Protein AF-A0A917XGF5-F1 (afdb_monomer_lite)

Radius of gyration: 36.64 Å; chains: 1; bounding box: 114×81×102 Å

Foldseek 3Di:
DDDPPDFPLVVVLQVLFCACVVHLQDQQFLLVLLDPVQLVVQVVQFDPQDKDWFWDDQDQLFLDDPPDPWHGKHKAKPDDQVNQVPDVVGDGDTDIDIDGDQLRTWWKFWQLRDADPQATANRHGVVCDDPPCFNNGSWCLVVQQSPWGKEFEQELCVLVVHLAADFLAACAPVSVVSSCVVLVHDQAGNYEYEYERNLLVCVVVPNSCSLPDQGHYAYAPNCSVVCSVRSHSEYEYQGSLHHGGPHPRPPDDSSVCHSQSGRNVYMYIYNTHCPVVVVVCVVQSWRMFTKDWGFDSPPSHSIHHTGIMTRGHGDDDPPPDDDDDDDDDDDDDDDDDDDDDDDDDDDDDDDDDDDDDDDDDDDDDDDDDDDDDDDDDDDDDDDDDDDDDDDDDDDDDDDDDDDPDDDDPVVPVVVVVVVVVVVVVVLVVVVVCLVVQCVVVVHDSVLSVVVNVVVVVCCVVVVVVLVVVCVVVPVVVSVCCVVDPVPPPPDDPDPDDVVCSVVVRVVVVPDDDDDDDDDDDDDDDDDD

Organism: NCBI:txid1324013

Structure (mmCIF, N/CA/C/O backbone):
data_AF-A0A917XGF5-F1
#
_entry.id   AF-A0A917XGF5-F1
#
loop_
_atom_site.group_PDB
_atom_site.id
_atom_site.type_symbol
_atom_site.label_atom_id
_atom_site.label_alt_id
_atom_site.label_comp_id
_atom_site.label_asym_id
_atom_site.label_entity_id
_atom_site.label_seq_id
_atom_site.pdbx_PDB_ins_code
_atom_site.Cartn_x
_atom_site.Cartn_y
_atom_site.Cartn_z
_atom_site.occupancy
_atom_site.B_iso_or_equiv
_atom_site.auth_seq_id
_atom_site.auth_comp_id
_atom_site.auth_asym_id
_atom_site.auth_atom_id
_atom_site.pdbx_PDB_model_num
ATOM 1 N N . MET A 1 1 ? 38.664 -9.459 11.042 1.00 40.78 1 MET A N 1
ATOM 2 C CA . MET A 1 1 ? 37.230 -9.350 10.706 1.00 40.78 1 MET A CA 1
ATOM 3 C C . MET A 1 1 ? 36.447 -9.882 11.899 1.00 40.78 1 MET A C 1
ATOM 5 O O . MET A 1 1 ? 36.119 -11.055 11.941 1.00 40.78 1 MET A O 1
ATOM 9 N N . SER A 1 2 ? 36.278 -9.037 12.908 1.00 38.47 2 SER A N 1
ATOM 10 C CA . SER A 1 2 ? 35.466 -9.214 14.123 1.00 38.47 2 SER A CA 1
ATOM 11 C C . SER A 1 2 ? 34.796 -7.848 14.308 1.00 38.47 2 SER A C 1
ATOM 13 O O . SER A 1 2 ? 35.506 -6.854 14.181 1.00 38.47 2 SER A O 1
ATOM 15 N N . ASP A 1 3 ? 33.501 -7.639 14.486 1.00 42.81 3 ASP A N 1
ATOM 16 C CA . ASP A 1 3 ? 32.330 -8.464 14.771 1.00 42.81 3 ASP A CA 1
ATOM 17 C C . ASP A 1 3 ? 31.288 -8.234 13.664 1.00 42.81 3 ASP A C 1
ATOM 19 O O . ASP A 1 3 ? 31.179 -7.119 13.154 1.00 42.81 3 ASP A O 1
ATOM 23 N N . SER A 1 4 ? 30.491 -9.240 13.287 1.00 51.41 4 SER A N 1
ATOM 24 C CA . SER A 1 4 ? 29.280 -8.970 12.502 1.00 51.41 4 SER A CA 1
ATOM 25 C C . SER A 1 4 ? 28.245 -8.344 13.436 1.00 51.41 4 SER A C 1
ATOM 27 O O . SER A 1 4 ? 27.496 -9.058 14.109 1.00 51.41 4 SER A O 1
ATOM 29 N N . THR A 1 5 ? 28.231 -7.018 13.532 1.00 66.00 5 THR A N 1
ATOM 30 C CA . THR A 1 5 ? 27.214 -6.300 14.297 1.00 66.00 5 THR A CA 1
ATOM 31 C C . THR A 1 5 ? 25.867 -6.559 13.631 1.00 66.00 5 THR A C 1
ATOM 33 O O . THR A 1 5 ? 25.545 -6.003 12.585 1.00 66.00 5 THR A O 1
ATOM 36 N N . THR A 1 6 ? 25.108 -7.494 14.195 1.00 81.12 6 THR A N 1
ATOM 37 C CA . THR A 1 6 ? 23.713 -7.718 13.819 1.00 81.12 6 THR A CA 1
ATOM 38 C C . THR A 1 6 ? 22.956 -6.434 14.147 1.00 81.12 6 THR A C 1
ATOM 40 O O . THR A 1 6 ? 23.102 -5.931 15.261 1.00 81.12 6 THR A O 1
ATOM 43 N N . LEU A 1 7 ? 22.199 -5.884 13.191 1.00 89.62 7 LEU A N 1
ATOM 44 C CA . LEU A 1 7 ? 21.431 -4.664 13.443 1.00 89.62 7 LEU A CA 1
ATOM 45 C C . LEU A 1 7 ? 20.391 -4.909 14.555 1.00 89.62 7 LEU A C 1
ATOM 47 O O . LEU A 1 7 ? 19.898 -6.039 14.679 1.00 89.62 7 LEU A O 1
ATOM 51 N N . PRO A 1 8 ? 20.052 -3.885 15.363 1.00 91.44 8 PRO A N 1
ATOM 52 C CA . PRO A 1 8 ? 19.293 -4.069 16.603 1.00 91.44 8 PRO A CA 1
ATOM 53 C C . PRO A 1 8 ? 17.918 -4.724 16.427 1.00 91.44 8 PRO A C 1
ATOM 55 O O . PRO A 1 8 ? 17.437 -5.390 17.339 1.00 91.44 8 PRO A O 1
ATOM 58 N N . HIS A 1 9 ? 17.293 -4.569 15.258 1.00 93.81 9 HIS A N 1
ATOM 59 C CA . HIS A 1 9 ? 15.951 -5.073 14.965 1.00 93.81 9 HIS A CA 1
ATOM 60 C C . HIS A 1 9 ? 15.920 -6.524 14.457 1.00 93.81 9 HIS A C 1
ATOM 62 O O . HIS A 1 9 ? 14.883 -7.176 14.542 1.00 93.81 9 HIS A O 1
ATOM 68 N N . HIS A 1 10 ? 17.036 -7.093 13.984 1.00 94.56 10 HIS A N 1
ATOM 69 C CA . HIS A 1 10 ? 17.040 -8.459 13.430 1.00 94.56 10 HIS A CA 1
ATOM 70 C C . HIS A 1 10 ? 16.561 -9.558 14.409 1.00 94.56 10 HIS A C 1
ATOM 72 O O . HIS A 1 10 ? 15.954 -10.523 13.938 1.00 94.56 10 HIS A O 1
ATOM 78 N N . PRO A 1 11 ? 16.821 -9.501 15.737 1.00 96.06 11 PRO A N 1
ATOM 79 C CA . PRO A 1 11 ? 16.257 -10.469 16.681 1.00 96.06 11 PRO A CA 1
ATOM 80 C C . PRO A 1 11 ? 14.725 -10.461 16.707 1.00 96.06 11 PRO A C 1
ATOM 82 O O . PRO A 1 11 ? 14.129 -11.535 16.691 1.00 96.06 11 PRO A O 1
ATOM 85 N N . LEU A 1 12 ? 14.106 -9.275 16.664 1.00 96.94 12 LEU A N 1
ATOM 86 C CA . LEU A 1 12 ? 12.651 -9.130 16.571 1.00 96.94 12 LEU A CA 1
ATOM 87 C C . LEU A 1 12 ? 12.130 -9.733 15.260 1.00 96.94 12 LEU A C 1
ATOM 89 O O . LEU A 1 12 ? 11.150 -10.469 15.263 1.00 96.94 12 LEU A O 1
ATOM 93 N N . GLY A 1 13 ? 12.837 -9.503 14.149 1.00 97.25 13 GLY A N 1
ATOM 94 C CA . GLY A 1 13 ? 12.495 -10.099 12.855 1.00 97.25 13 GLY A CA 1
ATOM 95 C C . GLY A 1 13 ? 12.451 -11.628 12.894 1.00 97.25 13 GLY A C 1
ATOM 96 O O . GLY A 1 13 ? 11.510 -12.252 12.410 1.00 97.25 13 GLY A O 1
ATOM 97 N N . LYS A 1 14 ? 13.423 -12.257 13.568 1.00 96.75 14 LYS A N 1
ATOM 98 C CA . LYS A 1 14 ? 13.438 -13.717 13.763 1.00 96.75 14 LYS A CA 1
ATOM 99 C C . LYS A 1 14 ? 12.262 -14.219 14.604 1.00 96.75 14 LYS A C 1
ATOM 101 O O . LYS A 1 14 ? 11.753 -15.296 14.314 1.00 96.75 14 LYS A O 1
ATOM 106 N N . GLU A 1 15 ? 11.854 -13.473 15.628 1.00 98.06 15 GLU A N 1
ATOM 107 C CA . GLU A 1 15 ? 10.707 -13.816 16.479 1.00 98.06 15 GLU A CA 1
ATOM 108 C C . GLU A 1 15 ? 9.381 -13.743 15.710 1.00 98.06 15 GLU A C 1
ATOM 110 O O . GLU A 1 15 ? 8.542 -14.632 15.838 1.00 98.06 15 GLU A O 1
ATOM 115 N N . LEU A 1 16 ? 9.220 -12.722 14.867 1.00 98.50 16 LEU A N 1
ATOM 116 C CA . LEU A 1 16 ? 7.993 -12.463 14.107 1.00 98.50 16 LEU A CA 1
ATOM 117 C C . LEU A 1 16 ? 7.946 -13.176 12.744 1.00 98.50 16 LEU A C 1
ATOM 119 O O . LEU A 1 16 ? 7.028 -12.954 11.949 1.00 98.50 16 LEU A O 1
ATOM 123 N N . SER A 1 17 ? 8.925 -14.031 12.444 1.00 98.50 17 SER A N 1
ATOM 124 C CA . SER A 1 17 ? 9.037 -14.670 11.135 1.00 98.50 17 SER A CA 1
ATOM 125 C C . SER A 1 17 ? 7.884 -15.642 10.857 1.00 98.50 17 SER A C 1
ATOM 127 O O . SER A 1 17 ? 7.596 -16.544 11.642 1.00 98.50 17 SER A O 1
ATOM 129 N N . ASN A 1 18 ? 7.254 -15.499 9.689 1.00 98.75 18 ASN A N 1
ATOM 130 C CA . ASN A 1 18 ? 6.265 -16.439 9.149 1.00 98.75 18 ASN A CA 1
ATOM 131 C C . ASN A 1 18 ? 6.871 -17.386 8.095 1.00 98.75 18 ASN A C 1
ATOM 133 O O . ASN A 1 18 ? 6.142 -17.961 7.281 1.00 98.75 18 ASN A O 1
ATOM 137 N N . TRP A 1 19 ? 8.196 -17.537 8.050 1.00 98.44 19 TRP A N 1
ATOM 138 C CA . TRP A 1 19 ? 8.839 -18.448 7.100 1.00 98.44 19 TRP A CA 1
ATOM 139 C C . TRP A 1 19 ? 8.403 -19.892 7.362 1.00 98.44 19 TRP A C 1
ATOM 141 O O . TRP A 1 19 ? 8.292 -20.326 8.507 1.00 98.44 19 TRP A O 1
ATOM 151 N N . GLY A 1 20 ? 8.089 -20.626 6.294 1.00 98.31 20 GLY A N 1
ATOM 152 C CA . GLY A 1 20 ? 7.562 -21.990 6.367 1.00 98.31 20 GLY A CA 1
ATOM 153 C C . GLY A 1 20 ? 6.127 -22.117 6.901 1.00 98.31 20 GLY A C 1
ATOM 154 O O . GLY A 1 20 ? 5.546 -23.197 6.801 1.00 98.31 20 GLY A O 1
ATOM 155 N N . ARG A 1 21 ? 5.495 -21.042 7.406 1.00 98.38 21 ARG A N 1
ATOM 156 C CA . ARG A 1 21 ? 4.137 -21.089 7.989 1.00 98.38 21 ARG A CA 1
ATOM 157 C C . ARG A 1 21 ? 3.084 -21.628 7.016 1.00 98.38 21 ARG A C 1
ATOM 159 O O . ARG A 1 21 ? 2.181 -22.352 7.433 1.00 98.38 21 ARG A O 1
ATOM 166 N N . TRP A 1 22 ? 3.214 -21.291 5.734 1.00 98.56 22 TRP A N 1
ATOM 167 C CA . TRP A 1 22 ? 2.342 -21.762 4.649 1.00 98.56 22 TRP A CA 1
ATOM 168 C C . TRP A 1 22 ? 3.069 -22.686 3.657 1.00 98.56 22 TRP A C 1
ATOM 170 O O . TRP A 1 22 ? 2.567 -22.941 2.564 1.00 98.56 22 TRP A O 1
ATOM 180 N N . GLY A 1 23 ? 4.225 -23.225 4.059 1.00 98.38 23 GLY A N 1
ATOM 181 C CA . GLY A 1 23 ? 5.102 -24.061 3.239 1.00 98.38 23 GLY A CA 1
ATOM 182 C C . GLY A 1 23 ? 6.290 -23.304 2.635 1.00 98.38 23 GLY A C 1
ATOM 183 O O . GLY A 1 23 ? 6.260 -22.088 2.456 1.00 98.38 23 GLY A O 1
ATOM 184 N N . ASP A 1 24 ? 7.346 -24.045 2.299 1.00 97.44 24 ASP A N 1
ATOM 185 C CA . ASP A 1 24 ? 8.628 -23.496 1.811 1.00 97.44 24 ASP A CA 1
ATOM 186 C C . ASP A 1 24 ? 8.531 -22.871 0.401 1.00 97.44 24 ASP A C 1
ATOM 188 O O . ASP A 1 24 ? 9.360 -22.051 -0.010 1.00 97.44 24 ASP A O 1
ATOM 192 N N . ASP A 1 25 ? 7.476 -23.230 -0.332 1.00 97.50 25 ASP A N 1
ATOM 193 C CA . ASP A 1 25 ? 7.156 -22.702 -1.658 1.00 97.50 25 ASP A CA 1
ATOM 194 C C . ASP A 1 25 ? 6.182 -21.511 -1.611 1.00 97.50 25 ASP A C 1
ATOM 196 O O . ASP A 1 25 ? 5.814 -20.994 -2.665 1.00 97.50 25 ASP A O 1
ATOM 200 N N . ASP A 1 26 ? 5.753 -21.059 -0.425 1.00 98.62 26 ASP A N 1
ATOM 201 C CA . ASP A 1 26 ? 4.887 -19.882 -0.309 1.00 98.62 26 ASP A CA 1
ATOM 202 C C . ASP A 1 26 ? 5.604 -18.602 -0.767 1.00 98.62 26 ASP A C 1
ATOM 204 O O . ASP A 1 26 ? 6.794 -18.405 -0.505 1.00 98.62 26 ASP A O 1
ATOM 208 N N . GLU A 1 27 ? 4.857 -17.738 -1.457 1.00 98.25 27 GLU A N 1
ATOM 209 C CA . GLU A 1 27 ? 5.348 -16.489 -2.059 1.00 98.25 27 GLU A CA 1
ATOM 210 C C . GLU A 1 27 ? 4.352 -15.328 -1.898 1.00 98.25 27 GLU A C 1
ATOM 212 O O . GLU A 1 27 ? 4.439 -14.325 -2.610 1.00 98.25 27 GLU A O 1
ATOM 217 N N . ILE A 1 28 ? 3.354 -15.479 -1.020 1.00 98.31 28 ILE A N 1
ATOM 218 C CA . ILE A 1 28 ? 2.299 -14.475 -0.806 1.00 98.31 28 ILE A CA 1
ATOM 219 C C . ILE A 1 28 ? 2.103 -14.109 0.669 1.00 98.31 28 ILE A C 1
ATOM 221 O O . ILE A 1 28 ? 1.349 -13.179 0.953 1.00 98.31 28 ILE A O 1
ATOM 225 N N . GLY A 1 29 ? 2.776 -14.800 1.592 1.00 98.69 29 GLY A N 1
ATOM 226 C CA . GLY A 1 29 ? 2.890 -14.418 2.991 1.00 98.69 29 GLY A CA 1
ATOM 227 C C . GLY A 1 29 ? 1.540 -14.234 3.673 1.00 98.69 29 GLY A C 1
ATOM 228 O O . GLY A 1 29 ? 0.634 -15.066 3.553 1.00 98.69 29 GLY A O 1
ATOM 229 N N . THR A 1 30 ? 1.380 -13.117 4.376 1.00 98.88 30 THR A N 1
ATOM 230 C CA . THR A 1 30 ? 0.180 -12.793 5.163 1.00 98.88 30 THR A CA 1
ATOM 231 C C . THR A 1 30 ? -1.099 -12.710 4.328 1.00 98.88 30 THR A C 1
ATOM 233 O O . THR A 1 30 ? -2.197 -12.837 4.869 1.00 98.88 30 THR A O 1
ATOM 236 N N . LEU A 1 31 ? -1.017 -12.590 2.998 1.00 98.69 31 LEU A N 1
ATOM 237 C CA . LEU A 1 31 ? -2.202 -12.640 2.133 1.00 98.69 31 LEU A CA 1
ATOM 238 C C . LEU A 1 31 ? -2.919 -13.999 2.185 1.00 98.69 31 LEU A C 1
ATOM 240 O O . LEU A 1 31 ? -4.093 -14.082 1.812 1.00 98.69 31 LEU A O 1
ATOM 244 N N . ASN A 1 32 ? -2.263 -15.047 2.695 1.00 98.75 32 ASN A N 1
ATOM 245 C CA . ASN A 1 32 ? -2.894 -16.327 3.017 1.00 98.75 32 ASN A CA 1
ATOM 246 C C . ASN A 1 32 ? -4.006 -16.211 4.079 1.00 98.75 32 ASN A C 1
ATOM 248 O O . ASN A 1 32 ? -4.921 -17.037 4.088 1.00 98.75 32 ASN A O 1
ATOM 252 N N . PHE A 1 33 ? -4.001 -15.171 4.923 1.00 98.81 33 PHE A N 1
ATOM 253 C CA . PHE A 1 33 ? -5.099 -14.898 5.858 1.00 98.81 33 PHE A CA 1
ATOM 254 C C . PHE A 1 33 ? -6.386 -14.435 5.157 1.00 98.81 33 PHE A C 1
ATOM 256 O O . PHE A 1 33 ? -7.485 -14.558 5.707 1.00 98.81 33 PHE A O 1
ATOM 263 N N . ILE A 1 34 ? -6.300 -13.964 3.906 1.00 98.62 34 ILE A N 1
ATOM 264 C CA . ILE A 1 34 ? -7.470 -13.587 3.103 1.00 98.62 34 ILE A CA 1
ATOM 265 C C . ILE A 1 34 ? -8.122 -14.846 2.514 1.00 98.62 34 ILE A C 1
ATOM 267 O O . ILE A 1 34 ? -7.997 -15.190 1.329 1.00 98.62 34 ILE A O 1
ATOM 271 N N . THR A 1 35 ? -8.872 -15.541 3.365 1.00 98.38 35 THR A N 1
ATOM 272 C CA . THR A 1 35 ? -9.613 -16.749 2.990 1.00 98.38 35 THR A CA 1
ATOM 273 C C . THR A 1 35 ? -10.839 -16.428 2.119 1.00 98.38 35 THR A C 1
ATOM 275 O O . THR A 1 35 ? -11.374 -15.314 2.156 1.00 98.38 35 THR A O 1
ATOM 278 N N . PRO A 1 36 ? -11.375 -17.402 1.355 1.00 98.25 36 PRO A N 1
ATOM 279 C CA . PRO A 1 36 ? -12.653 -17.232 0.660 1.00 98.25 36 PRO A CA 1
ATOM 280 C C . PRO A 1 36 ? -13.803 -16.828 1.597 1.00 98.25 36 PRO A C 1
ATOM 282 O O . PRO A 1 36 ? -14.633 -15.998 1.231 1.00 98.25 36 PRO A O 1
ATOM 285 N N . ALA A 1 37 ? -13.831 -17.369 2.820 1.00 98.31 37 ALA A N 1
ATOM 286 C CA . ALA A 1 37 ? -14.832 -17.020 3.824 1.00 98.31 37 ALA A CA 1
ATOM 287 C C . ALA A 1 37 ? -14.708 -15.556 4.269 1.00 98.31 37 ALA A C 1
ATOM 289 O O . ALA A 1 37 ? -15.726 -14.864 4.343 1.00 98.31 37 ALA A O 1
ATOM 290 N N . LYS A 1 38 ? -13.476 -15.063 4.481 1.00 98.25 38 LYS A N 1
ATOM 291 C CA . LYS A 1 38 ? -13.219 -13.649 4.784 1.00 98.25 38 LYS A CA 1
ATOM 292 C C . LYS A 1 38 ? -13.751 -12.756 3.665 1.00 98.25 38 LYS A C 1
ATOM 294 O O . LYS A 1 38 ? -14.547 -11.874 3.950 1.00 98.25 38 LYS A O 1
ATOM 299 N N . ARG A 1 39 ? -13.452 -13.058 2.393 1.00 97.62 39 ARG A N 1
ATOM 300 C CA . ARG A 1 39 ? -13.969 -12.284 1.241 1.00 97.62 39 ARG A CA 1
ATOM 301 C C . ARG A 1 39 ? -15.494 -12.212 1.203 1.00 97.62 39 ARG A C 1
ATOM 303 O O . ARG A 1 39 ? -16.054 -11.150 0.944 1.00 97.62 39 ARG A O 1
ATOM 310 N N . VAL A 1 40 ? -16.178 -13.325 1.477 1.00 97.69 40 VAL A N 1
ATOM 311 C CA . VAL A 1 40 ? -17.649 -13.351 1.551 1.00 97.69 40 VAL A CA 1
ATOM 312 C C . VAL A 1 40 ? -18.159 -12.490 2.708 1.00 97.69 40 VAL A C 1
ATOM 314 O O . VAL A 1 40 ? -19.153 -11.785 2.538 1.00 97.69 40 VAL A O 1
ATOM 317 N N . ALA A 1 41 ? -17.502 -12.525 3.870 1.00 96.62 41 ALA A N 1
ATOM 318 C CA . ALA A 1 41 ? -17.844 -11.660 4.996 1.00 96.62 41 ALA A CA 1
ATOM 319 C C . ALA A 1 41 ? -17.643 -10.177 4.643 1.00 96.62 41 ALA A C 1
ATOM 321 O O . ALA A 1 41 ? -18.566 -9.388 4.827 1.00 96.62 41 ALA A O 1
ATOM 322 N N . SER A 1 42 ? -16.513 -9.820 4.030 1.00 96.94 42 SER A N 1
ATOM 323 C CA . SER A 1 42 ? -16.212 -8.459 3.571 1.00 96.94 42 SER A CA 1
ATOM 324 C C . SER A 1 42 ? -17.224 -7.954 2.546 1.00 96.94 42 SER A C 1
ATOM 326 O O . SER A 1 42 ? -17.712 -6.835 2.653 1.00 96.94 42 SER A O 1
ATOM 328 N N . ALA A 1 43 ? -17.625 -8.790 1.582 1.00 96.25 43 ALA A N 1
ATOM 329 C CA . ALA A 1 43 ? -18.624 -8.418 0.581 1.00 96.25 43 ALA A CA 1
ATOM 330 C C . ALA A 1 43 ? -19.987 -8.057 1.201 1.00 96.25 43 ALA A C 1
ATOM 332 O O . ALA A 1 43 ? -20.730 -7.252 0.643 1.00 96.25 43 ALA A O 1
ATOM 333 N N . ARG A 1 44 ? -20.316 -8.607 2.379 1.00 95.00 44 ARG A N 1
ATOM 334 C CA . ARG A 1 44 ? -21.547 -8.277 3.119 1.00 95.00 44 ARG A CA 1
ATOM 335 C C . ARG A 1 44 ? -21.502 -6.904 3.795 1.00 95.00 44 ARG A C 1
ATOM 337 O O . ARG A 1 44 ? -22.544 -6.481 4.296 1.00 95.00 44 A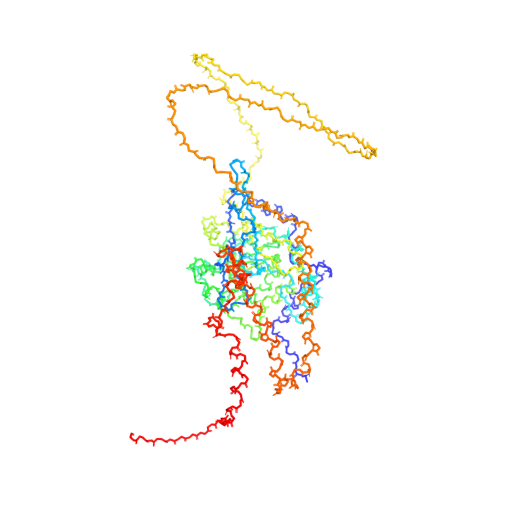RG A O 1
ATOM 344 N N . LEU A 1 45 ? -20.361 -6.218 3.809 1.00 94.12 45 LEU A N 1
ATOM 345 C CA . LEU A 1 45 ? -20.257 -4.831 4.270 1.00 94.12 45 LEU A CA 1
ATOM 346 C C . LEU A 1 45 ? -20.811 -3.854 3.223 1.00 94.12 45 LEU A C 1
ATOM 348 O O . LEU A 1 45 ? -21.293 -2.781 3.565 1.00 94.12 45 LEU A O 1
ATOM 352 N N . VAL A 1 46 ? -20.847 -4.226 1.941 1.00 94.62 46 VAL A N 1
ATOM 353 C CA . VAL A 1 46 ? -21.388 -3.344 0.900 1.00 94.62 46 VAL A CA 1
ATOM 354 C C . VAL A 1 46 ? -22.908 -3.263 1.026 1.00 94.62 46 VAL A C 1
ATOM 356 O O . VAL A 1 46 ? -23.627 -4.215 0.715 1.00 94.62 46 VAL A O 1
ATOM 359 N N . ARG A 1 47 ? -23.412 -2.115 1.493 1.00 88.50 47 ARG A N 1
ATOM 360 C CA . ARG A 1 47 ? -24.861 -1.866 1.655 1.00 88.50 47 ARG A CA 1
ATOM 361 C C . ARG A 1 47 ? -25.349 -0.622 0.939 1.00 88.50 47 ARG A C 1
ATOM 363 O O . ARG A 1 47 ? -26.508 -0.575 0.545 1.00 88.50 47 ARG A O 1
ATOM 370 N N . THR A 1 48 ? -24.485 0.376 0.797 1.00 84.81 48 THR A N 1
ATOM 371 C CA . THR A 1 48 ? -24.869 1.709 0.308 1.00 84.81 48 THR A CA 1
ATOM 372 C C . THR A 1 48 ? -24.506 1.905 -1.150 1.00 84.81 48 THR A C 1
ATOM 374 O O . THR A 1 48 ? -25.154 2.680 -1.843 1.00 84.81 48 THR A O 1
ATOM 377 N N . GLY A 1 49 ? -23.453 1.216 -1.597 1.00 87.19 49 GLY A N 1
ATOM 378 C CA . GLY A 1 49 ? -22.823 1.471 -2.883 1.00 87.19 49 GLY A CA 1
ATOM 379 C C . GLY A 1 49 ? -21.979 2.748 -2.917 1.00 87.19 49 GLY A C 1
ATOM 380 O O . GLY A 1 49 ? -21.499 3.085 -3.991 1.00 87.19 49 GLY A O 1
ATOM 381 N N . LYS A 1 50 ? -21.772 3.451 -1.787 1.00 94.19 50 LYS A N 1
ATOM 382 C CA . LYS A 1 50 ? -20.774 4.526 -1.703 1.00 94.19 50 LYS A CA 1
ATOM 383 C C . LYS A 1 50 ? -19.397 3.937 -1.996 1.00 94.19 50 LYS A C 1
ATOM 385 O O . LYS A 1 50 ? -19.013 2.943 -1.372 1.00 94.19 50 LYS A O 1
ATOM 390 N N . THR A 1 51 ? -18.694 4.569 -2.923 1.00 96.62 51 THR A N 1
ATOM 391 C CA . THR A 1 51 ? -17.347 4.206 -3.355 1.00 96.62 51 THR A CA 1
ATOM 392 C C . THR A 1 51 ? -16.395 5.354 -3.073 1.00 96.62 51 THR A C 1
ATOM 394 O O . THR A 1 51 ? -16.735 6.501 -3.364 1.00 96.62 51 THR A O 1
ATOM 397 N N . PHE A 1 52 ? -15.207 5.033 -2.577 1.00 98.06 52 PHE A N 1
ATOM 398 C CA . PHE A 1 52 ? -14.127 5.989 -2.357 1.00 98.06 52 PHE A CA 1
ATOM 399 C C . PHE A 1 52 ? -12.914 5.523 -3.150 1.00 98.06 52 PHE A C 1
ATOM 401 O O . PHE A 1 52 ? -12.508 4.367 -3.009 1.00 98.06 52 PHE A O 1
ATOM 408 N N . ASP A 1 53 ? -12.404 6.404 -4.006 1.00 97.38 53 ASP A N 1
ATOM 409 C CA . ASP A 1 53 ? -11.093 6.246 -4.626 1.00 97.38 53 ASP A CA 1
ATOM 410 C C . ASP A 1 53 ? -10.042 6.630 -3.589 1.00 97.38 53 ASP A C 1
ATOM 412 O O . ASP A 1 53 ? -10.145 7.698 -2.989 1.00 97.38 53 ASP A O 1
ATOM 416 N N . LEU A 1 54 ? -9.110 5.718 -3.332 1.00 98.50 54 LEU A N 1
ATOM 417 C CA . LEU A 1 54 ? -8.048 5.879 -2.343 1.00 98.50 54 LEU A CA 1
ATOM 418 C C . LEU A 1 54 ? -6.674 6.041 -3.008 1.00 98.50 54 LEU A C 1
ATOM 420 O O . LEU A 1 54 ? -5.645 5.854 -2.358 1.00 98.50 54 LEU A O 1
ATOM 424 N N . GLY A 1 55 ? -6.646 6.282 -4.322 1.00 96.00 55 GLY A N 1
ATOM 425 C CA . GLY A 1 55 ? -5.429 6.427 -5.106 1.00 96.00 55 GLY A CA 1
ATOM 426 C C . GLY A 1 55 ? -5.133 7.875 -5.472 1.00 96.00 55 GLY A C 1
ATOM 427 O O . GLY A 1 55 ? -6.011 8.621 -5.897 1.00 96.00 55 GLY A O 1
ATOM 428 N N . MET A 1 56 ? -3.859 8.251 -5.401 1.00 93.94 56 MET A N 1
ATOM 429 C CA . MET A 1 56 ? -3.364 9.466 -6.030 1.00 93.94 56 MET A CA 1
ATOM 430 C C . MET A 1 56 ? -3.262 9.289 -7.548 1.00 93.94 56 MET A C 1
ATOM 432 O O . MET A 1 56 ? -3.065 8.190 -8.075 1.00 93.94 56 MET A O 1
ATOM 436 N N . ALA A 1 57 ? -3.359 10.399 -8.274 1.00 92.06 57 ALA A N 1
ATOM 437 C CA . ALA A 1 57 ? -3.275 10.385 -9.726 1.00 92.06 57 ALA A CA 1
ATOM 438 C C . ALA A 1 57 ? -1.858 10.033 -10.222 1.00 92.06 57 ALA A C 1
ATOM 440 O O . ALA A 1 57 ? -0.870 10.665 -9.846 1.00 92.06 57 ALA A O 1
ATOM 441 N N . PHE A 1 58 ? -1.766 9.087 -11.159 1.00 93.50 58 PHE A N 1
ATOM 442 C CA . PHE A 1 58 ? -0.520 8.768 -11.856 1.00 93.50 58 PHE A CA 1
ATOM 443 C C . PHE A 1 58 ? -0.278 9.764 -12.990 1.00 93.50 58 PHE A C 1
ATOM 445 O O . PHE A 1 58 ? -0.884 9.672 -14.059 1.00 93.50 58 PHE A O 1
ATOM 452 N N . GLY A 1 59 ? 0.632 10.711 -12.784 1.00 92.38 59 GLY A N 1
ATOM 453 C CA . GLY A 1 59 ? 1.000 11.667 -13.822 1.00 92.38 59 GLY A CA 1
ATOM 454 C C . GLY A 1 59 ? 2.308 12.390 -13.542 1.00 92.38 59 GLY A C 1
ATOM 455 O O . GLY A 1 59 ? 2.929 12.213 -12.500 1.00 92.38 59 GLY A O 1
ATOM 456 N N . LYS A 1 60 ? 2.707 13.258 -14.474 1.00 91.62 60 LYS A N 1
ATOM 457 C CA . LYS A 1 60 ? 3.956 14.038 -14.392 1.00 91.62 60 LYS A CA 1
ATOM 458 C C . LYS A 1 60 ? 4.064 14.923 -13.139 1.00 91.62 60 LYS A C 1
ATOM 460 O O . LYS A 1 60 ? 5.171 15.247 -12.721 1.00 91.62 60 LYS A O 1
ATOM 465 N N . GLU A 1 61 ? 2.924 15.281 -12.548 1.00 91.06 61 GLU A N 1
ATOM 466 C CA . GLU A 1 61 ? 2.821 16.047 -11.299 1.00 91.06 61 GLU A CA 1
ATOM 467 C C . GLU A 1 61 ? 2.693 15.143 -10.061 1.00 91.06 61 GLU A C 1
ATOM 469 O O . GLU A 1 61 ? 2.228 15.589 -9.019 1.00 91.06 61 GLU A O 1
ATOM 474 N N . GLY A 1 62 ? 3.074 13.867 -10.185 1.00 92.88 62 GLY A N 1
ATOM 475 C CA . GLY A 1 62 ? 3.148 12.918 -9.080 1.00 92.88 62 GLY A CA 1
ATOM 476 C C . GLY A 1 62 ? 4.151 13.330 -7.994 1.00 92.88 62 GLY A C 1
ATOM 477 O O . GLY A 1 62 ? 4.805 14.374 -8.094 1.00 92.88 62 GLY A O 1
ATOM 478 N N . PRO A 1 63 ? 4.293 12.516 -6.945 1.00 93.38 63 PRO A N 1
ATOM 479 C CA . PRO A 1 63 ? 4.954 12.933 -5.717 1.00 93.38 63 PRO A CA 1
ATOM 480 C C . PRO A 1 63 ? 6.463 13.156 -5.880 1.00 93.38 63 PRO A C 1
ATOM 482 O O . PRO A 1 63 ? 7.000 14.054 -5.240 1.00 93.38 63 PRO A O 1
ATOM 485 N N . ALA A 1 64 ? 7.147 12.439 -6.778 1.00 91.44 64 ALA A N 1
ATOM 486 C CA . ALA A 1 64 ? 8.602 12.518 -6.907 1.00 91.44 64 ALA A CA 1
ATOM 487 C C . ALA A 1 64 ? 9.087 13.934 -7.264 1.00 91.44 64 ALA A C 1
ATOM 489 O O . ALA A 1 64 ? 8.594 14.552 -8.210 1.00 91.44 64 ALA A O 1
ATOM 490 N N . THR A 1 65 ? 10.064 14.453 -6.522 1.00 88.56 65 THR A N 1
ATOM 491 C CA . THR A 1 65 ? 10.641 15.798 -6.692 1.00 88.56 65 THR A CA 1
ATOM 492 C C . THR A 1 65 ? 12.011 15.747 -7.377 1.00 88.56 65 THR A C 1
ATOM 494 O O . THR A 1 65 ? 12.537 14.676 -7.694 1.00 88.56 65 THR A O 1
ATOM 497 N N . ALA A 1 66 ? 12.591 16.912 -7.682 1.00 78.88 66 ALA A N 1
ATOM 498 C CA . ALA A 1 66 ? 13.871 16.988 -8.383 1.00 78.88 66 ALA A CA 1
ATOM 499 C C . ALA A 1 66 ? 14.992 16.316 -7.569 1.00 78.88 66 ALA A C 1
ATOM 501 O O . ALA A 1 66 ? 15.252 16.690 -6.431 1.00 78.88 66 ALA A O 1
ATOM 502 N N . GLY A 1 67 ? 15.685 15.351 -8.178 1.00 74.88 67 GLY A N 1
ATOM 503 C CA . GLY A 1 67 ? 16.731 14.576 -7.503 1.00 74.88 67 GLY A CA 1
ATOM 504 C C . GLY A 1 67 ? 16.227 13.325 -6.780 1.00 74.88 67 GLY A C 1
ATOM 505 O O . GLY A 1 67 ? 17.051 12.595 -6.230 1.00 74.88 67 GLY A O 1
ATOM 506 N N . SER A 1 68 ? 14.919 13.037 -6.819 1.00 81.31 68 SER A N 1
ATOM 507 C CA . SER A 1 68 ? 14.393 11.742 -6.387 1.00 81.31 68 SER A CA 1
ATOM 508 C C . SER A 1 68 ? 14.999 10.603 -7.212 1.00 81.31 68 SER A C 1
ATOM 510 O O . SER A 1 68 ? 15.281 10.745 -8.401 1.00 81.31 68 SER A O 1
ATOM 512 N N . PHE A 1 69 ? 15.186 9.444 -6.579 1.00 82.12 69 PHE A N 1
ATOM 513 C CA . PHE A 1 69 ? 15.599 8.221 -7.273 1.00 82.12 69 PHE A CA 1
ATOM 514 C C . PHE A 1 69 ? 14.494 7.691 -8.206 1.00 82.12 69 PHE A C 1
ATOM 516 O O . PHE A 1 69 ? 14.790 7.005 -9.187 1.00 82.12 69 PHE A O 1
ATOM 523 N N . ARG A 1 70 ? 13.223 7.980 -7.895 1.00 88.00 70 ARG A N 1
ATOM 524 C CA . ARG A 1 70 ? 12.063 7.550 -8.684 1.00 88.00 70 ARG A CA 1
ATOM 525 C C . ARG A 1 70 ? 11.597 8.699 -9.571 1.00 88.00 70 ARG A C 1
ATOM 527 O O . ARG A 1 70 ? 11.647 9.857 -9.177 1.00 88.00 70 ARG A O 1
ATOM 534 N N . GLU A 1 71 ? 11.096 8.358 -10.750 1.00 89.69 71 GLU A N 1
ATOM 535 C CA . GLU A 1 71 ? 10.542 9.328 -11.692 1.00 89.69 71 GLU A CA 1
ATOM 536 C C . GLU A 1 71 ? 9.015 9.286 -11.664 1.00 89.69 71 GLU A C 1
ATOM 538 O O . GLU A 1 71 ? 8.409 8.210 -11.584 1.00 89.69 71 GLU A O 1
ATOM 543 N N . ASN A 1 72 ? 8.394 10.457 -11.791 1.00 94.62 72 ASN A N 1
ATOM 544 C CA . ASN A 1 72 ? 6.948 10.555 -11.940 1.00 94.62 72 ASN A CA 1
ATOM 545 C C . ASN A 1 72 ? 6.465 9.869 -13.228 1.00 94.62 72 ASN A C 1
ATOM 547 O O . ASN A 1 72 ? 7.175 9.894 -14.240 1.00 94.62 72 ASN A O 1
ATOM 551 N N . PRO A 1 73 ? 5.234 9.322 -13.244 1.00 95.25 73 PRO A N 1
ATOM 552 C CA . PRO A 1 73 ? 4.681 8.695 -14.435 1.00 95.25 73 PRO A CA 1
ATOM 553 C C . PRO A 1 73 ? 4.668 9.624 -15.655 1.00 95.25 73 PRO A C 1
ATOM 555 O O . PRO A 1 73 ? 4.101 10.719 -15.635 1.00 95.25 73 PRO A O 1
ATOM 558 N N . GLN A 1 74 ? 5.261 9.154 -16.750 1.00 94.50 74 GLN A N 1
ATOM 559 C CA . GLN A 1 74 ? 5.303 9.851 -18.031 1.00 94.50 74 GLN A CA 1
ATOM 560 C C . GLN A 1 74 ? 4.279 9.240 -18.984 1.00 94.50 74 GLN A C 1
ATOM 562 O O . GLN A 1 74 ? 4.474 8.144 -19.507 1.00 94.50 74 GLN A O 1
ATOM 567 N N . HIS A 1 75 ? 3.182 9.960 -19.212 1.00 95.50 75 HIS A N 1
ATOM 568 C CA . HIS A 1 75 ? 2.143 9.591 -20.172 1.00 95.50 75 HIS A CA 1
ATOM 569 C C . HIS A 1 75 ? 2.454 10.156 -21.560 1.00 95.50 75 HIS A C 1
ATOM 571 O O . HIS A 1 75 ? 2.796 11.333 -21.700 1.00 95.50 75 HIS A O 1
ATOM 577 N N . VAL A 1 76 ? 2.342 9.316 -22.588 1.00 94.88 76 VAL A N 1
ATOM 578 C CA . VAL A 1 76 ? 2.609 9.686 -23.981 1.00 94.88 76 VAL A CA 1
ATOM 579 C C . VAL A 1 76 ? 1.549 9.078 -24.890 1.00 94.88 76 VAL A C 1
ATOM 581 O O . VAL A 1 76 ? 1.316 7.873 -24.863 1.00 94.88 76 VAL A O 1
ATOM 584 N N . MET A 1 77 ? 0.963 9.896 -25.766 1.00 95.50 77 MET A N 1
ATOM 585 C CA . MET A 1 77 ? 0.079 9.411 -26.830 1.00 95.50 77 MET A CA 1
ATOM 586 C C . MET A 1 77 ? 0.899 8.657 -27.886 1.00 95.50 77 MET A C 1
ATOM 588 O O . MET A 1 77 ? 1.806 9.228 -28.492 1.00 95.50 77 MET A O 1
ATOM 592 N N . THR A 1 78 ? 0.572 7.389 -28.134 1.00 94.88 78 THR A N 1
ATOM 593 C CA . THR A 1 78 ? 1.200 6.568 -29.185 1.00 94.88 78 THR A CA 1
ATOM 594 C C . THR A 1 78 ? 0.465 6.705 -30.518 1.00 94.88 78 THR A C 1
ATOM 596 O O . THR A 1 78 ? 1.093 6.618 -31.574 1.00 94.88 78 THR A O 1
ATOM 599 N N . LEU A 1 79 ? -0.840 6.996 -30.474 1.00 93.75 79 LEU A N 1
ATOM 600 C CA . LEU A 1 79 ? -1.668 7.332 -31.627 1.00 93.75 79 LEU A CA 1
ATOM 601 C C . LEU A 1 79 ? -2.569 8.531 -31.289 1.00 93.75 79 LEU A C 1
ATOM 603 O O . LEU A 1 79 ? -3.609 8.356 -30.657 1.00 93.75 79 LEU A O 1
ATOM 607 N N . PRO A 1 80 ? -2.206 9.759 -31.690 1.00 91.12 80 PRO A N 1
ATOM 608 C CA . PRO A 1 80 ? -3.060 10.926 -31.505 1.00 91.12 80 PRO A CA 1
ATOM 609 C C . PRO A 1 80 ? -4.307 10.867 -32.407 1.00 91.12 80 PRO A C 1
ATOM 611 O O . PRO A 1 80 ? -4.199 10.490 -33.578 1.00 91.12 80 PRO A O 1
ATOM 614 N N . PRO A 1 81 ? -5.483 11.334 -31.949 1.00 88.50 81 PRO A N 1
ATOM 615 C CA . PRO A 1 81 ? -6.681 11.363 -32.791 1.00 88.50 81 PRO A CA 1
ATOM 616 C C . PRO A 1 81 ? -6.539 12.272 -34.025 1.00 88.50 81 PRO A C 1
ATOM 618 O O . PRO A 1 81 ? -7.183 12.028 -35.044 1.00 88.50 81 PRO A O 1
ATOM 621 N N . SER A 1 82 ? -5.644 13.271 -33.996 1.00 89.25 82 SER A N 1
ATOM 622 C CA . SER A 1 82 ? -5.303 14.093 -35.171 1.00 89.25 82 SER A CA 1
ATOM 623 C C . SER A 1 82 ? -4.745 13.284 -36.341 1.00 89.25 82 SER A C 1
ATOM 625 O O . SER A 1 82 ? -4.892 13.692 -37.492 1.00 89.25 82 SER A O 1
ATOM 627 N N . ASP A 1 83 ? -4.124 12.141 -36.053 1.00 86.19 83 ASP A N 1
ATOM 628 C CA . ASP A 1 83 ? -3.484 11.294 -37.056 1.00 86.19 83 ASP A CA 1
ATOM 629 C C . ASP A 1 83 ? -4.495 10.341 -37.713 1.00 86.19 83 ASP A C 1
ATOM 631 O O . ASP A 1 83 ? -4.245 9.828 -38.805 1.00 86.19 83 ASP A O 1
ATOM 635 N N . THR A 1 84 ? -5.659 10.135 -37.080 1.00 85.25 84 THR A N 1
ATOM 636 C CA . THR A 1 84 ? -6.742 9.268 -37.573 1.00 85.25 84 THR A CA 1
ATOM 637 C C . THR A 1 84 ? -7.938 10.043 -38.135 1.00 85.25 84 THR A C 1
ATOM 639 O O . THR A 1 84 ? -8.671 9.510 -38.967 1.00 85.25 84 THR A O 1
ATOM 642 N N . ALA A 1 85 ? -8.085 11.332 -37.805 1.00 85.81 85 ALA A N 1
ATOM 643 C CA . ALA A 1 85 ? -9.179 12.212 -38.240 1.00 85.81 85 ALA A CA 1
ATOM 644 C C . ALA A 1 85 ? -9.105 12.683 -39.719 1.00 85.81 85 ALA A C 1
ATOM 646 O O . ALA A 1 85 ? -9.426 13.826 -40.043 1.00 85.81 85 ALA A O 1
ATOM 647 N N . GLY A 1 86 ? -8.662 11.821 -40.639 1.00 81.44 86 GLY A N 1
ATOM 648 C CA . GLY A 1 86 ? -8.348 12.187 -42.026 1.00 81.44 86 GLY A CA 1
ATOM 649 C C . GLY A 1 86 ? -9.521 12.224 -43.016 1.00 81.44 86 GLY A C 1
ATOM 650 O O . GLY A 1 86 ? -9.346 12.746 -44.119 1.00 81.44 86 GLY A O 1
ATOM 651 N N . PHE A 1 87 ? -10.697 11.677 -42.676 1.00 79.19 87 PHE A N 1
ATOM 652 C CA . PHE A 1 87 ? -11.823 11.537 -43.614 1.00 79.19 87 PHE A CA 1
ATOM 653 C C . PHE A 1 87 ? -13.184 11.838 -42.956 1.00 79.19 87 PHE A C 1
ATOM 655 O O . PHE A 1 87 ? -13.407 11.393 -41.829 1.00 79.19 87 PHE A O 1
ATOM 662 N N . PRO A 1 88 ? -14.116 12.534 -43.649 1.00 82.75 88 PRO A N 1
ATOM 663 C CA . PRO A 1 88 ? -15.512 12.649 -43.215 1.00 82.75 88 PRO A CA 1
ATOM 664 C C . PRO A 1 88 ? -16.134 11.262 -42.998 1.00 82.75 88 PRO A C 1
ATOM 666 O O . PRO A 1 88 ? -15.916 10.368 -43.813 1.00 82.75 88 PRO A O 1
ATOM 669 N N . ASP A 1 89 ? -16.872 11.089 -41.899 1.00 84.56 89 ASP A N 1
ATOM 670 C CA . ASP A 1 89 ? -17.462 9.817 -41.439 1.00 84.56 89 ASP A CA 1
ATOM 671 C C . ASP A 1 89 ? -16.453 8.681 -41.137 1.00 84.56 89 ASP A C 1
ATOM 673 O O . ASP A 1 89 ? -16.845 7.528 -40.947 1.00 84.56 89 ASP A O 1
ATOM 677 N N . GLY A 1 90 ? -15.150 8.983 -41.073 1.00 84.88 90 GLY A N 1
ATOM 678 C CA . GLY A 1 90 ? -14.108 8.026 -40.695 1.00 84.88 90 GLY A CA 1
ATOM 679 C C . GLY A 1 90 ? -14.022 7.790 -39.177 1.00 84.88 90 GLY A C 1
ATOM 680 O O . GLY A 1 90 ? -14.350 8.688 -38.398 1.00 84.88 90 GLY A O 1
ATOM 681 N N . PRO A 1 91 ? -13.565 6.603 -38.727 1.00 88.44 91 PRO A N 1
ATOM 682 C CA . PRO A 1 91 ? -13.334 6.351 -37.309 1.00 88.44 91 PRO A CA 1
ATOM 683 C C . PRO A 1 91 ? -12.172 7.206 -36.792 1.00 88.44 91 PRO A C 1
ATOM 685 O O . PRO A 1 91 ? -11.166 7.382 -37.479 1.00 88.44 91 PRO A O 1
ATOM 688 N N . ILE A 1 92 ? -12.300 7.685 -35.557 1.00 92.75 92 ILE A N 1
ATOM 689 C CA . ILE A 1 92 ? -11.228 8.355 -34.818 1.00 92.75 92 ILE A CA 1
ATOM 690 C C . ILE A 1 92 ? -10.841 7.437 -33.662 1.00 92.75 92 ILE A C 1
ATOM 692 O O . ILE A 1 92 ? -11.715 6.921 -32.963 1.00 92.75 92 ILE A O 1
ATOM 696 N N . SER A 1 93 ? -9.543 7.223 -33.474 1.00 92.25 93 SER A N 1
ATOM 697 C CA . SER A 1 93 ? -9.005 6.411 -32.382 1.00 92.25 93 SER A CA 1
ATOM 698 C C . SER A 1 93 ? -7.861 7.124 -31.678 1.00 92.25 93 SER A C 1
ATOM 700 O O . SER A 1 93 ? -7.273 8.074 -32.206 1.00 92.25 93 SER A O 1
ATOM 702 N N . SER A 1 94 ? -7.566 6.687 -30.457 1.00 94.50 94 SER A N 1
ATOM 703 C CA . SER A 1 94 ? -6.464 7.205 -29.657 1.00 94.50 94 SER A CA 1
ATOM 704 C C . SER A 1 94 ? -5.889 6.097 -28.797 1.00 94.50 94 SER A C 1
ATOM 706 O O . SER A 1 94 ? -6.655 5.441 -28.100 1.00 94.50 94 SER A O 1
ATOM 708 N N . ASP A 1 95 ? -4.569 5.946 -28.842 1.00 96.38 95 ASP A N 1
ATOM 709 C CA . ASP A 1 95 ? -3.817 5.007 -28.009 1.00 96.38 95 ASP A CA 1
ATOM 710 C C . ASP A 1 95 ? -2.679 5.762 -27.315 1.00 96.38 95 ASP A C 1
ATOM 712 O O . ASP A 1 95 ? -2.172 6.775 -27.818 1.00 96.38 95 ASP A O 1
ATOM 716 N N . ASP A 1 96 ? -2.253 5.256 -26.166 1.00 96.62 96 ASP A N 1
ATOM 717 C CA . ASP A 1 96 ? -1.233 5.853 -25.320 1.00 96.62 96 ASP A CA 1
ATOM 718 C C . ASP A 1 96 ? -0.353 4.800 -24.631 1.00 96.62 96 ASP A C 1
ATOM 720 O O . ASP A 1 96 ? -0.510 3.591 -24.803 1.00 96.62 96 ASP A O 1
ATOM 724 N N . MET A 1 97 ? 0.672 5.278 -23.933 1.00 96.62 97 MET A N 1
ATOM 725 C CA . MET A 1 97 ? 1.552 4.486 -23.086 1.00 96.62 97 MET A CA 1
ATOM 726 C C . MET A 1 97 ? 1.963 5.298 -21.860 1.00 96.62 97 MET A C 1
ATOM 728 O O . MET A 1 97 ? 1.977 6.532 -21.889 1.00 96.62 97 MET A O 1
ATOM 732 N N . VAL A 1 98 ? 2.354 4.594 -20.800 1.00 96.12 98 VAL A N 1
ATOM 733 C CA . VAL A 1 98 ? 2.952 5.185 -19.603 1.00 96.12 98 VAL A CA 1
ATOM 734 C C . VAL A 1 98 ? 4.316 4.557 -19.336 1.00 96.12 98 VAL A C 1
ATOM 736 O O . VAL A 1 98 ? 4.475 3.339 -19.422 1.00 96.12 98 VAL A O 1
ATOM 739 N N . VAL A 1 99 ? 5.302 5.392 -19.012 1.00 94.81 99 VAL A N 1
ATOM 740 C CA . VAL A 1 99 ? 6.608 4.977 -18.486 1.00 94.81 99 VAL A CA 1
ATOM 741 C C . VAL A 1 99 ? 6.684 5.439 -17.037 1.00 94.81 99 VAL A C 1
ATOM 743 O O . VAL A 1 99 ? 6.567 6.631 -16.769 1.00 94.81 99 VAL A O 1
ATOM 746 N N . MET A 1 100 ? 6.835 4.507 -16.098 1.00 94.62 100 MET A N 1
ATOM 747 C CA . MET A 1 100 ? 6.853 4.813 -14.666 1.00 94.62 100 MET A CA 1
ATOM 748 C C . MET A 1 100 ? 7.597 3.744 -13.869 1.00 94.62 100 MET A C 1
ATOM 750 O O . MET A 1 100 ? 7.629 2.577 -14.268 1.00 94.62 100 MET A O 1
ATOM 754 N N . SER A 1 101 ? 8.129 4.134 -12.711 1.00 94.81 101 SER A N 1
ATOM 755 C CA . SER A 1 101 ? 8.450 3.178 -11.650 1.00 94.81 101 SER A CA 1
ATOM 756 C C . SER A 1 101 ? 7.158 2.536 -11.140 1.00 94.81 101 SER A C 1
ATOM 758 O O . SER A 1 101 ? 6.125 3.196 -11.055 1.00 94.81 101 SER A O 1
ATOM 760 N N . LEU A 1 102 ? 7.202 1.259 -10.752 1.00 96.25 102 LEU A N 1
ATOM 761 C CA . LEU A 1 102 ? 6.035 0.626 -10.117 1.00 96.25 102 LEU A CA 1
ATOM 762 C C . LEU A 1 102 ? 5.748 1.215 -8.728 1.00 96.25 102 LEU A C 1
ATOM 764 O O . LEU A 1 102 ? 4.624 1.106 -8.256 1.00 96.25 102 LEU A O 1
ATOM 768 N N . GLN A 1 103 ? 6.750 1.895 -8.163 1.00 96.25 103 GLN A N 1
ATOM 769 C CA . GLN A 1 103 ? 6.714 2.632 -6.908 1.00 96.25 103 GLN A CA 1
ATOM 770 C C . GLN A 1 103 ? 6.577 4.158 -7.069 1.00 96.25 103 GLN A C 1
ATOM 772 O O . GLN A 1 103 ? 7.124 4.928 -6.281 1.00 96.25 103 GLN A O 1
ATOM 777 N N . ALA A 1 104 ? 5.945 4.625 -8.148 1.00 94.50 104 ALA A N 1
ATOM 778 C CA . ALA A 1 104 ? 5.921 6.054 -8.483 1.00 94.50 104 ALA A CA 1
ATOM 779 C C . ALA A 1 104 ? 4.826 6.880 -7.774 1.00 94.50 104 ALA A C 1
ATOM 781 O O . ALA A 1 104 ? 4.895 8.104 -7.792 1.00 94.50 104 ALA A O 1
ATOM 782 N N . ALA A 1 105 ? 3.795 6.226 -7.243 1.00 95.44 105 ALA A N 1
ATOM 783 C CA . ALA A 1 105 ? 2.596 6.810 -6.627 1.00 95.44 105 ALA A CA 1
ATOM 784 C C . ALA A 1 105 ? 1.859 5.683 -5.865 1.00 95.44 105 ALA A C 1
ATOM 786 O O . ALA A 1 105 ? 2.480 4.644 -5.646 1.00 95.44 105 ALA A O 1
ATOM 787 N N . THR A 1 106 ? 0.578 5.843 -5.486 1.00 98.25 106 THR A N 1
ATOM 788 C CA . THR A 1 106 ? -0.184 4.847 -4.697 1.00 98.25 106 THR A CA 1
ATOM 789 C C . THR A 1 106 ? 0.081 3.414 -5.136 1.00 98.25 106 THR A C 1
ATOM 791 O O . THR A 1 106 ? -0.146 3.041 -6.292 1.00 98.25 106 THR A O 1
ATOM 794 N N . GLN A 1 107 ? 0.545 2.587 -4.208 1.00 98.19 107 GLN A N 1
ATOM 795 C CA . GLN A 1 107 ? 1.096 1.289 -4.573 1.00 98.19 107 GLN A CA 1
ATOM 796 C C . GLN A 1 107 ? 0.925 0.211 -3.510 1.00 98.19 107 GLN A C 1
ATOM 798 O O . GLN A 1 107 ? 0.507 0.470 -2.381 1.00 98.19 107 GLN A O 1
ATOM 803 N N . TRP A 1 108 ? 1.301 -1.001 -3.917 1.00 98.75 108 TRP A N 1
ATOM 804 C CA . TRP A 1 108 ? 1.713 -2.090 -3.045 1.00 98.75 108 TRP A CA 1
ATOM 805 C C . TRP A 1 108 ? 3.174 -2.466 -3.293 1.00 98.75 108 TRP A C 1
ATOM 807 O O . TRP A 1 108 ? 3.558 -2.750 -4.434 1.00 98.75 108 TRP A O 1
ATOM 817 N N . ASP A 1 109 ? 3.922 -2.624 -2.212 1.00 98.69 109 ASP A N 1
ATOM 818 C CA . ASP A 1 109 ? 5.216 -3.282 -2.161 1.00 98.69 109 ASP A CA 1
ATOM 819 C C . ASP A 1 109 ? 5.048 -4.768 -1.858 1.00 98.69 109 ASP A C 1
ATOM 821 O O . ASP A 1 109 ? 4.452 -5.187 -0.862 1.00 98.69 109 ASP A O 1
ATOM 825 N N . GLY A 1 110 ? 5.560 -5.589 -2.771 1.00 97.75 110 GLY A N 1
ATOM 826 C CA . GLY A 1 110 ? 5.536 -7.039 -2.677 1.00 97.75 110 GLY A CA 1
ATOM 827 C C . GLY A 1 110 ? 6.708 -7.608 -1.884 1.00 97.75 110 GLY A C 1
ATOM 828 O O . GLY A 1 110 ? 7.648 -6.923 -1.488 1.00 97.75 110 GLY A O 1
ATOM 829 N N . LEU A 1 111 ? 6.699 -8.930 -1.722 1.00 98.56 111 LEU A N 1
ATOM 830 C CA . LEU A 1 111 ? 7.660 -9.649 -0.874 1.00 98.56 111 LEU A CA 1
ATOM 831 C C . LEU A 1 111 ? 9.086 -9.742 -1.455 1.00 98.56 111 LEU A C 1
ATOM 833 O O . LEU A 1 111 ? 9.987 -10.289 -0.818 1.00 98.56 111 LEU A O 1
ATOM 837 N N . GLY A 1 112 ? 9.286 -9.228 -2.671 1.00 97.56 112 GLY A N 1
ATOM 838 C CA . GLY A 1 112 ? 10.592 -9.020 -3.300 1.00 97.56 112 GLY A CA 1
ATOM 839 C C . GLY A 1 112 ? 11.081 -7.567 -3.259 1.00 97.56 112 GLY A C 1
ATOM 840 O O . GLY A 1 112 ? 12.081 -7.264 -3.903 1.00 97.56 112 GLY A O 1
ATOM 841 N N . HIS A 1 113 ? 10.377 -6.661 -2.569 1.00 97.75 113 HIS A N 1
ATOM 842 C CA . HIS A 1 113 ? 10.733 -5.241 -2.505 1.00 97.75 113 HIS A CA 1
ATOM 843 C C . HIS A 1 113 ? 11.887 -4.964 -1.535 1.00 97.75 113 HIS A C 1
ATOM 845 O O . HIS A 1 113 ? 12.864 -4.321 -1.909 1.00 97.75 113 HIS A O 1
ATOM 851 N N . MET A 1 114 ? 11.801 -5.501 -0.314 1.00 96.94 114 MET A N 1
ATOM 852 C CA . MET A 1 114 ? 12.773 -5.273 0.756 1.00 96.94 114 MET A CA 1
ATOM 853 C C . MET A 1 114 ? 13.195 -6.582 1.420 1.00 96.94 114 MET A C 1
ATOM 855 O O . MET A 1 114 ? 12.397 -7.495 1.625 1.00 96.94 114 MET A O 1
ATOM 859 N N . GLY A 1 115 ? 14.482 -6.666 1.744 1.00 96.06 115 GLY A N 1
ATOM 860 C CA . GLY A 1 115 ? 15.112 -7.822 2.367 1.00 96.06 115 GLY A CA 1
ATOM 861 C C . GLY A 1 115 ? 16.391 -7.419 3.091 1.00 96.06 115 GLY A C 1
ATOM 862 O O . GLY A 1 115 ? 16.895 -6.310 2.924 1.00 96.06 115 GLY A O 1
ATOM 863 N N . TYR A 1 116 ? 16.930 -8.330 3.893 1.00 96.19 116 TYR A N 1
ATOM 864 C CA . TYR A 1 116 ? 18.188 -8.136 4.609 1.00 96.19 116 TYR A CA 1
ATOM 865 C C . TYR A 1 116 ? 18.895 -9.477 4.814 1.00 96.19 116 TYR A C 1
ATOM 867 O O . TYR A 1 116 ? 18.312 -10.549 4.610 1.00 96.19 116 TYR A O 1
ATOM 875 N N . ASP A 1 117 ? 20.177 -9.420 5.186 1.00 94.31 117 ASP A N 1
ATOM 876 C CA . ASP A 1 117 ? 21.009 -10.614 5.397 1.00 94.31 117 ASP A CA 1
ATOM 877 C C . ASP A 1 117 ? 21.024 -11.538 4.161 1.00 94.31 117 ASP A C 1
ATOM 879 O O . ASP A 1 117 ? 20.962 -12.758 4.257 1.00 94.31 117 ASP A O 1
ATOM 883 N N . GLY A 1 118 ? 21.022 -10.939 2.961 1.00 95.50 118 GLY A N 1
ATOM 884 C CA . GLY A 1 118 ? 21.067 -11.654 1.681 1.00 95.50 118 GLY A CA 1
ATOM 885 C C . GLY A 1 118 ? 19.797 -12.423 1.302 1.00 95.50 118 GLY A C 1
ATOM 886 O O . GLY A 1 118 ? 19.840 -13.176 0.327 1.00 95.50 118 GLY A O 1
ATOM 887 N N . HIS A 1 119 ? 18.689 -12.244 2.028 1.00 97.50 119 HIS A N 1
ATOM 888 C CA . HIS A 1 119 ? 17.444 -12.978 1.800 1.00 97.50 119 HIS A CA 1
ATOM 889 C C . HIS A 1 119 ? 16.208 -12.065 1.811 1.00 97.50 119 HIS A C 1
ATOM 891 O O . HIS A 1 119 ? 16.140 -11.077 2.544 1.00 97.50 119 HIS A O 1
ATOM 897 N N . PHE A 1 120 ? 15.219 -12.459 1.016 1.00 98.44 120 PHE A N 1
ATOM 898 C CA . PHE A 1 120 ? 13.836 -11.988 1.017 1.00 98.44 120 PHE A CA 1
ATOM 899 C C . PHE A 1 120 ? 12.939 -12.996 1.753 1.00 98.44 120 PHE A C 1
ATOM 901 O O . PHE A 1 120 ? 13.425 -14.006 2.270 1.00 98.44 120 PHE A O 1
ATOM 908 N N . TYR A 1 121 ? 11.630 -12.732 1.789 1.00 98.69 121 TYR A N 1
ATOM 909 C CA . TYR A 1 121 ? 10.648 -13.599 2.442 1.00 98.69 121 TYR A CA 1
ATOM 910 C C . TYR A 1 121 ? 10.785 -15.077 2.058 1.00 98.69 121 TYR A C 1
ATOM 912 O O . TYR A 1 121 ? 11.026 -15.409 0.896 1.00 98.69 121 TYR A O 1
ATOM 920 N N . ASN A 1 122 ? 10.609 -15.949 3.055 1.00 98.38 122 ASN A N 1
ATOM 921 C CA . ASN A 1 122 ? 10.637 -17.406 2.940 1.00 98.38 122 ASN A CA 1
ATOM 922 C C . ASN A 1 122 ? 11.962 -17.961 2.387 1.00 98.38 122 ASN A C 1
ATOM 924 O O . ASN A 1 122 ? 11.986 -18.834 1.517 1.00 98.38 122 ASN A O 1
ATOM 928 N N . ASN A 1 123 ? 13.082 -17.426 2.889 1.00 97.44 123 ASN A N 1
ATOM 929 C CA . ASN A 1 123 ? 14.441 -17.844 2.539 1.00 97.44 123 ASN A CA 1
ATOM 930 C C . ASN A 1 123 ? 14.780 -17.708 1.041 1.00 97.44 123 ASN A C 1
ATOM 932 O O . ASN A 1 123 ? 15.609 -18.445 0.501 1.00 97.44 123 ASN A O 1
ATOM 936 N N . VAL A 1 124 ? 14.143 -16.767 0.341 1.00 98.25 124 VAL A N 1
ATOM 937 C CA . VAL A 1 124 ? 14.453 -16.488 -1.064 1.00 98.25 124 VAL A CA 1
ATOM 938 C C . VAL A 1 124 ? 15.787 -15.733 -1.139 1.00 98.25 124 VAL A C 1
ATOM 940 O O . VAL A 1 124 ? 15.891 -14.642 -0.583 1.00 98.25 124 VAL A O 1
ATOM 943 N N . PRO A 1 125 ? 16.825 -16.262 -1.812 1.00 97.69 125 PRO A N 1
ATOM 944 C CA . PRO A 1 125 ? 18.132 -15.611 -1.856 1.00 97.69 125 PRO A CA 1
ATOM 945 C C . PRO A 1 125 ? 18.088 -14.333 -2.697 1.00 97.69 125 PRO A C 1
ATOM 947 O O . PRO A 1 125 ? 17.405 -14.283 -3.719 1.00 97.69 125 PRO A O 1
ATOM 950 N N . ALA A 1 126 ? 18.898 -13.333 -2.343 1.00 96.62 126 ALA A N 1
ATOM 951 C CA . ALA A 1 126 ? 18.945 -12.054 -3.054 1.00 96.62 126 ALA A CA 1
ATOM 952 C C . ALA A 1 126 ? 19.232 -12.195 -4.562 1.00 96.62 126 ALA A C 1
ATOM 954 O O . ALA A 1 126 ? 18.711 -11.436 -5.372 1.00 96.62 126 ALA A O 1
ATOM 955 N N . ALA A 1 127 ? 19.994 -13.222 -4.959 1.00 94.94 127 ALA A N 1
ATOM 956 C CA . ALA A 1 127 ? 20.287 -13.528 -6.361 1.00 94.94 127 ALA A CA 1
ATOM 957 C C . ALA A 1 127 ? 19.045 -13.892 -7.205 1.00 94.94 127 ALA A C 1
ATOM 959 O O . ALA A 1 127 ? 19.104 -13.835 -8.437 1.00 94.94 127 ALA A O 1
ATOM 960 N N . ALA A 1 128 ? 17.921 -14.246 -6.566 1.00 94.81 128 ALA A N 1
ATOM 961 C CA . ALA A 1 128 ? 16.644 -14.484 -7.236 1.00 94.81 128 ALA A CA 1
ATOM 962 C C . ALA A 1 128 ? 16.036 -13.205 -7.840 1.00 94.81 128 ALA A C 1
ATOM 964 O O . ALA A 1 128 ? 15.099 -13.303 -8.636 1.00 94.81 128 ALA A O 1
ATOM 965 N N . ILE A 1 129 ? 16.565 -12.028 -7.490 1.00 96.00 129 ILE A N 1
ATOM 966 C CA . ILE A 1 129 ? 16.145 -10.736 -8.026 1.00 96.00 129 ILE A CA 1
ATOM 967 C C . ILE A 1 129 ? 17.307 -10.109 -8.794 1.00 96.00 129 ILE A C 1
ATOM 969 O O . ILE A 1 129 ? 18.356 -9.811 -8.228 1.00 96.00 129 ILE A O 1
ATOM 973 N N . ASN A 1 130 ? 17.150 -9.947 -10.108 1.00 92.56 130 ASN A N 1
ATOM 974 C CA . ASN A 1 130 ? 18.197 -9.391 -10.966 1.00 92.56 130 ASN A CA 1
ATOM 975 C C . ASN A 1 130 ? 17.632 -8.829 -12.280 1.00 92.56 130 ASN A C 1
ATOM 977 O O . ASN A 1 130 ? 16.486 -9.074 -12.643 1.00 92.56 130 ASN A O 1
ATOM 981 N N . ASN A 1 131 ? 18.473 -8.125 -13.039 1.00 90.81 131 ASN A N 1
ATOM 982 C CA . ASN A 1 131 ? 18.068 -7.460 -14.283 1.00 90.81 131 ASN A CA 1
ATOM 983 C C . ASN A 1 131 ? 17.657 -8.414 -15.419 1.00 90.81 131 ASN A C 1
ATOM 985 O O . ASN A 1 131 ? 17.067 -7.961 -16.395 1.00 90.81 131 ASN A O 1
ATOM 989 N N . PHE A 1 132 ? 17.984 -9.708 -15.336 1.00 89.94 132 PHE A N 1
ATOM 990 C CA . PHE A 1 132 ? 17.652 -10.679 -16.382 1.00 89.94 132 PHE A CA 1
ATOM 991 C C . PHE A 1 132 ? 16.305 -11.357 -16.136 1.00 89.94 132 PHE A C 1
ATOM 993 O O . PHE A 1 132 ? 15.549 -11.570 -17.079 1.00 89.94 132 PHE A O 1
ATOM 1000 N N . ALA A 1 133 ? 16.024 -11.716 -14.883 1.00 92.00 133 ALA A N 1
ATOM 1001 C CA . ALA A 1 133 ? 14.836 -12.475 -14.501 1.00 92.00 133 ALA A CA 1
ATOM 1002 C C . ALA A 1 133 ? 13.773 -11.634 -13.777 1.00 92.00 133 ALA A C 1
ATOM 1004 O O . ALA A 1 133 ? 12.689 -12.148 -13.515 1.00 92.00 133 ALA A O 1
ATOM 1005 N N . GLY A 1 134 ? 14.078 -10.378 -13.436 1.00 96.94 134 GLY A N 1
ATOM 1006 C CA . GLY A 1 134 ? 13.278 -9.592 -12.502 1.00 96.94 134 GLY A CA 1
ATOM 1007 C C . GLY A 1 134 ? 13.222 -10.269 -11.132 1.00 96.94 134 GLY A C 1
ATOM 1008 O O . GLY A 1 134 ? 14.173 -10.935 -10.720 1.00 96.94 134 GLY A O 1
ATOM 1009 N N . VAL A 1 135 ? 12.095 -10.119 -10.443 1.00 97.69 135 VAL A N 1
ATOM 1010 C CA . VAL A 1 135 ? 11.774 -10.812 -9.190 1.00 97.69 135 VAL A CA 1
ATOM 1011 C C . VAL A 1 135 ? 11.296 -12.234 -9.504 1.00 97.69 135 VAL A C 1
ATOM 1013 O O . VAL A 1 135 ? 10.112 -12.470 -9.712 1.00 97.69 135 VAL A O 1
ATOM 1016 N N . SER A 1 136 ? 12.207 -13.206 -9.601 1.00 96.75 136 SER A N 1
ATOM 1017 C CA . SER A 1 136 ? 11.843 -14.566 -10.054 1.00 96.75 136 SER A CA 1
ATOM 1018 C C . SER A 1 136 ? 11.074 -15.399 -9.012 1.00 96.75 136 SER A C 1
ATOM 1020 O O . SER A 1 136 ? 10.257 -16.251 -9.376 1.00 96.75 136 SER A O 1
ATOM 1022 N N . ARG A 1 137 ? 11.293 -15.123 -7.721 1.00 97.19 137 ARG A N 1
ATOM 1023 C CA . ARG A 1 137 ? 10.471 -15.578 -6.588 1.00 97.19 137 ARG A CA 1
ATOM 1024 C C . ARG A 1 137 ? 10.016 -14.374 -5.774 1.00 97.19 137 ARG A C 1
ATOM 1026 O O . ARG A 1 137 ? 10.743 -13.390 -5.724 1.00 97.19 137 ARG A O 1
ATOM 1033 N N . ASN A 1 138 ? 8.849 -14.475 -5.139 1.00 98.00 138 ASN A N 1
ATOM 1034 C CA . ASN A 1 138 ? 8.149 -13.390 -4.439 1.00 98.00 138 ASN A CA 1
ATOM 1035 C C . ASN A 1 138 ? 7.665 -12.257 -5.361 1.00 98.00 138 ASN A C 1
ATOM 1037 O O . ASN A 1 138 ? 7.493 -11.116 -4.933 1.00 98.00 138 ASN A O 1
ATOM 1041 N N . SER A 1 139 ? 7.433 -12.576 -6.638 1.00 98.06 139 SER A N 1
ATOM 1042 C CA . SER A 1 139 ? 6.907 -11.617 -7.609 1.00 98.06 139 SER A CA 1
ATOM 1043 C C . SER A 1 139 ? 5.485 -11.182 -7.269 1.00 98.06 139 SER A C 1
ATOM 1045 O O . SER A 1 139 ? 4.620 -12.016 -6.980 1.00 98.06 139 SER A O 1
ATOM 1047 N N . PHE A 1 140 ? 5.208 -9.886 -7.395 1.00 98.31 140 PHE A N 1
ATOM 1048 C CA . PHE A 1 140 ? 3.914 -9.322 -7.034 1.00 98.31 140 PHE A CA 1
ATOM 1049 C C . PHE A 1 140 ? 2.752 -9.826 -7.907 1.00 98.31 140 PHE A C 1
ATOM 1051 O O . PHE A 1 140 ? 1.620 -9.885 -7.428 1.00 98.31 140 PHE A O 1
ATOM 1058 N N . ASP A 1 141 ? 2.971 -10.287 -9.146 1.00 97.12 141 ASP A N 1
ATOM 1059 C CA . ASP A 1 141 ? 1.886 -10.864 -9.962 1.00 97.12 141 ASP A CA 1
ATOM 1060 C C . ASP A 1 141 ? 1.201 -12.077 -9.294 1.00 97.12 141 ASP A C 1
ATOM 1062 O O . ASP A 1 141 ? 0.016 -12.337 -9.538 1.00 97.12 141 ASP A O 1
ATOM 1066 N N . LYS A 1 142 ? 1.896 -12.752 -8.365 1.00 96.81 142 LYS A N 1
ATOM 1067 C CA . LYS A 1 142 ? 1.336 -13.806 -7.506 1.00 96.81 142 LYS A CA 1
ATOM 1068 C C . LYS A 1 142 ? 0.394 -13.240 -6.440 1.00 96.81 142 LYS A C 1
ATOM 1070 O O . LYS A 1 142 ? -0.584 -13.894 -6.089 1.00 96.81 142 LYS A O 1
ATOM 1075 N N . ALA A 1 143 ? 0.612 -12.021 -5.964 1.00 96.25 143 ALA A N 1
ATOM 1076 C CA . ALA A 1 143 ? -0.245 -11.325 -5.004 1.00 96.25 143 ALA A CA 1
ATOM 1077 C C . ALA A 1 143 ? -1.373 -10.505 -5.664 1.00 96.25 143 ALA A C 1
ATOM 1079 O O . ALA A 1 143 ? -2.425 -10.315 -5.054 1.00 96.25 143 ALA A O 1
ATOM 1080 N N . ALA A 1 144 ? -1.206 -10.087 -6.923 1.00 95.31 144 ALA A N 1
ATOM 1081 C CA . ALA A 1 144 ? -2.013 -9.060 -7.591 1.00 95.31 144 ALA A CA 1
ATOM 1082 C C . ALA A 1 144 ? -3.542 -9.207 -7.456 1.00 95.31 144 ALA A C 1
ATOM 1084 O O . ALA A 1 144 ? -4.238 -8.213 -7.284 1.00 95.31 144 ALA A O 1
ATOM 1085 N N . GLY A 1 145 ? -4.082 -10.431 -7.507 1.00 93.25 145 GLY A N 1
ATOM 1086 C CA . GLY A 1 145 ? -5.527 -10.694 -7.397 1.00 93.25 145 GLY A CA 1
ATOM 1087 C C . GLY A 1 145 ? -6.034 -11.066 -5.998 1.00 93.25 145 GLY A C 1
ATOM 1088 O O . GLY A 1 145 ? -7.163 -11.538 -5.875 1.00 93.25 145 GLY A O 1
ATOM 1089 N N . ARG A 1 146 ? -5.202 -10.959 -4.955 1.00 95.62 146 ARG A N 1
ATOM 1090 C CA . ARG A 1 146 ? -5.516 -11.469 -3.605 1.00 95.62 146 ARG A CA 1
ATOM 1091 C C . ARG A 1 146 ? -5.967 -10.387 -2.629 1.00 95.62 146 ARG A C 1
ATOM 1093 O O . ARG A 1 146 ? -6.671 -10.723 -1.676 1.00 95.62 146 ARG A O 1
ATOM 1100 N N . LEU A 1 147 ? -5.648 -9.126 -2.915 1.00 97.81 147 LEU A N 1
ATOM 1101 C CA . LEU A 1 147 ? -5.886 -7.932 -2.091 1.00 97.81 147 LEU A CA 1
ATOM 1102 C C . LEU A 1 147 ? -7.327 -7.408 -2.220 1.00 97.81 147 LEU A C 1
ATOM 1104 O O . LEU A 1 147 ? -7.588 -6.255 -2.558 1.00 97.81 147 LEU A O 1
ATOM 1108 N N . ILE A 1 148 ? -8.283 -8.307 -1.990 1.00 98.38 148 ILE A N 1
ATOM 1109 C CA . ILE A 1 148 ? -9.705 -7.991 -1.850 1.00 98.38 148 ILE A CA 1
ATOM 1110 C C . ILE A 1 148 ? -10.154 -8.618 -0.539 1.00 98.38 148 ILE A C 1
ATOM 1112 O O . ILE A 1 148 ? -10.226 -9.846 -0.451 1.00 98.38 148 ILE A O 1
ATOM 1116 N N . SER A 1 149 ? -10.410 -7.794 0.474 1.00 98.62 149 SER A N 1
ATOM 1117 C CA . SER A 1 149 ? -10.781 -8.233 1.824 1.00 98.62 149 SER A CA 1
ATOM 1118 C C . SER A 1 149 ? -11.518 -7.122 2.576 1.00 98.62 149 SER A C 1
ATOM 1120 O O . SER A 1 149 ? -11.947 -6.131 1.986 1.00 98.62 149 SER A O 1
ATOM 1122 N N . ARG A 1 150 ? -11.710 -7.298 3.886 1.00 98.69 150 ARG A N 1
ATOM 1123 C CA . ARG A 1 150 ? -12.221 -6.247 4.762 1.00 98.69 150 ARG A CA 1
ATOM 1124 C C . ARG A 1 150 ? -11.085 -5.251 4.985 1.00 98.69 150 ARG A C 1
ATOM 1126 O O . ARG A 1 150 ? -10.015 -5.651 5.433 1.00 98.69 150 ARG A O 1
ATOM 1133 N N . GLY A 1 151 ? -11.318 -3.998 4.620 1.00 98.81 151 GLY A N 1
ATOM 1134 C CA . GLY A 1 151 ? -10.480 -2.875 5.012 1.00 98.81 151 GLY A CA 1
ATOM 1135 C C . GLY A 1 151 ? -10.955 -2.325 6.352 1.00 98.81 151 GLY A C 1
ATOM 1136 O O . GLY A 1 151 ? -12.166 -2.267 6.586 1.00 98.81 151 GLY A O 1
ATOM 1137 N N . VAL A 1 152 ? -10.018 -1.945 7.216 1.00 98.88 152 VAL A N 1
ATOM 1138 C CA . VAL A 1 152 ? -10.289 -1.231 8.471 1.00 98.88 152 VAL A CA 1
ATOM 1139 C C . VAL A 1 152 ? -9.449 0.037 8.484 1.00 98.88 152 VAL A C 1
ATOM 1141 O O . VAL A 1 152 ? -8.234 -0.054 8.344 1.00 98.88 152 VAL A O 1
ATOM 1144 N N . LEU A 1 153 ? -10.084 1.200 8.639 1.00 98.88 153 LEU A N 1
ATOM 1145 C CA . LEU A 1 153 ? -9.395 2.489 8.716 1.00 98.88 153 LEU A CA 1
ATOM 1146 C C . LEU A 1 153 ? -9.223 2.933 10.172 1.00 98.88 153 LEU A C 1
ATOM 1148 O O . LEU A 1 153 ? -10.206 3.269 10.834 1.00 98.88 153 LEU A O 1
ATOM 1152 N N . LEU A 1 154 ? -7.977 3.001 10.638 1.00 98.94 154 LEU A N 1
ATOM 1153 C CA . LEU A 1 154 ? -7.611 3.650 11.896 1.00 98.94 154 LEU A CA 1
ATOM 1154 C C . LEU A 1 154 ? -7.136 5.080 11.615 1.00 98.94 154 LEU A C 1
ATOM 1156 O O . LEU A 1 154 ? -6.116 5.288 10.960 1.00 98.94 154 LEU A O 1
ATOM 1160 N N . ASP A 1 155 ? -7.891 6.071 12.086 1.00 98.88 155 ASP A N 1
ATOM 1161 C CA . ASP A 1 155 ? -7.588 7.492 11.881 1.00 98.88 155 ASP A CA 1
ATOM 1162 C C . ASP A 1 155 ? -6.820 8.048 13.082 1.00 98.88 155 ASP A C 1
ATOM 1164 O O . ASP A 1 155 ? -7.406 8.482 14.082 1.00 98.88 155 ASP A O 1
ATOM 1168 N N . ILE A 1 156 ? -5.490 7.975 12.995 1.00 98.88 156 ILE A N 1
ATOM 1169 C CA . ILE A 1 156 ? -4.591 8.331 14.095 1.00 98.88 156 ILE A CA 1
ATOM 1170 C C . ILE A 1 156 ? -4.474 9.847 14.233 1.00 98.88 156 ILE A C 1
ATOM 1172 O O . ILE A 1 156 ? -4.471 10.352 15.355 1.00 98.88 156 ILE A O 1
ATOM 1176 N N . ALA A 1 157 ? -4.480 10.591 13.126 1.00 98.75 157 ALA A N 1
ATOM 1177 C CA . ALA A 1 157 ? -4.541 12.051 13.173 1.00 98.75 157 ALA A CA 1
ATOM 1178 C C . ALA A 1 157 ? -5.788 12.526 13.946 1.00 98.75 157 ALA A C 1
ATOM 1180 O O . ALA A 1 157 ? -5.673 13.252 14.939 1.00 98.75 157 ALA A O 1
ATOM 1181 N N . ALA A 1 158 ? -6.976 12.005 13.608 1.00 98.50 158 ALA A N 1
ATOM 1182 C CA . ALA A 1 158 ? -8.203 12.367 14.317 1.00 98.50 158 ALA A CA 1
ATOM 1183 C C . ALA A 1 158 ? -8.245 11.861 15.771 1.00 98.50 158 ALA A C 1
ATOM 1185 O O . ALA A 1 158 ? -8.873 12.502 16.619 1.00 98.50 158 ALA A O 1
ATOM 1186 N N . LEU A 1 159 ? -7.598 10.730 16.089 1.00 98.56 159 LEU A N 1
ATOM 1187 C CA . LEU A 1 159 ? -7.402 10.277 17.474 1.00 98.56 159 LEU A CA 1
ATOM 1188 C C . LEU A 1 159 ? -6.612 11.314 18.286 1.00 98.56 159 LEU A C 1
ATOM 1190 O O . LEU A 1 159 ? -6.952 11.571 19.441 1.00 98.56 159 LEU A O 1
ATOM 1194 N N . LYS A 1 160 ? -5.589 11.922 17.679 1.00 98.62 160 LYS A N 1
ATOM 1195 C CA . LYS A 1 160 ? -4.749 12.961 18.293 1.00 98.62 160 LYS A CA 1
ATOM 1196 C C . LYS A 1 160 ? -5.361 14.362 18.237 1.00 98.62 160 LYS A C 1
ATOM 1198 O O . LYS A 1 160 ? -4.812 15.286 18.827 1.00 98.62 160 LYS A O 1
ATOM 1203 N N . GLY A 1 161 ? -6.528 14.510 17.608 1.00 98.31 161 GLY A N 1
ATOM 1204 C CA . GLY A 1 161 ? -7.245 15.781 17.514 1.00 98.31 161 GLY A CA 1
ATOM 1205 C C . GLY A 1 161 ? -6.618 16.764 16.526 1.00 98.31 161 GLY A C 1
ATOM 1206 O O . GLY A 1 161 ? -6.814 17.968 16.677 1.00 98.31 161 GLY A O 1
ATOM 1207 N N . VAL A 1 162 ? -5.875 16.256 15.543 1.00 98.56 162 VAL A N 1
ATOM 1208 C CA . VAL A 1 162 ? -5.225 17.034 14.484 1.00 98.56 162 VAL A CA 1
ATOM 1209 C C . VAL A 1 162 ? -5.677 16.537 13.112 1.00 98.56 162 VAL A C 1
ATOM 1211 O O . VAL A 1 162 ? -6.120 15.398 12.968 1.00 98.56 162 VAL A O 1
ATOM 1214 N N . ASP A 1 163 ? -5.555 17.380 12.089 1.00 97.50 163 ASP A N 1
ATOM 1215 C CA . ASP A 1 163 ? -5.852 16.974 10.709 1.00 97.50 163 ASP A CA 1
ATOM 1216 C C . ASP A 1 163 ? -4.697 16.178 10.085 1.00 97.50 163 ASP A C 1
ATOM 1218 O O . ASP A 1 163 ? -4.937 15.299 9.254 1.00 97.50 163 ASP A O 1
ATOM 1222 N N . ARG A 1 164 ? -3.469 16.455 10.542 1.00 98.19 164 ARG A N 1
ATOM 1223 C CA . ARG A 1 164 ? -2.199 15.867 10.112 1.00 98.19 164 ARG A CA 1
ATOM 1224 C C . ARG A 1 164 ? -1.301 15.675 11.329 1.00 98.19 164 ARG A C 1
ATOM 1226 O O . ARG A 1 164 ? -1.217 16.576 12.160 1.00 98.19 164 ARG A O 1
ATOM 1233 N N . LEU A 1 165 ? -0.683 14.503 11.453 1.00 98.62 165 LEU A N 1
ATOM 1234 C CA . LEU A 1 165 ? 0.297 14.242 12.507 1.00 98.62 165 LEU A CA 1
ATOM 1235 C C . LEU A 1 165 ? 1.550 15.105 12.315 1.00 98.62 165 LEU A C 1
ATOM 1237 O O . LEU A 1 165 ? 1.900 15.461 11.189 1.00 98.62 165 LEU A O 1
ATOM 1241 N N . ASP A 1 166 ? 2.215 15.413 13.427 1.00 97.94 166 ASP A N 1
ATOM 1242 C CA . ASP A 1 166 ? 3.497 16.114 13.409 1.00 97.94 166 ASP A CA 1
ATOM 1243 C C . ASP A 1 166 ? 4.561 15.290 12.668 1.00 97.94 166 ASP A C 1
ATOM 1245 O O . ASP A 1 166 ? 4.498 14.055 12.614 1.00 97.94 166 ASP A O 1
ATOM 1249 N N . GLU A 1 167 ? 5.563 15.987 12.132 1.00 97.50 167 GLU A N 1
ATOM 1250 C CA . GLU A 1 167 ? 6.780 15.373 11.598 1.00 97.50 167 GLU A CA 1
ATOM 1251 C C . GLU A 1 167 ? 7.352 14.347 12.588 1.00 97.50 167 GLU A C 1
ATOM 1253 O O . GLU A 1 167 ? 7.445 14.598 13.794 1.00 97.50 167 GLU A O 1
ATOM 1258 N N . SER A 1 168 ? 7.734 13.182 12.068 1.00 96.81 168 SER A N 1
ATOM 1259 C CA . SER A 1 168 ? 8.375 12.102 12.819 1.00 96.81 168 SER A CA 1
ATOM 1260 C C . SER A 1 168 ? 7.564 11.579 14.011 1.00 96.81 168 SER A C 1
ATOM 1262 O O . SER A 1 168 ? 8.127 10.969 14.924 1.00 96.81 168 SER A O 1
ATOM 1264 N N . TYR A 1 169 ? 6.243 11.789 14.030 1.00 98.31 169 TYR A N 1
ATOM 1265 C CA . TYR A 1 169 ? 5.385 11.188 15.046 1.00 98.31 169 TYR A CA 1
ATOM 1266 C C . TYR A 1 169 ? 5.408 9.654 14.917 1.00 98.31 169 TYR A C 1
ATOM 1268 O O . TYR A 1 169 ? 4.947 9.088 13.922 1.00 98.31 169 TYR A O 1
ATOM 1276 N N . GLU A 1 170 ? 5.919 8.982 15.949 1.00 98.31 170 GLU A N 1
ATOM 1277 C CA . GLU A 1 170 ? 5.933 7.522 16.050 1.00 98.31 170 GLU A CA 1
ATOM 1278 C C . GLU A 1 170 ? 4.571 7.012 16.540 1.00 98.31 170 GLU A C 1
ATOM 1280 O O . GLU A 1 170 ? 4.177 7.210 17.692 1.00 98.31 170 GLU A O 1
ATOM 1285 N N . ILE A 1 171 ? 3.837 6.343 15.652 1.00 98.81 171 ILE A N 1
ATOM 1286 C CA . ILE A 1 171 ? 2.570 5.683 15.961 1.00 98.81 171 ILE A CA 1
ATOM 1287 C C . ILE A 1 171 ? 2.877 4.392 16.718 1.00 98.81 171 ILE A C 1
ATOM 1289 O O . ILE A 1 171 ? 3.496 3.474 16.182 1.00 98.81 171 ILE A O 1
ATOM 1293 N N . THR A 1 172 ? 2.402 4.322 17.956 1.00 98.75 172 THR A N 1
ATOM 1294 C CA . THR A 1 172 ? 2.655 3.198 18.871 1.00 98.75 172 THR A CA 1
ATOM 1295 C C . THR A 1 172 ? 1.516 2.182 18.866 1.00 98.75 172 THR A C 1
ATOM 1297 O O . THR A 1 172 ? 0.395 2.472 18.437 1.00 98.75 172 THR A O 1
ATOM 1300 N N . VAL A 1 173 ? 1.736 1.001 19.451 1.00 98.62 173 VAL A N 1
ATOM 1301 C CA . VAL A 1 173 ? 0.653 0.024 19.669 1.00 98.62 173 VAL A CA 1
ATOM 1302 C C . VAL A 1 173 ? -0.486 0.602 20.521 1.00 98.62 173 VAL A C 1
ATOM 1304 O O . VAL A 1 173 ? -1.654 0.273 20.309 1.00 98.62 173 VAL A O 1
ATOM 1307 N N . ALA A 1 174 ? -0.173 1.504 21.458 1.00 98.81 174 ALA A N 1
ATOM 1308 C CA . ALA A 1 174 ? -1.175 2.178 22.278 1.00 98.81 174 ALA A CA 1
ATOM 1309 C C . ALA A 1 174 ? -2.090 3.079 21.435 1.00 98.81 174 ALA A C 1
ATOM 1311 O O . ALA A 1 174 ? -3.289 3.147 21.704 1.00 98.81 174 ALA A O 1
ATOM 1312 N N . ASP A 1 175 ? -1.551 3.712 20.391 1.00 98.88 175 ASP A N 1
ATOM 1313 C CA . ASP A 1 175 ? -2.335 4.520 19.457 1.00 98.88 175 ASP A CA 1
ATOM 1314 C C . ASP A 1 175 ? -3.287 3.653 18.635 1.00 98.88 175 ASP A C 1
ATOM 1316 O O . ASP A 1 175 ? -4.459 3.999 18.496 1.00 98.88 175 ASP A O 1
ATOM 1320 N N . LEU A 1 176 ? -2.821 2.493 18.159 1.00 98.88 176 LEU A N 1
ATOM 1321 C CA . LEU A 1 176 ? -3.662 1.544 17.421 1.00 98.88 176 LEU A CA 1
ATOM 1322 C C . LEU A 1 176 ? -4.827 1.043 18.286 1.00 98.88 176 LEU A C 1
ATOM 1324 O O . LEU A 1 176 ? -5.978 1.059 17.849 1.00 98.88 176 LEU A O 1
ATOM 1328 N N . LEU A 1 177 ? -4.547 0.657 19.534 1.00 98.81 177 LEU A N 1
ATOM 1329 C CA . LEU A 1 177 ? -5.567 0.194 20.480 1.00 98.81 177 LEU A CA 1
ATOM 1330 C C . LEU A 1 177 ? -6.561 1.306 20.853 1.00 98.81 177 LEU A C 1
ATOM 1332 O O . LEU A 1 177 ? -7.766 1.063 20.916 1.00 98.81 177 LEU A O 1
ATOM 1336 N N . ALA A 1 178 ? -6.077 2.531 21.069 1.00 98.88 178 ALA A N 1
ATOM 1337 C CA . ALA A 1 178 ? -6.932 3.677 21.364 1.00 98.88 178 ALA A CA 1
ATOM 1338 C C . ALA A 1 178 ? -7.797 4.081 20.157 1.00 98.88 178 ALA A C 1
ATOM 1340 O O . ALA A 1 178 ? -8.941 4.505 20.337 1.00 98.88 178 ALA A O 1
ATOM 1341 N N . ALA A 1 179 ? -7.290 3.925 18.930 1.00 98.88 179 ALA A N 1
ATOM 1342 C CA . ALA A 1 179 ? -8.068 4.124 17.713 1.00 98.88 179 ALA A CA 1
ATOM 1343 C C . ALA A 1 179 ? -9.189 3.082 17.593 1.00 98.88 179 ALA A C 1
ATOM 1345 O O . ALA A 1 179 ? -10.344 3.478 17.434 1.00 98.88 179 ALA A O 1
ATOM 1346 N N . GLU A 1 180 ? -8.884 1.787 17.775 1.00 98.75 180 GLU A N 1
ATOM 1347 C CA . GLU A 1 180 ? -9.888 0.707 17.821 1.00 98.75 180 GLU A CA 1
ATOM 1348 C C . GLU A 1 180 ? -11.011 1.030 18.825 1.00 98.75 180 GLU A C 1
ATOM 1350 O O . GLU A 1 180 ? -12.198 0.970 18.488 1.00 98.75 180 GLU A O 1
ATOM 1355 N N . GLU A 1 181 ? -10.645 1.440 20.046 1.00 98.69 181 GLU A N 1
ATOM 1356 C CA . GLU A 1 181 ? -11.598 1.798 21.100 1.00 98.69 181 GLU A CA 1
ATOM 1357 C C . GLU A 1 181 ? -12.453 3.017 20.724 1.00 98.69 181 GLU A C 1
ATOM 1359 O O . GLU A 1 181 ? -13.684 2.951 20.784 1.00 98.69 181 GLU A O 1
ATOM 1364 N N . ARG A 1 182 ? -11.824 4.119 20.294 1.00 98.56 182 ARG A N 1
ATOM 1365 C CA . ARG A 1 182 ? -12.519 5.364 19.927 1.00 98.56 182 ARG A CA 1
ATOM 1366 C C . ARG A 1 182 ? -13.466 5.168 18.745 1.00 98.56 182 ARG A C 1
ATOM 1368 O O . ARG A 1 182 ? -14.543 5.761 18.716 1.00 98.56 182 ARG A O 1
ATOM 1375 N N . GLN A 1 183 ? -13.051 4.381 17.760 1.00 98.50 183 GLN A N 1
ATOM 1376 C CA . GLN A 1 183 ? -13.790 4.153 16.521 1.00 98.50 183 GLN A CA 1
ATOM 1377 C C . GLN A 1 183 ? -14.815 3.018 16.648 1.00 98.50 183 GLN A C 1
ATOM 1379 O O . GLN A 1 183 ? -15.686 2.882 15.788 1.00 98.50 183 GLN A O 1
ATOM 1384 N N . GLY A 1 184 ? -14.747 2.215 17.715 1.00 98.06 184 GLY A N 1
ATOM 1385 C CA . GLY A 1 184 ? -15.641 1.077 17.924 1.00 98.06 184 GLY A CA 1
ATOM 1386 C C . GLY A 1 184 ? -15.455 -0.027 16.881 1.00 98.06 184 GLY A C 1
ATOM 1387 O O . GLY A 1 184 ? -16.419 -0.714 16.539 1.00 98.06 184 GLY A O 1
ATOM 1388 N N . VAL A 1 185 ? -14.233 -0.185 16.368 1.00 98.00 185 VAL A N 1
ATOM 1389 C CA . VAL A 1 185 ? -13.858 -1.183 15.358 1.00 98.00 185 VAL A CA 1
ATOM 1390 C C . VAL A 1 185 ? -12.732 -2.057 15.895 1.00 98.00 185 VAL A C 1
ATOM 1392 O O . VAL A 1 185 ? -11.982 -1.650 16.776 1.00 98.00 185 VAL A O 1
ATOM 1395 N N . ARG A 1 186 ? -12.617 -3.278 15.375 1.00 98.12 186 ARG A N 1
ATOM 1396 C CA . ARG A 1 186 ? -11.529 -4.190 15.718 1.00 98.12 186 ARG A CA 1
ATOM 1397 C C . ARG A 1 186 ? -10.913 -4.774 14.459 1.00 98.12 186 ARG A C 1
ATOM 1399 O O . ARG A 1 186 ? -11.638 -5.310 13.618 1.00 98.12 186 ARG A O 1
ATOM 1406 N N . VAL A 1 187 ? -9.593 -4.709 14.378 1.00 98.75 187 VAL A N 1
ATOM 1407 C CA . VAL A 1 187 ? -8.766 -5.383 13.384 1.00 98.75 187 VAL A CA 1
ATOM 1408 C C . VAL A 1 187 ? -8.715 -6.871 13.715 1.00 98.75 187 VAL A C 1
ATOM 1410 O O . VAL A 1 187 ? -8.465 -7.288 14.849 1.00 98.75 187 VAL A O 1
ATOM 1413 N N . GLU A 1 188 ? -9.000 -7.683 12.710 1.00 98.25 188 GLU A N 1
ATOM 1414 C CA . GLU A 1 188 ? -9.089 -9.134 12.796 1.00 98.25 188 GLU A CA 1
ATOM 1415 C C . GLU A 1 188 ? -8.264 -9.792 11.689 1.00 98.25 188 GLU A C 1
ATOM 1417 O O . GLU A 1 188 ? -7.987 -9.191 10.649 1.00 98.25 188 GLU A O 1
ATOM 1422 N N . SER A 1 189 ? -7.977 -11.081 11.869 1.00 98.81 189 SER A N 1
ATOM 1423 C CA . SER A 1 189 ? -7.265 -11.898 10.886 1.00 98.81 189 SER A CA 1
ATOM 1424 C C . SER A 1 189 ? -7.831 -11.745 9.473 1.00 98.81 189 SER A C 1
ATOM 1426 O O . SER A 1 189 ? -9.052 -11.803 9.245 1.00 98.81 189 SER A O 1
ATOM 1428 N N . GLY A 1 190 ? -6.930 -11.529 8.516 1.00 98.75 190 GLY A N 1
ATOM 1429 C CA . GLY A 1 190 ? -7.260 -11.355 7.105 1.00 98.75 190 GLY A CA 1
ATOM 1430 C C . GLY A 1 190 ? -7.716 -9.948 6.718 1.00 98.75 190 GLY A C 1
ATOM 1431 O O . GLY A 1 190 ? -8.101 -9.751 5.562 1.00 98.75 190 GLY A O 1
ATOM 1432 N N . ASP A 1 191 ? -7.719 -8.985 7.640 1.00 98.88 191 ASP A N 1
ATOM 1433 C CA . ASP A 1 191 ? -7.988 -7.584 7.316 1.00 98.88 191 ASP A CA 1
ATOM 1434 C C . ASP A 1 191 ? -6.823 -6.933 6.574 1.00 98.88 191 ASP A C 1
ATOM 1436 O O . ASP A 1 191 ? -5.656 -7.271 6.775 1.00 98.88 191 ASP A O 1
ATOM 1440 N N . ILE A 1 192 ? -7.164 -5.959 5.736 1.00 98.88 192 ILE A N 1
ATOM 1441 C CA . ILE A 1 192 ? -6.216 -4.973 5.233 1.00 98.88 192 ILE A CA 1
ATOM 1442 C C . ILE A 1 192 ? -6.342 -3.754 6.144 1.00 98.88 192 ILE A C 1
ATOM 1444 O O . ILE A 1 192 ? -7.403 -3.128 6.206 1.00 98.88 192 ILE A O 1
ATOM 1448 N N . LEU A 1 193 ? -5.283 -3.455 6.885 1.00 98.94 193 LEU A N 1
ATOM 1449 C CA . LEU A 1 193 ? -5.248 -2.321 7.793 1.00 98.94 193 LEU A CA 1
ATOM 1450 C C . LEU A 1 193 ? -4.872 -1.059 7.017 1.00 98.94 193 LEU A C 1
ATOM 1452 O O . LEU A 1 193 ? -3.843 -1.027 6.351 1.00 98.94 193 LEU A O 1
ATOM 1456 N N . CYS A 1 194 ? -5.698 -0.027 7.121 1.00 98.94 194 CYS A N 1
ATOM 1457 C CA . CYS A 1 194 ? -5.437 1.306 6.603 1.00 98.94 194 CYS A CA 1
ATOM 1458 C C . CYS A 1 194 ? -5.184 2.241 7.790 1.00 98.94 194 CYS A C 1
ATOM 1460 O O . CYS A 1 194 ? -6.022 2.316 8.690 1.00 98.94 194 CYS A O 1
ATOM 1462 N N . ILE A 1 195 ? -4.060 2.952 7.805 1.00 98.94 195 ILE A N 1
ATOM 1463 C CA . ILE A 1 195 ? -3.747 3.943 8.841 1.00 98.94 195 ILE A CA 1
ATOM 1464 C C . ILE A 1 195 ? -3.697 5.317 8.186 1.00 98.94 195 ILE A C 1
ATOM 1466 O O . ILE A 1 195 ? -2.908 5.541 7.272 1.00 98.94 195 ILE A O 1
ATOM 1470 N N . ARG A 1 196 ? -4.537 6.235 8.670 1.00 98.88 196 ARG A N 1
ATOM 1471 C CA . ARG A 1 196 ? -4.495 7.641 8.261 1.00 98.88 196 ARG A CA 1
ATOM 1472 C C . ARG A 1 196 ? -3.620 8.441 9.218 1.00 98.88 196 ARG A C 1
ATOM 1474 O O . ARG A 1 196 ? -3.910 8.528 10.415 1.00 98.88 196 ARG A O 1
ATOM 1481 N N . THR A 1 197 ? -2.589 9.055 8.653 1.00 98.81 197 THR A N 1
ATOM 1482 C CA . THR A 1 197 ? -1.675 9.995 9.311 1.00 98.81 197 THR A CA 1
ATOM 1483 C C . THR A 1 197 ? -1.998 11.454 8.960 1.00 98.81 197 THR A C 1
ATOM 1485 O O . THR A 1 197 ? -1.572 12.368 9.666 1.00 98.81 197 THR A O 1
ATOM 1488 N N . GLY A 1 198 ? -2.756 11.682 7.880 1.00 98.31 198 GLY A N 1
ATOM 1489 C CA . GLY A 1 198 ? -3.016 12.990 7.279 1.00 98.31 198 GLY A CA 1
ATOM 1490 C C . GLY A 1 198 ? -1.872 13.497 6.392 1.00 98.31 198 GLY A C 1
ATOM 1491 O O . GLY A 1 198 ? -1.957 14.609 5.868 1.00 98.31 198 GLY A O 1
ATOM 1492 N N . TRP A 1 199 ? -0.800 12.715 6.209 1.00 98.25 199 TRP A N 1
ATOM 1493 C CA . TRP A 1 199 ? 0.399 13.141 5.478 1.00 98.25 199 TRP A CA 1
ATOM 1494 C C . TRP A 1 199 ? 0.128 13.428 3.998 1.00 98.25 199 TRP A C 1
ATOM 1496 O O . TRP A 1 199 ? 0.692 14.370 3.441 1.00 98.25 199 TRP A O 1
ATOM 1506 N N . HIS A 1 200 ? -0.805 12.691 3.380 1.00 97.12 200 HIS A N 1
ATOM 1507 C CA . HIS A 1 200 ? -1.232 12.899 1.989 1.00 97.12 200 HIS A CA 1
ATOM 1508 C C . HIS A 1 200 ? -1.673 14.337 1.694 1.00 97.12 200 HIS A C 1
ATOM 1510 O O . HIS A 1 200 ? -1.537 14.819 0.569 1.00 97.12 200 HIS A O 1
ATOM 1516 N N . GLN A 1 201 ? -2.160 15.061 2.699 1.00 97.38 201 GLN A N 1
ATOM 1517 C CA . GLN A 1 201 ? -2.602 16.432 2.509 1.00 97.38 201 GLN A CA 1
ATOM 1518 C C . GLN A 1 201 ? -1.471 17.377 2.062 1.00 97.38 201 GLN A C 1
ATOM 1520 O O . GLN A 1 201 ? -1.757 18.297 1.302 1.00 97.38 201 GLN A O 1
ATOM 1525 N N . TRP A 1 202 ? -0.199 17.134 2.425 1.00 97.44 202 TRP A N 1
ATOM 1526 C CA . TRP A 1 202 ? 0.930 17.913 1.882 1.00 97.44 202 TRP A CA 1
ATOM 1527 C C . TRP A 1 202 ? 0.971 17.844 0.353 1.00 97.44 202 TRP A C 1
ATOM 1529 O O . TRP A 1 202 ? 1.094 18.864 -0.325 1.00 97.44 202 TRP A O 1
ATOM 1539 N N . PHE A 1 203 ? 0.786 16.642 -0.201 1.00 96.25 203 PHE A N 1
ATOM 1540 C CA . PHE A 1 203 ? 0.707 16.440 -1.642 1.00 96.25 203 PHE A CA 1
ATOM 1541 C C . PHE A 1 203 ? -0.531 17.117 -2.242 1.00 96.25 203 PHE A C 1
ATOM 1543 O O . PHE A 1 203 ? -0.417 17.820 -3.247 1.00 96.25 203 PHE A O 1
ATOM 1550 N N . ALA A 1 204 ? -1.701 16.954 -1.616 1.00 95.06 204 ALA A N 1
ATOM 1551 C CA . ALA A 1 204 ? -2.952 17.557 -2.082 1.00 95.06 204 ALA A CA 1
ATOM 1552 C C . ALA A 1 204 ? -2.912 19.101 -2.089 1.00 95.06 204 ALA A C 1
ATOM 1554 O O . ALA A 1 204 ? -3.525 19.738 -2.947 1.00 95.06 204 ALA A O 1
ATOM 1555 N N . GLU A 1 205 ? -2.161 19.701 -1.165 1.00 96.25 205 GLU A N 1
ATOM 1556 C CA . GLU A 1 205 ? -1.916 21.145 -1.058 1.00 96.25 205 GLU A CA 1
ATOM 1557 C C . GLU A 1 205 ? -0.822 21.644 -2.021 1.00 96.25 205 GLU A C 1
ATOM 1559 O O . GLU A 1 205 ? -0.673 22.851 -2.221 1.00 96.25 205 GLU A O 1
ATOM 1564 N N . GLY A 1 206 ? -0.090 20.728 -2.665 1.00 95.06 206 GLY A N 1
ATOM 1565 C CA . GLY A 1 206 ? 0.959 21.018 -3.642 1.00 95.06 206 GLY A CA 1
ATOM 1566 C C . GLY A 1 206 ? 2.377 21.104 -3.068 1.00 95.06 206 GLY A C 1
ATOM 1567 O O . GLY A 1 206 ? 3.308 21.377 -3.829 1.00 95.06 206 GLY A O 1
ATOM 1568 N N . ASP A 1 207 ? 2.571 20.842 -1.774 1.00 95.56 207 ASP A N 1
ATOM 1569 C CA . ASP A 1 207 ? 3.887 20.808 -1.127 1.00 95.56 207 ASP A CA 1
ATOM 1570 C C . ASP A 1 207 ? 4.526 19.414 -1.243 1.00 95.56 207 ASP A C 1
ATOM 1572 O O . ASP A 1 207 ? 4.557 18.597 -0.319 1.00 95.56 207 ASP A O 1
ATOM 1576 N N . ARG A 1 208 ? 5.013 19.121 -2.449 1.00 93.88 208 ARG A N 1
ATOM 1577 C CA . ARG A 1 208 ? 5.632 17.830 -2.785 1.00 93.88 208 ARG A CA 1
ATOM 1578 C C . ARG A 1 208 ? 6.971 17.611 -2.087 1.00 93.88 208 ARG A C 1
ATOM 1580 O O . ARG A 1 208 ? 7.304 16.468 -1.791 1.00 93.88 208 ARG A O 1
ATOM 1587 N N . ASP A 1 209 ? 7.724 18.681 -1.839 1.00 93.50 209 ASP A N 1
ATOM 1588 C CA . ASP A 1 209 ? 9.018 18.590 -1.158 1.00 93.50 209 ASP A CA 1
ATOM 1589 C C . ASP A 1 209 ? 8.820 18.167 0.298 1.00 93.50 209 ASP A C 1
ATOM 1591 O O . ASP A 1 209 ? 9.547 17.306 0.790 1.00 93.50 209 ASP A O 1
ATOM 1595 N N . HIS A 1 210 ? 7.795 18.705 0.965 1.00 94.94 210 HIS A N 1
ATOM 1596 C CA . HIS A 1 210 ? 7.457 18.284 2.315 1.00 94.94 210 HIS A CA 1
ATOM 1597 C C . HIS A 1 210 ? 6.827 16.887 2.351 1.00 94.94 210 HIS A C 1
ATOM 1599 O O . HIS A 1 210 ? 7.181 16.078 3.209 1.00 94.94 210 HIS A O 1
ATOM 1605 N N . TYR A 1 211 ? 5.952 16.564 1.390 1.00 95.81 211 TYR A N 1
ATOM 1606 C CA . TYR A 1 211 ? 5.374 15.222 1.280 1.00 95.81 211 TYR A CA 1
ATOM 1607 C C . TYR A 1 211 ? 6.450 14.136 1.148 1.00 95.81 211 TYR A C 1
ATOM 1609 O O . TYR A 1 211 ? 6.355 13.120 1.826 1.00 95.81 211 TYR A O 1
ATOM 1617 N N . MET A 1 212 ? 7.481 14.377 0.330 1.00 94.12 212 MET A N 1
ATOM 1618 C CA . MET A 1 212 ? 8.608 13.463 0.089 1.00 94.12 212 MET A CA 1
ATOM 1619 C C . MET A 1 212 ? 9.794 13.677 1.047 1.00 94.12 212 MET A C 1
ATOM 1621 O O . MET A 1 212 ? 10.921 13.288 0.732 1.00 94.12 212 MET A O 1
ATOM 1625 N N . SER A 1 213 ? 9.582 14.346 2.181 1.00 92.25 213 SER A N 1
ATOM 1626 C CA . SER A 1 213 ? 10.646 14.621 3.149 1.00 92.25 213 SER A CA 1
ATOM 1627 C C . SER A 1 213 ? 10.989 13.395 4.003 1.00 92.25 213 SER A C 1
ATOM 1629 O O . SER A 1 213 ? 10.189 12.478 4.169 1.00 92.25 213 SER A O 1
ATOM 1631 N N . GLU A 1 214 ? 12.185 13.390 4.595 1.00 90.25 214 GLU A N 1
ATOM 1632 C CA . GLU A 1 214 ? 12.673 12.300 5.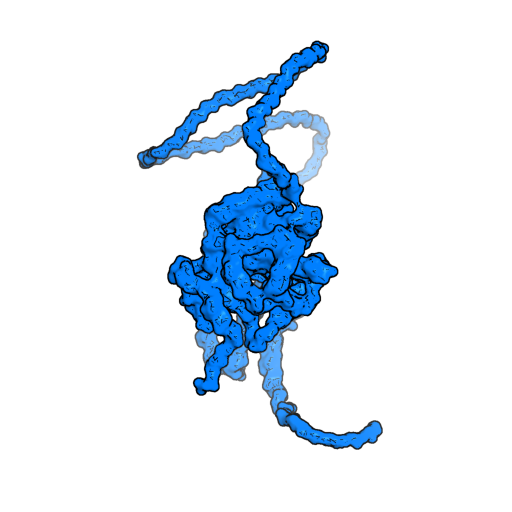457 1.00 90.25 214 GLU A CA 1
ATOM 1633 C C . GLU A 1 214 ? 12.184 12.408 6.918 1.00 90.25 214 GLU A C 1
ATOM 1635 O O . GLU A 1 214 ? 12.787 11.825 7.819 1.00 90.25 214 GLU A O 1
ATOM 1640 N N . VAL A 1 215 ? 11.114 13.166 7.174 1.00 95.00 215 VAL A N 1
ATOM 1641 C CA . VAL A 1 215 ? 10.588 13.461 8.521 1.00 95.00 215 VAL A CA 1
ATOM 1642 C C . VAL A 1 215 ? 9.112 13.072 8.674 1.00 95.00 215 VAL A C 1
ATOM 1644 O O . VAL A 1 215 ? 8.360 13.702 9.412 1.00 95.00 215 VAL A O 1
ATOM 1647 N N . GLU A 1 216 ? 8.651 12.051 7.955 1.00 95.44 216 GLU A N 1
ATOM 1648 C CA . GLU A 1 216 ? 7.242 11.649 7.976 1.00 95.44 216 GLU A CA 1
ATOM 1649 C C . GLU A 1 216 ? 6.847 10.842 9.237 1.00 95.44 216 GLU A C 1
ATOM 1651 O O . GLU A 1 216 ? 7.658 10.096 9.796 1.00 95.44 216 GLU A O 1
ATOM 1656 N N . PRO A 1 217 ? 5.592 10.960 9.706 1.00 98.19 217 PRO A N 1
ATOM 1657 C CA . PRO A 1 217 ? 5.042 10.118 10.763 1.00 98.19 217 PRO A CA 1
ATOM 1658 C C . PRO A 1 217 ? 4.754 8.705 10.248 1.00 98.19 217 PRO A C 1
ATOM 1660 O O . PRO A 1 217 ? 4.456 8.518 9.072 1.00 98.19 217 PRO A O 1
ATOM 1663 N N . GLY A 1 218 ? 4.738 7.715 11.139 1.00 98.44 218 GLY A N 1
ATOM 1664 C CA . GLY A 1 218 ? 4.424 6.327 10.783 1.00 98.44 218 GLY A CA 1
ATOM 1665 C C . GLY A 1 218 ? 4.467 5.378 11.986 1.00 98.44 218 GLY A C 1
ATOM 1666 O O . GLY A 1 218 ? 4.793 5.809 13.090 1.00 98.44 218 GLY A O 1
ATOM 1667 N N . PRO A 1 219 ? 4.110 4.091 11.828 1.00 98.38 219 PRO A N 1
ATOM 1668 C CA . PRO A 1 219 ? 4.225 3.092 12.874 1.00 98.38 219 PRO A CA 1
ATOM 1669 C C . PRO A 1 219 ? 5.677 2.869 13.292 1.00 98.38 219 PRO A C 1
ATOM 1671 O O . PRO A 1 219 ? 6.579 2.761 12.459 1.00 98.38 219 PRO A O 1
ATOM 1674 N N . GLY A 1 220 ? 5.864 2.769 14.606 1.00 97.62 220 GLY A N 1
ATOM 1675 C CA . GLY A 1 220 ? 7.101 2.343 15.239 1.00 97.62 220 GLY A CA 1
ATOM 1676 C C . GLY A 1 220 ? 7.269 0.825 15.243 1.00 97.62 220 GLY A C 1
ATOM 1677 O O . GLY A 1 220 ? 6.355 0.053 14.927 1.00 97.62 220 GLY A O 1
ATOM 1678 N N . MET A 1 221 ? 8.457 0.373 15.651 1.00 97.44 221 MET A N 1
ATOM 1679 C CA . MET A 1 221 ? 8.808 -1.055 15.706 1.00 97.44 221 MET A CA 1
ATOM 1680 C C . MET A 1 221 ? 7.950 -1.847 16.705 1.00 97.44 221 MET A C 1
ATOM 1682 O O . MET A 1 221 ? 7.767 -3.054 16.540 1.00 97.44 221 MET A O 1
ATOM 1686 N N . ASP A 1 222 ? 7.410 -1.180 17.729 1.00 96.94 222 ASP A N 1
ATOM 1687 C CA . ASP A 1 222 ? 6.550 -1.773 18.760 1.00 96.94 222 ASP A CA 1
ATOM 1688 C C . ASP A 1 222 ? 5.195 -2.256 18.213 1.00 96.94 222 ASP A C 1
ATOM 1690 O O . ASP A 1 222 ? 4.545 -3.105 18.825 1.00 96.94 222 ASP A O 1
ATOM 1694 N N . THR A 1 223 ? 4.779 -1.761 17.046 1.00 98.69 223 THR A N 1
ATOM 1695 C CA . THR A 1 223 ? 3.528 -2.168 16.396 1.00 98.69 223 THR A CA 1
ATOM 1696 C C . THR A 1 223 ? 3.635 -3.512 15.667 1.00 98.69 223 THR A C 1
ATOM 1698 O O . THR A 1 223 ? 2.620 -4.188 15.488 1.00 98.69 223 THR A O 1
ATOM 1701 N N . LEU A 1 224 ? 4.840 -3.955 15.281 1.00 98.75 224 LEU A N 1
ATOM 1702 C CA . LEU A 1 224 ? 5.048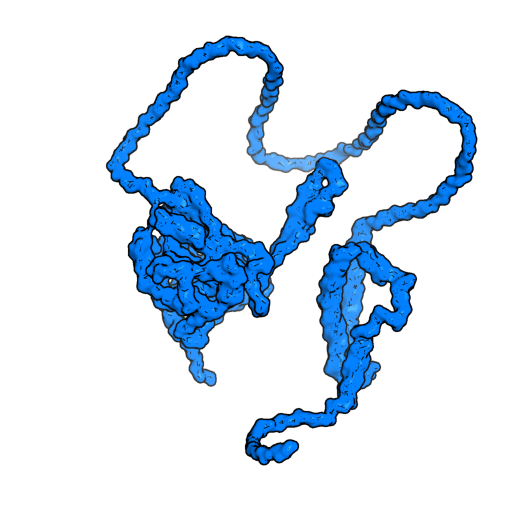 -5.186 14.501 1.00 98.75 224 LEU A CA 1
ATOM 1703 C C . LEU A 1 224 ? 4.526 -6.455 15.205 1.00 98.75 224 LEU A C 1
ATOM 1705 O O . LEU A 1 224 ? 3.808 -7.221 14.555 1.00 98.75 224 LEU A O 1
ATOM 1709 N N . PRO A 1 225 ? 4.790 -6.689 16.511 1.00 98.81 225 PRO A N 1
ATOM 1710 C CA . PRO A 1 225 ? 4.187 -7.809 17.233 1.00 98.81 225 PRO A CA 1
ATOM 1711 C C . PRO A 1 225 ? 2.659 -7.790 17.208 1.00 98.81 225 PRO A C 1
ATOM 1713 O O . PRO A 1 225 ? 2.035 -8.832 17.031 1.00 98.81 225 PRO A O 1
ATOM 1716 N N . TRP A 1 226 ? 2.045 -6.610 17.330 1.00 98.75 226 TRP A N 1
ATOM 1717 C CA . TRP A 1 226 ? 0.589 -6.479 17.287 1.00 98.75 226 TRP A CA 1
ATOM 1718 C C . TRP A 1 226 ? 0.037 -6.786 15.891 1.00 98.75 226 TRP A C 1
ATOM 1720 O O . TRP A 1 226 ? -0.943 -7.518 15.771 1.00 98.75 226 TRP A O 1
ATOM 1730 N N . LEU A 1 227 ? 0.688 -6.305 14.826 1.00 98.88 227 LEU A N 1
ATOM 1731 C CA . LEU A 1 227 ? 0.319 -6.629 13.441 1.00 98.88 227 LEU A CA 1
ATOM 1732 C C . LEU A 1 227 ? 0.407 -8.139 13.170 1.00 98.88 227 LEU A C 1
ATOM 1734 O O . LEU A 1 227 ? -0.467 -8.706 12.507 1.00 98.88 227 LEU A O 1
ATOM 1738 N N . HIS A 1 228 ? 1.446 -8.788 13.707 1.00 98.81 228 HIS A N 1
ATOM 1739 C CA . HIS A 1 228 ? 1.647 -10.235 13.621 1.00 98.81 228 HIS A CA 1
ATOM 1740 C C . HIS A 1 228 ? 0.564 -11.011 14.379 1.00 98.81 228 HIS A C 1
ATOM 1742 O O . HIS A 1 228 ? -0.071 -11.889 13.794 1.00 98.81 228 HIS A O 1
ATOM 1748 N N . GLU A 1 229 ? 0.289 -10.639 15.634 1.00 98.50 229 GLU A N 1
ATOM 1749 C CA . GLU A 1 229 ? -0.744 -11.258 16.478 1.00 98.50 229 GLU A CA 1
ATOM 1750 C C . GLU A 1 229 ? -2.146 -11.109 15.869 1.00 98.50 229 GLU A C 1
ATOM 1752 O O . GLU A 1 229 ? -2.948 -12.044 15.889 1.00 98.50 229 GLU A O 1
ATOM 1757 N N . ARG A 1 230 ? -2.451 -9.935 15.305 1.00 98.62 230 ARG A N 1
ATOM 1758 C CA . ARG A 1 230 ? -3.732 -9.648 14.647 1.00 98.62 230 ARG A CA 1
ATOM 1759 C C . ARG A 1 230 ? -3.897 -10.350 13.301 1.00 98.62 230 ARG A C 1
ATOM 1761 O O . ARG A 1 230 ? -4.997 -10.307 12.753 1.00 98.62 230 ARG A O 1
ATOM 1768 N N . GLU A 1 231 ? -2.849 -10.996 12.787 1.00 98.81 231 GLU A N 1
ATOM 1769 C CA . GLU A 1 231 ? -2.842 -11.655 11.478 1.00 98.81 231 GLU A CA 1
ATOM 1770 C C . GLU A 1 231 ? -3.302 -10.705 10.357 1.00 98.81 231 GLU A C 1
ATOM 1772 O O . GLU A 1 231 ? -4.116 -11.054 9.491 1.00 98.81 231 GLU A O 1
ATOM 1777 N N . VAL A 1 232 ? -2.790 -9.470 10.402 1.00 98.94 232 VAL A N 1
ATOM 1778 C CA . VAL A 1 232 ? -3.043 -8.457 9.374 1.00 98.94 232 VAL A CA 1
ATOM 1779 C C . VAL A 1 232 ? -2.527 -8.975 8.035 1.00 98.94 232 VAL A C 1
ATOM 1781 O O . VAL A 1 232 ? -1.389 -9.430 7.923 1.00 98.94 232 VAL A O 1
ATOM 1784 N N . ALA A 1 233 ? -3.372 -8.928 7.005 1.00 98.81 233 ALA A N 1
ATOM 1785 C CA . ALA A 1 233 ? -3.026 -9.446 5.689 1.00 98.81 233 ALA A CA 1
ATOM 1786 C C . ALA A 1 233 ? -2.175 -8.469 4.874 1.00 98.81 233 ALA A C 1
ATOM 1788 O O . ALA A 1 233 ? -1.295 -8.908 4.139 1.00 98.81 233 ALA A O 1
ATOM 1789 N N . ALA A 1 234 ? -2.440 -7.170 4.985 1.00 98.88 234 ALA A N 1
ATOM 1790 C CA . ALA A 1 234 ? -1.660 -6.101 4.367 1.00 98.88 234 ALA A CA 1
ATOM 1791 C C . ALA A 1 234 ? -1.852 -4.800 5.156 1.00 98.88 234 ALA A C 1
ATOM 1793 O O . ALA A 1 234 ? -2.880 -4.632 5.817 1.00 98.88 234 ALA A O 1
ATOM 1794 N N . LEU A 1 235 ? -0.884 -3.892 5.071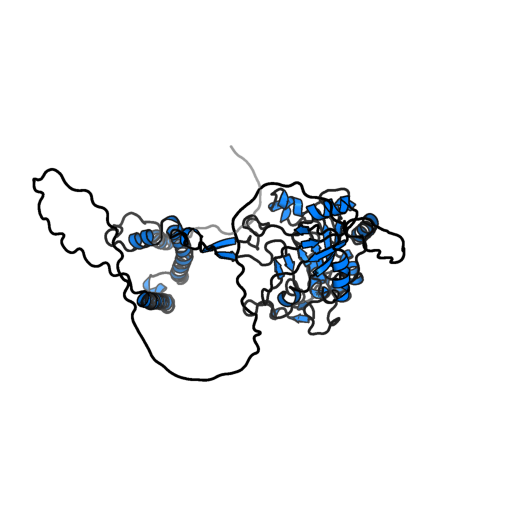 1.00 98.94 235 LEU A N 1
ATOM 1795 C CA . LEU A 1 235 ? -0.892 -2.599 5.756 1.00 98.94 235 LEU A CA 1
ATOM 1796 C C . LEU A 1 235 ? -0.740 -1.476 4.729 1.00 98.94 235 LEU A C 1
ATOM 1798 O O . LEU A 1 235 ? 0.179 -1.536 3.927 1.00 98.94 235 LEU A O 1
ATOM 1802 N N . ALA A 1 236 ? -1.608 -0.469 4.754 1.00 98.81 236 ALA A N 1
ATOM 1803 C CA . ALA A 1 236 ? -1.571 0.678 3.851 1.00 98.81 236 ALA A CA 1
ATOM 1804 C C . ALA A 1 236 ? -1.609 2.006 4.614 1.00 98.81 236 ALA A C 1
ATOM 1806 O O . ALA A 1 236 ? -2.399 2.158 5.551 1.00 98.81 236 ALA A O 1
ATOM 1807 N N . LEU A 1 237 ? -0.788 2.962 4.181 1.00 98.75 237 LEU A N 1
ATOM 1808 C CA . LEU A 1 237 ? -0.684 4.302 4.749 1.00 98.75 237 LEU A CA 1
ATOM 1809 C C . LEU A 1 237 ? -0.730 5.386 3.669 1.00 98.75 237 LEU A C 1
ATOM 1811 O O . LEU A 1 237 ? -0.512 5.144 2.480 1.00 98.75 237 LEU A O 1
ATOM 1815 N N . ASP A 1 238 ? -1.049 6.595 4.117 1.00 98.50 238 ASP A N 1
ATOM 1816 C CA . ASP A 1 238 ? -1.155 7.813 3.313 1.00 98.50 238 ASP A CA 1
ATOM 1817 C C . ASP A 1 238 ? 0.149 8.630 3.233 1.00 98.50 238 ASP A C 1
ATOM 1819 O O . ASP A 1 238 ? 0.219 9.659 2.553 1.00 98.50 238 ASP A O 1
ATOM 1823 N N . ASN A 1 239 ? 1.199 8.149 3.893 1.00 97.25 239 ASN A N 1
ATOM 1824 C CA . ASN A 1 239 ? 2.564 8.659 3.817 1.00 97.25 239 ASN A CA 1
ATOM 1825 C C . ASN A 1 239 ? 3.363 7.938 2.701 1.00 97.25 239 ASN A C 1
ATOM 1827 O O . ASN A 1 239 ? 2.801 7.099 1.990 1.00 97.25 239 ASN A O 1
ATOM 1831 N N . TRP A 1 240 ? 4.627 8.300 2.465 1.00 94.50 240 TRP A N 1
ATOM 1832 C CA . TRP A 1 240 ? 5.393 7.792 1.317 1.00 94.50 240 TRP A CA 1
ATOM 1833 C C . TRP A 1 240 ? 6.338 6.638 1.639 1.00 94.50 240 TRP A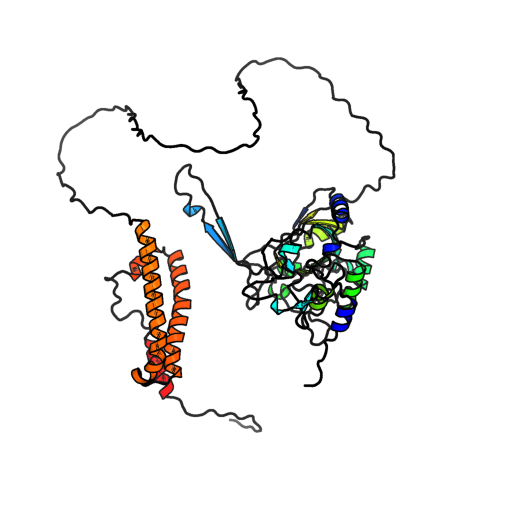 C 1
ATOM 1835 O O . TRP A 1 240 ? 6.680 5.921 0.703 1.00 94.50 240 TRP A O 1
ATOM 1845 N N . ALA A 1 241 ? 6.718 6.430 2.902 1.00 94.38 241 ALA A N 1
ATOM 1846 C CA . ALA A 1 241 ? 7.595 5.324 3.287 1.00 94.38 241 ALA A CA 1
ATOM 1847 C C . ALA A 1 241 ? 7.030 4.441 4.398 1.00 94.38 241 ALA A C 1
ATOM 1849 O O . ALA A 1 241 ? 7.816 3.769 5.051 1.00 94.38 241 ALA A O 1
ATOM 1850 N N . VAL A 1 242 ? 5.708 4.430 4.636 1.00 98.12 242 VAL A N 1
ATOM 1851 C CA . VAL A 1 242 ? 4.996 3.616 5.646 1.00 98.12 242 VAL A CA 1
ATOM 1852 C C . VAL A 1 242 ? 5.448 3.874 7.085 1.00 98.12 242 VAL A C 1
ATOM 1854 O O . VAL A 1 242 ? 4.629 4.359 7.852 1.00 98.12 242 VAL A O 1
ATOM 1857 N N . GLU A 1 243 ? 6.688 3.568 7.460 1.00 97.69 243 GLU A N 1
ATOM 1858 C CA . GLU A 1 243 ? 7.266 3.691 8.800 1.00 97.69 243 GLU A CA 1
ATOM 1859 C C . GLU A 1 243 ? 7.633 5.127 9.183 1.00 97.69 243 GLU A C 1
ATOM 1861 O O . GLU A 1 243 ? 7.759 6.004 8.332 1.00 97.69 243 GLU A O 1
ATOM 1866 N N . VAL A 1 244 ? 7.792 5.373 10.486 1.00 97.50 244 VAL A N 1
ATOM 1867 C CA . VAL A 1 244 ? 8.247 6.681 10.970 1.00 97.50 244 VAL A CA 1
ATOM 1868 C C . VAL A 1 244 ? 9.654 6.993 10.451 1.00 97.50 244 VAL A C 1
ATOM 1870 O O . VAL A 1 244 ? 10.557 6.154 10.520 1.00 97.50 244 VAL A O 1
ATOM 1873 N N . SER A 1 245 ? 9.853 8.222 9.977 1.00 94.81 245 SER A N 1
ATOM 1874 C CA . SER A 1 245 ? 11.154 8.738 9.561 1.00 94.81 245 SER A CA 1
ATOM 1875 C C . SER A 1 245 ? 11.492 10.041 10.305 1.00 94.81 245 SER A C 1
ATOM 1877 O O . SER A 1 245 ? 10.614 10.889 10.476 1.00 94.81 245 SER A O 1
ATOM 1879 N N . PRO A 1 246 ? 12.747 10.242 10.757 1.00 94.00 246 PRO A N 1
ATOM 1880 C CA . PRO A 1 246 ? 13.835 9.269 10.750 1.00 94.00 246 PRO A CA 1
ATOM 1881 C C . PRO A 1 246 ? 13.543 8.099 11.698 1.00 94.00 246 PRO A C 1
ATOM 1883 O O . PRO A 1 246 ? 12.889 8.256 12.727 1.00 94.00 246 PRO A O 1
ATOM 1886 N N . SER A 1 247 ? 14.058 6.919 11.349 1.00 90.75 247 SER A N 1
ATOM 1887 C CA . SER A 1 247 ? 13.871 5.714 12.160 1.00 90.75 247 SER A CA 1
ATOM 1888 C C . SER A 1 247 ? 14.488 5.886 13.560 1.00 90.75 247 SER A C 1
ATOM 1890 O O . SER A 1 247 ? 15.649 6.297 13.661 1.00 90.75 247 SER A O 1
ATOM 1892 N N . PRO A 1 248 ? 13.787 5.481 14.638 1.00 88.31 248 PRO A N 1
ATOM 1893 C CA . PRO A 1 248 ? 14.334 5.472 15.995 1.00 88.31 248 PRO A CA 1
ATOM 1894 C C . PRO A 1 248 ? 15.370 4.354 16.221 1.00 88.31 248 PRO A C 1
ATOM 1896 O O . PRO A 1 248 ? 16.014 4.306 17.268 1.00 88.31 248 PRO A O 1
ATOM 1899 N N . VAL A 1 249 ? 15.540 3.429 15.267 1.00 92.00 249 VAL A N 1
ATOM 1900 C CA . VAL A 1 249 ? 16.566 2.380 15.324 1.00 92.00 249 VAL A CA 1
ATOM 1901 C C . VAL A 1 249 ? 17.875 2.896 14.732 1.00 92.00 249 VAL A C 1
ATOM 1903 O O . VAL A 1 249 ? 18.009 3.049 13.514 1.00 92.00 249 VAL A O 1
ATOM 1906 N N . ASP A 1 250 ? 18.863 3.096 15.602 1.00 87.19 250 ASP A N 1
ATOM 1907 C CA . ASP A 1 250 ? 20.184 3.601 15.235 1.00 87.19 250 ASP A CA 1
ATOM 1908 C C . ASP A 1 250 ? 20.860 2.770 14.132 1.00 87.19 250 ASP A C 1
ATOM 1910 O O . ASP A 1 250 ? 21.064 1.557 14.252 1.00 87.19 250 ASP A O 1
ATOM 1914 N N . GLY A 1 251 ? 21.268 3.453 13.060 1.00 85.88 251 GLY A N 1
ATOM 1915 C CA . GLY A 1 251 ? 22.065 2.879 11.973 1.00 85.88 251 GLY A CA 1
ATOM 1916 C C . GLY A 1 251 ? 21.318 1.913 11.049 1.00 85.88 251 GLY A C 1
ATOM 1917 O O . GLY A 1 251 ? 21.945 1.336 10.159 1.00 85.88 251 GLY A O 1
ATOM 1918 N N . ALA A 1 252 ? 20.008 1.732 11.232 1.00 87.88 252 ALA A N 1
ATOM 1919 C CA . ALA A 1 252 ? 19.179 0.929 10.344 1.00 87.88 252 ALA A CA 1
ATOM 1920 C C . ALA A 1 252 ? 18.500 1.802 9.278 1.00 87.88 252 ALA A C 1
ATOM 1922 O O . ALA A 1 252 ? 18.022 2.897 9.558 1.00 87.88 252 ALA A O 1
ATOM 1923 N N . TYR A 1 253 ? 18.434 1.288 8.050 1.00 90.31 253 TYR A N 1
ATOM 1924 C CA . TYR A 1 253 ? 17.647 1.875 6.966 1.00 90.31 253 TYR A CA 1
ATOM 1925 C C . TYR A 1 253 ? 16.342 1.095 6.814 1.00 90.31 253 TYR A C 1
ATOM 1927 O O . TYR A 1 253 ? 16.390 -0.091 6.484 1.00 90.31 253 TYR A O 1
ATOM 1935 N N . ALA A 1 254 ? 15.205 1.744 7.056 1.00 94.31 254 ALA A N 1
ATOM 1936 C CA . ALA A 1 254 ? 13.872 1.147 6.976 1.00 94.31 254 ALA A CA 1
ATOM 1937 C C . ALA A 1 254 ? 13.721 -0.195 7.751 1.00 94.31 254 ALA A C 1
ATOM 1939 O O . ALA A 1 254 ? 13.407 -1.240 7.160 1.00 94.31 254 ALA A O 1
ATOM 1940 N N . PRO A 1 255 ? 14.050 -0.242 9.061 1.00 97.00 255 PRO A N 1
ATOM 1941 C CA . PRO A 1 255 ? 13.959 -1.461 9.872 1.00 97.00 255 PRO A CA 1
ATOM 1942 C C . PRO A 1 255 ? 12.546 -2.055 9.937 1.00 97.00 255 PRO A C 1
ATOM 1944 O O . PRO A 1 255 ? 12.420 -3.282 10.031 1.00 97.00 255 PRO A O 1
ATOM 1947 N N . PHE A 1 256 ? 11.496 -1.232 9.866 1.00 98.25 256 PHE A N 1
ATOM 1948 C CA . PHE A 1 256 ? 10.125 -1.734 9.857 1.00 98.25 256 PHE A CA 1
ATOM 1949 C C . PHE A 1 256 ? 9.839 -2.469 8.546 1.00 98.25 256 PHE A C 1
ATOM 1951 O O . PHE A 1 256 ? 9.371 -3.608 8.591 1.00 98.25 256 PHE A O 1
ATOM 1958 N N . HIS A 1 257 ? 10.200 -1.890 7.390 1.00 98.38 257 HIS A N 1
ATOM 1959 C CA . HIS A 1 257 ? 10.066 -2.550 6.077 1.00 98.38 257 HIS A CA 1
ATOM 1960 C C . HIS A 1 257 ? 10.770 -3.894 6.055 1.00 98.38 257 HIS A C 1
ATOM 1962 O O . HIS A 1 257 ? 10.229 -4.884 5.561 1.00 98.38 257 HIS A O 1
ATOM 1968 N N . GLN A 1 258 ? 11.987 -3.921 6.599 1.00 98.00 258 GLN A N 1
ATOM 1969 C CA . GLN A 1 258 ? 12.794 -5.124 6.681 1.00 98.00 258 GLN A CA 1
ATOM 1970 C C . GLN A 1 258 ? 12.046 -6.248 7.401 1.00 98.00 258 GLN A C 1
ATOM 1972 O O . GLN A 1 258 ? 11.921 -7.324 6.827 1.00 98.00 258 GLN A O 1
ATOM 1977 N N . ILE A 1 259 ? 11.498 -6.013 8.596 1.00 98.62 259 ILE A N 1
ATOM 1978 C CA . ILE A 1 259 ? 10.772 -7.059 9.334 1.00 98.62 259 ILE A CA 1
ATOM 1979 C C . ILE A 1 259 ? 9.418 -7.370 8.695 1.00 98.62 259 ILE A C 1
ATOM 1981 O O . ILE A 1 259 ? 9.091 -8.539 8.476 1.00 98.62 259 ILE A O 1
ATOM 1985 N N . ALA A 1 260 ? 8.630 -6.342 8.378 1.00 98.81 260 ALA A N 1
ATOM 1986 C CA . ALA A 1 260 ? 7.292 -6.505 7.830 1.00 98.81 260 ALA A CA 1
ATOM 1987 C C . ALA A 1 260 ? 7.325 -7.320 6.529 1.00 98.81 260 ALA A C 1
ATOM 1989 O O . ALA A 1 260 ? 6.672 -8.358 6.425 1.00 98.81 260 ALA A O 1
ATOM 1990 N N . ILE A 1 261 ? 8.141 -6.916 5.556 1.00 98.75 261 ILE A N 1
ATOM 1991 C CA . ILE A 1 261 ? 8.174 -7.568 4.246 1.00 98.75 261 ILE A CA 1
ATOM 1992 C C . ILE A 1 261 ? 8.922 -8.899 4.326 1.00 98.75 261 ILE A C 1
ATOM 1994 O O . ILE A 1 261 ? 8.374 -9.939 3.951 1.00 98.75 261 ILE A O 1
ATOM 1998 N N . ARG A 1 262 ? 10.170 -8.899 4.813 1.00 98.50 262 ARG A N 1
ATOM 1999 C CA . ARG A 1 262 ? 11.020 -10.096 4.771 1.00 98.50 262 ARG A CA 1
ATOM 2000 C C . ARG A 1 262 ? 10.561 -11.146 5.765 1.00 98.50 262 ARG A C 1
ATOM 2002 O O . ARG A 1 262 ? 10.448 -12.303 5.383 1.00 98.50 262 ARG A O 1
ATOM 2009 N N . ASP A 1 263 ? 10.359 -10.802 7.029 1.00 98.75 263 ASP A N 1
ATOM 2010 C CA . ASP A 1 263 ? 10.151 -11.816 8.065 1.00 98.75 263 ASP A CA 1
ATOM 2011 C C . ASP A 1 263 ? 8.687 -12.217 8.165 1.00 98.75 263 ASP A C 1
ATOM 2013 O O . ASP A 1 263 ? 8.361 -13.405 8.093 1.00 98.75 263 ASP A O 1
ATOM 2017 N N . MET A 1 264 ? 7.796 -11.233 8.272 1.00 98.81 264 MET A N 1
ATOM 2018 C CA . MET A 1 264 ? 6.367 -11.489 8.433 1.00 98.81 264 MET A CA 1
ATOM 2019 C C . MET A 1 264 ? 5.700 -11.890 7.113 1.00 98.81 264 MET A C 1
ATOM 2021 O O . MET A 1 264 ? 4.675 -12.575 7.144 1.00 98.81 264 MET A O 1
ATOM 2025 N N . GLY A 1 265 ? 6.267 -11.505 5.965 1.00 98.75 265 GLY A N 1
ATOM 2026 C CA . GLY A 1 265 ? 5.618 -11.675 4.665 1.00 98.75 265 GLY A CA 1
ATOM 2027 C C . GLY A 1 265 ? 4.437 -10.721 4.478 1.00 98.75 265 GLY A C 1
ATOM 2028 O O . GLY A 1 265 ? 3.461 -11.093 3.827 1.00 98.75 265 GLY A O 1
ATOM 2029 N N . LEU A 1 266 ? 4.496 -9.538 5.098 1.00 98.88 266 LEU A N 1
ATOM 2030 C CA . LEU A 1 266 ? 3.461 -8.510 5.087 1.00 98.88 266 LEU A CA 1
ATOM 2031 C C . LEU A 1 266 ? 3.632 -7.585 3.878 1.00 98.88 266 LEU A C 1
ATOM 2033 O O . LEU A 1 266 ? 4.673 -6.962 3.698 1.00 98.88 266 LEU A O 1
ATOM 2037 N N . THR A 1 267 ? 2.589 -7.495 3.052 1.00 98.75 267 THR A N 1
ATOM 2038 C CA . THR A 1 267 ? 2.516 -6.542 1.930 1.00 98.75 267 THR A CA 1
ATOM 2039 C C . THR A 1 267 ? 2.230 -5.136 2.465 1.00 98.75 267 THR A C 1
ATOM 2041 O O . THR A 1 267 ? 1.297 -4.969 3.258 1.00 98.75 267 THR A O 1
ATOM 2044 N N . LEU A 1 268 ? 3.008 -4.145 2.022 1.00 98.88 268 LEU A N 1
ATOM 2045 C CA . LEU A 1 268 ? 2.923 -2.751 2.474 1.00 98.88 268 LEU A CA 1
ATOM 2046 C C . LEU A 1 268 ? 2.420 -1.839 1.359 1.00 98.88 268 LEU A C 1
ATOM 2048 O O . LEU A 1 268 ? 2.743 -2.058 0.197 1.00 98.88 268 LEU A O 1
ATOM 2052 N N . GLY A 1 269 ? 1.587 -0.861 1.693 1.00 98.75 269 GLY A N 1
ATOM 2053 C CA . GLY A 1 269 ? 0.987 0.078 0.758 1.00 98.75 269 GLY A CA 1
ATOM 2054 C C . GLY A 1 269 ? 1.331 1.509 1.127 1.00 98.75 269 GLY A C 1
ATOM 2055 O O . GLY A 1 269 ? 1.090 1.934 2.253 1.00 98.75 269 GLY A O 1
ATOM 2056 N N . GLU A 1 270 ? 1.853 2.243 0.155 1.00 98.50 270 GLU A N 1
ATOM 2057 C CA . GLU A 1 270 ? 2.339 3.614 0.314 1.00 98.50 270 GLU A CA 1
ATOM 2058 C C . GLU A 1 270 ? 1.518 4.576 -0.543 1.00 98.50 270 GLU A C 1
ATOM 2060 O O . GLU A 1 270 ? 0.990 4.199 -1.599 1.00 98.50 270 GLU A O 1
ATOM 2065 N N . MET A 1 271 ? 1.471 5.834 -0.111 1.00 97.88 271 MET A N 1
ATOM 2066 C CA . MET A 1 271 ? 0.914 6.971 -0.837 1.00 97.88 271 MET A CA 1
ATOM 2067 C C . MET A 1 271 ? -0.585 6.857 -1.128 1.00 97.88 271 MET A C 1
ATOM 2069 O O . MET A 1 271 ? -1.043 7.220 -2.213 1.00 97.88 271 MET A O 1
ATOM 2073 N N . TRP A 1 272 ? -1.361 6.322 -0.189 1.00 98.56 272 TRP A N 1
ATOM 2074 C CA . TRP A 1 272 ? -2.820 6.246 -0.302 1.00 98.56 272 TRP A CA 1
ATOM 2075 C C . TRP A 1 272 ? -3.480 7.591 0.030 1.00 98.56 272 TRP A C 1
ATOM 2077 O O . TRP A 1 272 ? -2.910 8.417 0.735 1.00 98.56 272 TRP A O 1
ATOM 2087 N N . ASP A 1 273 ? -4.696 7.808 -0.464 1.00 98.25 273 ASP A N 1
ATOM 2088 C CA . ASP A 1 273 ? -5.542 8.938 -0.070 1.00 98.25 273 ASP A CA 1
ATOM 2089 C C . ASP A 1 273 ? -6.709 8.430 0.787 1.00 98.25 273 ASP A C 1
ATOM 2091 O O . ASP A 1 273 ? -7.583 7.698 0.317 1.00 98.25 273 ASP A O 1
ATOM 2095 N N . PHE A 1 274 ? -6.727 8.806 2.066 1.00 98.62 274 PHE A N 1
ATOM 2096 C CA . PHE A 1 274 ? -7.801 8.441 2.990 1.00 98.62 274 PHE A CA 1
ATOM 2097 C C . PHE A 1 274 ? -8.741 9.598 3.329 1.00 98.62 274 PHE A C 1
ATOM 2099 O O . PHE A 1 274 ? -9.684 9.379 4.088 1.00 98.62 274 PHE A O 1
ATOM 2106 N N . GLU A 1 275 ? -8.550 10.802 2.786 1.00 98.19 275 GLU A N 1
ATOM 2107 C CA . GLU A 1 275 ? -9.226 12.012 3.269 1.00 98.19 275 GLU A CA 1
ATOM 2108 C C . GLU A 1 275 ? -10.751 11.919 3.135 1.00 98.19 275 GLU A C 1
ATOM 2110 O O . GLU A 1 275 ? -11.497 12.064 4.111 1.00 98.19 275 GLU A O 1
ATOM 2115 N N . ALA A 1 276 ? -11.237 11.586 1.937 1.00 97.94 276 ALA A N 1
ATOM 2116 C CA . ALA A 1 276 ? -12.671 11.461 1.683 1.00 97.94 276 ALA A CA 1
ATOM 2117 C C . ALA A 1 276 ? -13.307 10.304 2.474 1.00 97.94 276 ALA A C 1
ATOM 2119 O O . ALA A 1 276 ? -14.440 10.418 2.952 1.00 97.94 276 ALA A O 1
ATOM 2120 N N . LEU A 1 277 ? -12.582 9.191 2.624 1.00 98.31 277 LEU A N 1
ATOM 2121 C CA . LEU A 1 277 ? -13.052 8.027 3.368 1.00 98.31 277 LEU A CA 1
ATOM 2122 C C . LEU A 1 277 ? -13.127 8.325 4.870 1.00 98.31 277 LEU A C 1
ATOM 2124 O O . LEU A 1 277 ? -14.142 8.020 5.492 1.00 98.31 277 LEU A O 1
ATOM 2128 N N . ALA A 1 278 ? -12.090 8.934 5.445 1.00 98.44 278 ALA A N 1
ATOM 2129 C CA . ALA A 1 278 ? -12.029 9.298 6.856 1.00 98.44 278 ALA A CA 1
ATOM 2130 C C . ALA A 1 278 ? -13.143 10.280 7.227 1.00 98.44 278 ALA A C 1
ATOM 2132 O O . ALA A 1 278 ? -13.858 10.055 8.205 1.00 98.44 278 ALA A O 1
ATOM 2133 N N . ALA A 1 279 ? -13.373 11.302 6.397 1.00 98.06 279 ALA A N 1
ATOM 2134 C CA . ALA A 1 279 ? -14.466 12.249 6.591 1.00 98.06 279 ALA A CA 1
ATOM 2135 C C . ALA A 1 279 ? -15.846 11.564 6.591 1.00 98.06 279 ALA A C 1
ATOM 2137 O O . ALA A 1 279 ? -16.704 11.900 7.409 1.00 98.06 279 ALA A O 1
ATOM 2138 N N . ASP A 1 280 ? -16.073 10.586 5.707 1.00 97.62 280 ASP A N 1
ATOM 2139 C CA . ASP A 1 280 ? -17.326 9.823 5.676 1.00 97.62 280 ASP A CA 1
ATOM 2140 C C . ASP A 1 280 ? -17.453 8.868 6.876 1.00 97.62 280 ASP A C 1
ATOM 2142 O O . ASP A 1 280 ? -18.525 8.776 7.473 1.00 97.62 280 ASP A O 1
ATOM 2146 N N . CYS A 1 281 ? -16.366 8.201 7.279 1.00 97.12 281 CYS A N 1
ATOM 2147 C CA . CYS A 1 281 ? -16.332 7.349 8.474 1.00 97.12 281 CYS A CA 1
ATOM 2148 C C . CYS A 1 281 ? -16.575 8.142 9.763 1.00 97.12 281 CYS A C 1
ATOM 2150 O O . CYS A 1 281 ? -17.276 7.668 10.652 1.00 97.12 281 CYS A O 1
ATOM 2152 N N . ALA A 1 282 ? -16.068 9.370 9.860 1.00 97.12 282 ALA A N 1
ATOM 2153 C CA . ALA A 1 282 ? -16.333 10.251 10.993 1.00 97.12 282 ALA A CA 1
ATOM 2154 C C . ALA A 1 282 ? -17.811 10.672 11.076 1.00 97.12 282 ALA A C 1
ATOM 2156 O O . ALA A 1 282 ? -18.348 10.833 12.172 1.00 97.12 282 ALA A O 1
ATOM 2157 N N . GLN A 1 283 ? -18.484 10.831 9.931 1.00 96.00 283 GLN A N 1
ATOM 2158 C CA . GLN A 1 283 ? -19.907 11.185 9.884 1.00 96.00 283 GLN A CA 1
ATOM 2159 C C . GLN A 1 283 ? -20.816 10.019 10.271 1.00 96.00 283 GLN A C 1
ATOM 2161 O O . GLN A 1 283 ? -21.863 10.230 10.886 1.00 96.00 283 GLN A O 1
ATOM 2166 N N . ASP A 1 284 ? -20.451 8.802 9.876 1.00 94.88 284 ASP A N 1
ATOM 2167 C CA . ASP A 1 284 ? -21.340 7.646 9.940 1.00 94.88 284 ASP A CA 1
ATOM 2168 C C . ASP A 1 284 ? -20.927 6.608 11.006 1.00 94.88 284 ASP A C 1
ATOM 2170 O O . ASP A 1 284 ? -21.719 5.742 11.372 1.00 94.88 284 ASP A O 1
ATOM 2174 N N . GLY A 1 285 ? -19.724 6.728 11.569 1.00 96.06 285 GLY A N 1
ATOM 2175 C CA . GLY A 1 285 ? -19.180 5.834 12.591 1.00 96.06 285 GLY A CA 1
ATOM 2176 C C . GLY A 1 285 ? -18.817 4.437 12.076 1.00 96.06 285 GLY A C 1
ATOM 2177 O O . GLY A 1 285 ? -18.646 3.523 12.880 1.00 96.06 285 GLY A O 1
ATOM 2178 N N . VAL A 1 286 ? -18.736 4.238 10.758 1.00 96.25 286 VAL A N 1
ATOM 2179 C CA . VAL A 1 286 ? -18.418 2.953 10.126 1.00 96.25 286 VAL A CA 1
ATOM 2180 C C . VAL A 1 286 ? -16.996 2.990 9.581 1.00 96.25 286 VAL A C 1
ATOM 2182 O O . VAL A 1 286 ? -16.741 3.589 8.540 1.00 96.25 286 VAL A O 1
ATOM 2185 N N . TRP A 1 287 ? -16.096 2.275 10.253 1.00 98.00 287 TRP A N 1
ATOM 2186 C CA . TRP A 1 287 ? -14.657 2.242 9.952 1.00 98.00 287 TRP A CA 1
ATOM 2187 C C . TRP A 1 287 ? -14.191 0.960 9.252 1.00 98.00 287 TRP A C 1
ATOM 2189 O O . TRP A 1 287 ? -13.003 0.784 8.996 1.00 98.00 287 TRP A O 1
ATOM 2199 N N . GLU A 1 288 ? -15.128 0.068 8.929 1.00 98.00 288 GLU A N 1
ATOM 2200 C CA . GLU A 1 288 ? -14.889 -1.161 8.176 1.00 98.00 288 GLU A CA 1
ATOM 2201 C C . GLU A 1 288 ? -15.624 -1.145 6.828 1.00 98.00 288 GLU A C 1
ATOM 2203 O O . GLU A 1 288 ? -16.748 -0.653 6.702 1.00 98.00 288 GLU A O 1
ATOM 2208 N N . PHE A 1 289 ? -14.986 -1.687 5.795 1.00 98.19 289 PHE A N 1
ATOM 2209 C CA . PHE A 1 289 ? -15.496 -1.656 4.424 1.00 98.19 289 PHE A CA 1
ATOM 2210 C C . PHE A 1 289 ? -14.972 -2.832 3.603 1.00 98.19 289 PHE A C 1
ATOM 2212 O O . PHE A 1 289 ? -14.020 -3.513 3.985 1.00 98.19 289 PHE A O 1
ATOM 2219 N N . LEU A 1 290 ? -15.588 -3.091 2.449 1.00 98.50 290 LEU A N 1
ATOM 2220 C CA . LEU A 1 290 ? -14.949 -3.933 1.442 1.00 98.50 290 LEU A CA 1
ATOM 2221 C C . LEU A 1 290 ? -13.871 -3.098 0.752 1.00 98.50 290 LEU A C 1
ATOM 2223 O O . LEU A 1 290 ? -14.192 -2.083 0.137 1.00 98.50 290 LEU A O 1
ATOM 2227 N N . LEU A 1 291 ? -12.622 -3.546 0.813 1.00 98.69 291 LEU A N 1
ATOM 2228 C CA . LEU A 1 291 ? -11.520 -2.939 0.080 1.00 98.69 291 LEU A CA 1
ATOM 2229 C C . LEU A 1 291 ? -11.180 -3.794 -1.140 1.00 98.69 291 LEU A C 1
ATOM 2231 O O . LEU A 1 291 ? -10.909 -4.990 -1.017 1.00 98.69 291 LEU A O 1
ATOM 2235 N N . CYS A 1 292 ? -11.190 -3.170 -2.316 1.00 98.31 292 CYS A N 1
ATOM 2236 C CA . CYS A 1 292 ? -10.739 -3.750 -3.575 1.00 98.31 292 CYS A CA 1
ATOM 2237 C C . CYS A 1 292 ? -9.449 -3.047 -4.007 1.00 98.31 292 CYS A C 1
ATOM 2239 O O . CYS A 1 292 ? -9.500 -1.975 -4.600 1.00 98.31 292 CYS A O 1
ATOM 2241 N N . ALA A 1 293 ? -8.300 -3.655 -3.717 1.00 98.06 293 ALA A N 1
ATOM 2242 C CA . ALA A 1 293 ? -6.981 -3.068 -3.952 1.00 98.06 293 ALA A CA 1
ATOM 2243 C C . ALA A 1 293 ? -6.080 -4.022 -4.750 1.00 98.06 293 ALA A C 1
ATOM 2245 O O . ALA A 1 293 ? -4.922 -4.245 -4.415 1.00 98.06 293 ALA A O 1
ATOM 2246 N N . SER A 1 294 ? -6.631 -4.656 -5.788 1.00 96.25 294 SER A N 1
ATOM 2247 C CA . SER A 1 294 ? -5.843 -5.521 -6.673 1.00 96.25 294 SER A CA 1
ATOM 2248 C C . SER A 1 294 ? -4.851 -4.701 -7.493 1.00 96.25 294 SER A C 1
ATOM 2250 O O . SER A 1 294 ? -5.194 -3.620 -7.965 1.00 96.25 294 SER A O 1
ATOM 2252 N N . GLY A 1 295 ? -3.646 -5.233 -7.697 1.00 95.06 295 GLY A N 1
ATOM 2253 C CA . GLY A 1 295 ? -2.638 -4.588 -8.535 1.00 95.06 295 GLY A CA 1
ATOM 2254 C C . GLY A 1 295 ? -2.539 -5.145 -9.948 1.00 95.06 295 GLY A C 1
ATOM 2255 O O . GLY A 1 295 ? -3.223 -6.097 -10.336 1.00 95.06 295 GLY A O 1
ATOM 2256 N N . LEU A 1 296 ? -1.666 -4.522 -10.731 1.00 96.62 296 LEU A N 1
ATOM 2257 C CA . LEU A 1 296 ? -1.304 -4.949 -12.070 1.00 96.62 296 LEU A CA 1
ATOM 2258 C C . LEU A 1 296 ? -0.565 -6.291 -12.018 1.00 96.62 296 LEU A C 1
ATOM 2260 O O . LEU A 1 296 ? 0.252 -6.558 -11.139 1.00 96.62 296 LEU A O 1
ATOM 2264 N N . LYS A 1 297 ? -0.810 -7.134 -13.023 1.00 95.81 297 LYS A N 1
ATOM 2265 C CA . LYS A 1 297 ? -0.103 -8.411 -13.207 1.00 95.81 297 LYS A CA 1
ATOM 2266 C C . LYS A 1 297 ? 1.189 -8.216 -14.002 1.00 95.81 297 LYS A C 1
ATOM 2268 O O . LYS A 1 297 ? 1.376 -8.839 -15.045 1.00 95.81 297 LYS A O 1
ATOM 2273 N N . VAL A 1 298 ? 2.050 -7.312 -13.539 1.00 97.31 298 VAL A N 1
ATOM 2274 C CA . VAL A 1 298 ? 3.394 -7.158 -14.108 1.00 97.31 298 VAL A CA 1
ATOM 2275 C C . VAL A 1 298 ? 4.231 -8.333 -13.620 1.00 97.31 298 VAL A C 1
ATOM 2277 O O . VAL A 1 298 ? 4.496 -8.464 -12.432 1.00 97.31 298 VAL A O 1
ATOM 2280 N N . THR A 1 299 ? 4.599 -9.235 -14.526 1.00 97.31 299 THR A N 1
ATOM 2281 C CA . THR A 1 299 ? 5.377 -10.424 -14.166 1.00 97.31 299 THR A CA 1
ATOM 2282 C C . THR A 1 299 ? 6.770 -10.042 -13.686 1.00 97.31 299 THR A C 1
ATOM 2284 O O . THR A 1 299 ? 7.400 -9.167 -14.280 1.00 97.31 299 THR A O 1
ATOM 2287 N N . ALA A 1 300 ? 7.267 -10.764 -12.684 1.00 97.38 300 ALA A N 1
ATOM 2288 C CA . ALA A 1 300 ? 8.584 -10.558 -12.082 1.00 97.38 300 ALA A CA 1
ATOM 2289 C C . ALA A 1 300 ? 8.793 -9.148 -11.491 1.00 97.38 300 ALA A C 1
ATOM 2291 O O . ALA A 1 300 ? 9.901 -8.607 -11.546 1.00 97.38 300 ALA A O 1
ATOM 2292 N N . SER A 1 301 ? 7.740 -8.546 -10.930 1.00 97.75 301 SER A N 1
ATOM 2293 C CA . SER A 1 301 ? 7.798 -7.226 -10.302 1.00 97.75 301 SER A CA 1
ATOM 2294 C C . SER A 1 301 ? 7.944 -7.289 -8.782 1.00 97.75 301 SER A C 1
ATOM 2296 O O . SER A 1 301 ? 7.469 -8.213 -8.123 1.00 97.75 301 SER A O 1
ATOM 2298 N N . ALA A 1 302 ? 8.574 -6.256 -8.217 1.00 97.62 302 ALA A N 1
ATOM 2299 C CA . ALA A 1 302 ? 8.712 -6.085 -6.769 1.00 97.62 302 ALA A CA 1
ATOM 2300 C C . ALA A 1 302 ? 7.465 -5.480 -6.106 1.00 97.62 302 ALA A C 1
ATOM 2302 O O . ALA A 1 302 ? 7.364 -5.494 -4.889 1.00 97.62 302 ALA A O 1
ATOM 2303 N N . GLY A 1 303 ? 6.519 -4.964 -6.888 1.00 97.56 303 GLY A N 1
ATOM 2304 C CA . GLY A 1 303 ? 5.318 -4.290 -6.404 1.00 97.56 303 GLY A CA 1
ATOM 2305 C C . GLY A 1 303 ? 4.378 -3.949 -7.556 1.00 97.56 303 GLY A C 1
ATOM 2306 O O . GLY A 1 303 ? 4.556 -4.447 -8.678 1.00 97.56 303 GLY A O 1
ATOM 2307 N N . SER A 1 304 ? 3.391 -3.100 -7.289 1.00 98.00 304 SER A N 1
ATOM 2308 C CA . SER A 1 304 ? 2.464 -2.607 -8.305 1.00 98.00 304 SER A CA 1
ATOM 2309 C C . SER A 1 304 ? 1.838 -1.264 -7.931 1.00 98.00 304 SER A C 1
ATOM 2311 O O . SER A 1 304 ? 1.351 -1.133 -6.810 1.00 98.00 304 SER A O 1
ATOM 2313 N N . PRO A 1 305 ? 1.672 -0.347 -8.901 1.00 97.31 305 PRO A N 1
ATOM 2314 C CA . PRO A 1 305 ? 0.750 0.774 -8.762 1.00 97.31 305 PRO A CA 1
ATOM 2315 C C . PRO A 1 305 ? -0.696 0.269 -8.750 1.00 97.31 305 PRO A C 1
ATOM 2317 O O . PRO A 1 305 ? -0.998 -0.770 -9.357 1.00 97.31 305 PRO A O 1
ATOM 2320 N N . ILE A 1 306 ? -1.586 0.994 -8.073 1.00 97.44 306 ILE A N 1
ATOM 2321 C CA . ILE A 1 306 ? -2.993 0.617 -7.892 1.00 97.44 306 ILE A CA 1
ATOM 2322 C C . ILE A 1 306 ? -3.928 1.831 -7.863 1.00 97.44 306 ILE A C 1
ATOM 2324 O O . ILE A 1 306 ? -3.516 2.946 -7.568 1.00 97.44 306 ILE A O 1
ATOM 2328 N N . THR A 1 307 ? -5.216 1.575 -8.086 1.00 96.88 307 THR A N 1
ATOM 2329 C CA . THR A 1 307 ? -6.314 2.494 -7.750 1.00 96.88 307 THR A CA 1
ATOM 2330 C C . THR A 1 307 ? -7.222 1.763 -6.757 1.00 96.88 307 THR A C 1
ATOM 2332 O O . THR A 1 307 ? -8.095 0.997 -7.179 1.00 96.88 307 THR A O 1
ATOM 2335 N N . PRO A 1 308 ? -6.954 1.865 -5.443 1.00 98.19 308 PRO A N 1
ATOM 2336 C CA . PRO A 1 308 ? -7.692 1.123 -4.435 1.00 98.19 308 PRO A CA 1
ATOM 2337 C C . PRO A 1 308 ? -9.085 1.721 -4.239 1.00 98.19 308 PRO A C 1
ATOM 2339 O O . PRO A 1 308 ? -9.230 2.928 -4.088 1.00 98.19 308 PRO A O 1
ATOM 2342 N N . ILE A 1 309 ? -10.113 0.869 -4.194 1.00 98.50 309 ILE A N 1
ATOM 2343 C CA . ILE A 1 309 ? -11.504 1.301 -4.006 1.00 98.50 309 ILE A CA 1
ATOM 2344 C C . ILE A 1 309 ? -12.068 0.741 -2.702 1.00 98.50 309 ILE A C 1
ATOM 2346 O O . ILE A 1 309 ? -12.145 -0.481 -2.529 1.00 98.50 309 ILE A O 1
ATOM 2350 N N . ALA A 1 310 ? -12.544 1.619 -1.820 1.00 98.38 310 ALA A N 1
ATOM 2351 C CA . ALA A 1 310 ? -13.346 1.237 -0.658 1.00 98.38 310 ALA A CA 1
ATOM 2352 C C . ALA A 1 310 ? -14.848 1.311 -0.964 1.00 98.38 310 ALA A C 1
ATOM 2354 O O . ALA A 1 310 ? -15.332 2.288 -1.537 1.00 98.38 310 ALA A O 1
ATOM 2355 N N . LEU A 1 311 ? -15.601 0.289 -0.544 1.00 97.19 311 LEU A N 1
ATOM 2356 C CA . LEU A 1 311 ? -17.061 0.219 -0.653 1.00 97.19 311 LEU A CA 1
ATOM 2357 C C . LEU A 1 311 ? -17.709 0.035 0.727 1.00 97.19 311 LEU A C 1
ATOM 2359 O O . LEU A 1 311 ? -17.436 -0.950 1.420 1.00 97.19 311 LEU A O 1
ATOM 2363 N N . LYS A 1 312 ? -18.601 0.959 1.112 1.00 89.56 312 LYS A N 1
ATOM 2364 C CA . LYS A 1 312 ? -19.104 1.079 2.497 1.00 89.56 312 LYS A CA 1
ATOM 2365 C C . LYS A 1 312 ? -20.502 0.507 2.787 1.00 89.56 312 LYS A C 1
ATOM 2367 O O . LYS A 1 312 ? -21.354 0.285 1.912 1.00 89.56 312 LYS A O 1
ATOM 2372 N N . GLN A 1 313 ? -20.728 0.354 4.093 1.00 73.81 313 GLN A N 1
ATOM 2373 C CA . GLN A 1 313 ? -22.004 0.138 4.780 1.00 73.81 313 GLN A CA 1
ATOM 2374 C C . GLN A 1 313 ? -22.639 1.486 5.222 1.00 73.81 313 GLN A C 1
ATOM 2376 O O . GLN A 1 313 ? -21.930 2.473 5.337 1.00 73.81 313 GLN A O 1
ATOM 2381 N N . GLN A 1 314 ? -23.968 1.563 5.425 1.00 51.16 314 GLN A N 1
ATOM 2382 C CA . GLN A 1 314 ? -24.647 2.692 6.108 1.00 51.16 314 GLN A CA 1
ATOM 2383 C C . GLN A 1 314 ? -24.702 2.327 7.602 1.00 51.16 314 GLN A C 1
ATOM 2385 O O . GLN A 1 314 ? -25.010 1.164 7.907 1.00 51.16 314 GLN A O 1
ATOM 2390 N N . PRO A 1 315 ? -24.540 3.262 8.546 1.00 44.75 315 PRO A N 1
ATOM 2391 C CA . PRO A 1 315 ? -24.890 2.992 9.930 1.00 44.75 315 PRO A CA 1
ATOM 2392 C C . PRO A 1 315 ? -26.406 2.835 10.073 1.00 44.75 315 PRO A C 1
ATOM 2394 O O . PRO A 1 315 ? -27.195 3.669 9.638 1.00 44.75 315 PRO A O 1
ATOM 2397 N N . GLY A 1 316 ? -26.817 1.760 10.743 1.00 43.22 316 GLY A N 1
ATOM 2398 C CA . GLY A 1 316 ? -28.154 1.662 11.318 1.00 43.22 316 GLY A CA 1
ATOM 2399 C C . GLY A 1 316 ? -29.165 0.839 10.526 1.00 43.22 316 GLY A C 1
ATOM 2400 O O . GLY A 1 316 ? -30.068 1.349 9.877 1.00 43.22 316 GLY A O 1
ATOM 2401 N N . SER A 1 317 ? -29.172 -0.457 10.811 1.00 35.03 317 SER A N 1
ATOM 2402 C CA . SER A 1 317 ? -30.306 -0.969 11.575 1.00 35.03 317 SER A CA 1
ATOM 2403 C C . SER A 1 317 ? -29.814 -2.144 12.421 1.00 35.03 317 SER A C 1
ATOM 2405 O O . SER A 1 317 ? -29.699 -3.276 11.948 1.00 35.03 317 SER A O 1
ATOM 2407 N N . ARG A 1 318 ? -29.556 -1.886 13.709 1.00 43.84 318 ARG A N 1
ATOM 2408 C CA . ARG A 1 318 ? -29.784 -2.902 14.742 1.00 43.84 318 ARG A CA 1
ATOM 2409 C C . ARG A 1 318 ? -31.299 -3.128 14.805 1.00 43.84 318 ARG A C 1
ATOM 2411 O O . ARG A 1 318 ? -31.957 -2.649 15.721 1.00 43.84 318 ARG A O 1
ATOM 2418 N N . TYR A 1 319 ? -31.873 -3.793 13.804 1.00 37.50 319 TYR A N 1
ATOM 2419 C CA . TYR A 1 319 ? -33.209 -4.349 13.960 1.00 37.50 319 TYR A CA 1
ATOM 2420 C C . TYR A 1 319 ? -33.054 -5.602 14.801 1.00 37.50 319 TYR A C 1
ATOM 2422 O O . TYR A 1 319 ? -32.384 -6.557 14.401 1.00 37.50 319 TYR A O 1
ATOM 2430 N N . GLY A 1 320 ? -33.662 -5.571 15.984 1.00 35.28 320 GLY A N 1
ATOM 2431 C CA . GLY A 1 320 ? -33.903 -6.770 16.760 1.00 35.28 320 GLY A CA 1
ATOM 2432 C C . GLY A 1 320 ? -34.510 -7.847 15.866 1.00 35.28 320 GLY A C 1
ATOM 2433 O O . GLY A 1 320 ? -35.354 -7.578 15.007 1.00 35.28 320 GLY A O 1
ATOM 2434 N N . SER A 1 321 ? -34.044 -9.067 16.080 1.00 36.72 321 SER A N 1
ATOM 2435 C CA . SER A 1 321 ? -34.631 -10.299 15.585 1.00 36.72 321 SER A CA 1
ATOM 2436 C C . SER A 1 321 ? -36.164 -10.244 15.625 1.00 36.72 321 SER A C 1
ATOM 2438 O O . SER A 1 321 ? -36.786 -10.341 16.682 1.00 36.72 321 SER A O 1
ATOM 2440 N N . ARG A 1 322 ? -36.793 -10.129 14.451 1.00 29.44 322 ARG A N 1
ATOM 2441 C CA . ARG A 1 322 ? -38.189 -10.523 14.245 1.00 29.44 322 ARG A CA 1
ATOM 2442 C C . ARG A 1 322 ? -38.306 -11.414 13.006 1.00 29.44 322 ARG A C 1
ATOM 2444 O O . ARG A 1 322 ? -37.566 -11.203 12.048 1.00 29.44 322 ARG A O 1
ATOM 2451 N N . PRO A 1 323 ? -39.169 -12.446 13.039 1.00 35.12 323 PRO A N 1
ATOM 2452 C CA . PRO A 1 323 ? -39.107 -13.555 12.096 1.00 35.12 323 PRO A CA 1
ATOM 2453 C C . PRO A 1 323 ? -39.704 -13.183 10.737 1.00 35.12 323 PRO A C 1
ATOM 2455 O O . PRO A 1 323 ? -40.659 -12.410 10.655 1.00 35.12 323 PRO A O 1
ATOM 2458 N N . ASN A 1 324 ? -39.159 -13.801 9.688 1.00 38.25 324 ASN A N 1
ATOM 2459 C CA . ASN A 1 324 ? -39.639 -13.750 8.310 1.00 38.25 324 ASN A CA 1
ATOM 2460 C C . ASN A 1 324 ? -41.163 -13.903 8.207 1.00 38.25 324 ASN A C 1
ATOM 2462 O O . ASN A 1 324 ? -41.696 -14.986 8.441 1.00 38.25 324 ASN A O 1
ATOM 2466 N N . THR A 1 325 ? -41.840 -12.862 7.726 1.00 33.22 325 THR A N 1
ATOM 2467 C CA . THR A 1 325 ? -43.110 -13.005 7.006 1.00 33.22 325 THR A CA 1
ATOM 2468 C C . THR A 1 325 ? -43.056 -12.114 5.770 1.00 33.22 325 THR A C 1
ATOM 2470 O O . THR A 1 325 ? -43.154 -10.894 5.841 1.00 33.22 325 THR A O 1
ATOM 2473 N N . TRP A 1 326 ? -42.825 -12.737 4.616 1.00 31.00 326 TRP A N 1
ATOM 2474 C CA . TRP A 1 326 ? -42.974 -12.084 3.323 1.00 31.00 326 TRP A CA 1
ATOM 2475 C C . TRP A 1 326 ? -44.454 -12.127 2.942 1.00 31.00 326 TRP A C 1
ATOM 2477 O O . TRP A 1 326 ? -44.966 -13.182 2.579 1.00 31.00 326 TRP A O 1
ATOM 2487 N N . SER A 1 327 ? -45.140 -10.990 3.018 1.00 33.75 327 SER A N 1
ATOM 2488 C CA . SER A 1 327 ? -46.418 -10.772 2.332 1.00 33.75 327 SER A CA 1
ATOM 2489 C C . SER A 1 327 ? -46.173 -9.879 1.119 1.00 33.75 327 SER A C 1
ATOM 2491 O O . SER A 1 327 ? -45.760 -8.728 1.249 1.00 33.75 327 SER A O 1
ATOM 2493 N N . THR A 1 328 ? -46.394 -10.444 -0.065 1.00 33.25 328 THR A N 1
ATOM 2494 C CA . THR A 1 328 ? -46.370 -9.776 -1.369 1.00 33.25 328 THR A CA 1
ATOM 2495 C C . THR A 1 328 ? -47.375 -8.615 -1.414 1.00 33.25 328 THR A C 1
ATOM 2497 O O . THR A 1 328 ? -48.523 -8.802 -1.007 1.00 33.25 328 THR A O 1
ATOM 2500 N N . PRO A 1 329 ? -47.011 -7.426 -1.933 1.00 32.91 329 PRO A N 1
ATOM 2501 C CA . PRO A 1 329 ? -47.989 -6.372 -2.170 1.00 32.91 329 PRO A CA 1
ATOM 2502 C C . PRO A 1 329 ? -48.830 -6.684 -3.423 1.00 32.91 329 PRO A C 1
ATOM 2504 O O . PRO A 1 329 ? -48.291 -7.211 -4.402 1.00 32.91 329 PRO A O 1
ATOM 2507 N N . PRO A 1 330 ? -50.138 -6.366 -3.436 1.00 36.16 330 PRO A N 1
ATOM 2508 C CA . PRO A 1 330 ? -50.988 -6.602 -4.594 1.00 36.16 330 PRO A CA 1
ATOM 2509 C C . PRO A 1 330 ? -50.752 -5.546 -5.685 1.00 36.16 330 PRO A C 1
ATOM 2511 O O . PRO A 1 330 ? -50.612 -4.355 -5.409 1.00 36.16 330 PRO A O 1
ATOM 2514 N N . LEU A 1 331 ? -50.741 -5.998 -6.941 1.00 37.34 331 LEU A N 1
ATOM 2515 C CA . LEU A 1 331 ? -50.723 -5.144 -8.132 1.00 37.34 331 LEU A CA 1
ATOM 2516 C C . LEU A 1 331 ? -52.004 -4.287 -8.195 1.00 37.34 331 LEU A C 1
ATOM 2518 O O . LEU A 1 331 ? -53.095 -4.828 -7.991 1.00 37.34 331 LEU A O 1
ATOM 2522 N N . PRO A 1 332 ? -51.930 -2.984 -8.523 1.00 36.06 332 PRO A N 1
ATOM 2523 C CA . PRO A 1 332 ? -53.130 -2.170 -8.652 1.00 36.06 332 PRO A CA 1
ATOM 2524 C C . PRO A 1 332 ? -53.877 -2.465 -9.962 1.00 36.06 332 PRO A C 1
ATOM 2526 O O . PRO A 1 332 ? -53.317 -2.427 -11.060 1.00 36.06 332 PRO A O 1
ATOM 2529 N N . HIS A 1 333 ? -55.175 -2.738 -9.819 1.00 33.94 333 HIS A N 1
ATOM 2530 C CA . HIS A 1 333 ? -56.143 -2.890 -10.901 1.00 33.94 333 HIS A CA 1
ATOM 2531 C C . HIS A 1 333 ? -56.457 -1.565 -11.618 1.00 33.94 333 HIS A C 1
ATOM 2533 O O . HIS A 1 333 ? -56.420 -0.476 -11.053 1.00 33.94 333 HIS A O 1
ATOM 2539 N N . ALA A 1 334 ? -56.824 -1.726 -12.889 1.00 40.31 334 ALA A N 1
ATOM 2540 C CA . ALA A 1 334 ? -57.174 -0.719 -13.879 1.00 40.31 334 ALA A CA 1
ATOM 2541 C C . ALA A 1 334 ? -58.322 0.236 -13.496 1.00 40.31 334 ALA A C 1
ATOM 2543 O O . ALA A 1 334 ? -59.366 -0.197 -13.010 1.00 40.31 334 ALA A O 1
ATOM 2544 N N . ALA A 1 335 ? -58.201 1.509 -13.902 1.00 31.72 335 ALA A N 1
ATOM 2545 C CA . ALA A 1 335 ? -59.339 2.411 -14.077 1.00 31.72 335 ALA A CA 1
ATOM 2546 C C . ALA A 1 335 ? -59.147 3.395 -15.257 1.00 31.72 335 ALA A C 1
ATOM 2548 O O . ALA A 1 335 ? -58.304 4.280 -15.233 1.00 31.72 335 ALA A O 1
ATOM 2549 N N . ARG A 1 336 ? -59.996 3.178 -16.274 1.00 31.39 336 ARG A N 1
ATOM 2550 C CA . ARG A 1 336 ? -60.662 4.087 -17.237 1.00 31.39 336 ARG A CA 1
ATOM 2551 C C . ARG A 1 336 ? -59.883 5.164 -18.029 1.00 31.39 336 ARG A C 1
ATOM 2553 O O . ARG A 1 336 ? -59.389 6.155 -17.514 1.00 31.39 336 ARG A O 1
ATOM 2560 N N . ARG A 1 337 ? -59.976 4.992 -19.357 1.00 30.53 337 ARG A N 1
ATOM 2561 C CA . ARG A 1 337 ? -59.625 5.908 -20.458 1.00 30.53 337 ARG A CA 1
ATOM 2562 C C . ARG A 1 337 ? -60.556 7.132 -20.549 1.00 30.53 337 ARG A C 1
ATOM 2564 O O . ARG A 1 337 ? -61.759 6.960 -20.349 1.00 30.53 337 ARG A O 1
ATOM 2571 N N . PRO A 1 338 ? -60.064 8.257 -21.097 1.00 30.11 338 PRO A N 1
ATOM 2572 C CA . PRO A 1 338 ? -60.828 9.115 -21.995 1.00 30.11 338 PRO A CA 1
ATOM 2573 C C . PRO A 1 338 ? -60.437 8.877 -23.465 1.00 30.11 338 PRO A C 1
ATOM 2575 O O . PRO A 1 338 ? -59.314 8.512 -23.805 1.00 30.11 338 PRO A O 1
ATOM 2578 N N . THR A 1 339 ? -61.428 9.038 -24.327 1.00 34.97 339 THR A N 1
ATOM 2579 C CA . THR A 1 339 ? -61.462 8.806 -25.776 1.00 34.97 339 THR A CA 1
ATOM 2580 C C . THR A 1 339 ? -60.938 9.981 -26.613 1.00 34.97 339 THR A C 1
ATOM 2582 O O . THR A 1 339 ? -61.201 11.128 -26.272 1.00 34.97 339 THR A O 1
ATOM 2585 N N . GLY A 1 340 ? -60.345 9.667 -27.778 1.00 32.25 340 GLY A N 1
ATOM 2586 C CA . GLY A 1 340 ? -60.023 10.586 -28.892 1.00 32.25 340 GLY A CA 1
ATOM 2587 C C . GLY A 1 340 ? -58.536 10.956 -28.915 1.00 32.25 340 GLY A C 1
ATOM 2588 O O . GLY A 1 340 ? -58.066 11.604 -28.000 1.00 32.25 340 GLY A O 1
ATOM 2589 N N . TYR A 1 341 ? -57.696 10.516 -29.853 1.00 28.58 341 TYR A N 1
ATOM 2590 C CA . TYR A 1 341 ? -57.765 10.687 -31.307 1.00 28.58 341 TYR A CA 1
ATOM 2591 C C . TYR A 1 341 ? -56.920 9.593 -32.005 1.00 28.58 341 TYR A C 1
ATOM 2593 O O . TYR A 1 341 ? -56.006 9.023 -31.412 1.00 28.58 341 TYR A O 1
ATOM 2601 N N . ARG A 1 342 ? -57.250 9.265 -33.259 1.00 30.47 342 ARG A N 1
ATOM 2602 C CA . ARG A 1 342 ? -56.677 8.164 -34.059 1.00 30.47 342 ARG A CA 1
ATOM 2603 C C . ARG A 1 342 ? -55.409 8.555 -34.844 1.00 30.47 342 ARG A C 1
ATOM 2605 O O . ARG A 1 342 ? -55.403 9.614 -35.455 1.00 30.47 342 ARG A O 1
ATOM 2612 N N . SER A 1 343 ? -54.502 7.566 -34.960 1.00 30.44 343 SER A N 1
ATOM 2613 C CA . SER A 1 343 ? -53.652 7.199 -36.127 1.00 30.44 343 SER A CA 1
ATOM 2614 C C . SER A 1 343 ? -52.478 8.131 -36.500 1.00 30.44 343 SER A C 1
ATOM 2616 O O . SER A 1 343 ? -52.624 9.338 -36.467 1.00 30.44 343 SER A O 1
ATOM 2618 N N . ALA A 1 344 ? -51.289 7.684 -36.933 1.00 29.33 344 ALA A N 1
ATOM 2619 C CA . ALA A 1 344 ? -50.745 6.366 -37.286 1.00 29.33 344 ALA A CA 1
ATOM 2620 C C . ALA A 1 344 ? -49.204 6.461 -37.430 1.00 29.33 344 ALA A C 1
ATOM 2622 O O . ALA A 1 344 ? -48.728 7.439 -37.991 1.00 29.33 344 ALA A O 1
ATOM 2623 N N . CYS A 1 345 ? -48.446 5.432 -37.025 1.00 28.02 345 CYS A N 1
ATOM 2624 C CA . CYS A 1 345 ? -47.308 4.896 -37.796 1.00 28.02 345 CYS A CA 1
ATOM 2625 C C . CYS A 1 345 ? -46.856 3.553 -37.192 1.00 28.02 345 CYS A C 1
ATOM 2627 O O . CYS A 1 345 ? -46.699 3.437 -35.979 1.00 28.02 345 CYS A O 1
ATOM 2629 N N . GLY A 1 346 ? -46.738 2.524 -38.034 1.00 28.69 346 GLY A N 1
ATOM 2630 C CA . GLY A 1 346 ? -46.546 1.130 -37.639 1.00 28.69 346 GLY A CA 1
ATOM 2631 C C . GLY A 1 346 ? -45.082 0.699 -37.565 1.00 28.69 346 GLY A C 1
ATOM 2632 O O . GLY A 1 346 ? -44.276 1.041 -38.424 1.00 28.69 346 GLY A O 1
ATOM 2633 N N . ILE A 1 347 ? -44.788 -0.130 -36.565 1.00 29.14 347 ILE A N 1
ATOM 2634 C CA . ILE A 1 347 ? -43.571 -0.937 -36.441 1.00 29.14 347 ILE A CA 1
ATOM 2635 C C . ILE A 1 347 ? -43.920 -2.357 -36.913 1.00 29.14 347 ILE A C 1
ATOM 2637 O O . ILE A 1 347 ? -44.931 -2.912 -36.480 1.00 29.14 347 ILE A O 1
ATOM 2641 N N . ARG A 1 348 ? -43.098 -2.952 -37.787 1.00 28.73 348 ARG A N 1
ATOM 2642 C CA . ARG A 1 348 ? -43.099 -4.405 -38.037 1.00 28.73 348 ARG A CA 1
ATOM 2643 C C . ARG A 1 348 ? -41.915 -5.040 -37.294 1.00 28.73 348 ARG A C 1
ATOM 2645 O O . ARG A 1 348 ? -40.799 -4.568 -37.503 1.00 28.73 348 ARG A O 1
ATOM 2652 N N . PRO A 1 349 ? -42.117 -6.088 -36.478 1.00 33.19 349 PRO A N 1
ATOM 2653 C CA . PRO A 1 349 ? -41.026 -6.880 -35.923 1.00 33.19 349 PRO A CA 1
ATOM 2654 C C . PRO A 1 349 ? -40.567 -7.971 -36.905 1.00 33.19 349 PRO A C 1
ATOM 2656 O O . PRO A 1 349 ? -41.358 -8.487 -37.695 1.00 33.19 349 PRO A O 1
ATOM 2659 N N . TYR A 1 350 ? -39.269 -8.275 -36.864 1.00 27.73 350 TYR A N 1
ATOM 2660 C CA . TYR A 1 350 ? -38.595 -9.297 -37.662 1.00 27.73 350 TYR A CA 1
ATOM 2661 C C . TYR A 1 350 ? -38.372 -10.533 -36.780 1.00 27.73 350 TYR A C 1
ATOM 2663 O O . TYR A 1 350 ? -37.661 -10.447 -35.779 1.00 27.73 350 TYR A O 1
ATOM 2671 N N . ASP A 1 351 ? -38.986 -11.657 -37.148 1.00 30.97 351 ASP A N 1
ATOM 2672 C CA . ASP A 1 351 ? -38.811 -12.962 -36.506 1.00 30.97 351 ASP A CA 1
ATOM 2673 C C . ASP A 1 351 ? -37.658 -13.726 -37.175 1.00 30.97 351 ASP A C 1
ATOM 2675 O O . ASP A 1 351 ? -37.688 -13.991 -38.379 1.00 30.97 351 ASP A O 1
ATOM 2679 N N . GLY A 1 352 ? -36.646 -14.113 -36.396 1.00 29.38 352 GLY A N 1
ATOM 2680 C CA . GLY A 1 352 ? -35.559 -14.993 -36.829 1.00 29.38 352 GLY A CA 1
ATOM 2681 C C . GLY A 1 352 ? -35.122 -15.919 -35.685 1.00 29.38 352 GLY A C 1
ATOM 2682 O O . GLY A 1 352 ? -34.940 -15.429 -34.569 1.00 29.38 352 GLY A O 1
ATOM 2683 N N . PRO A 1 353 ? -34.991 -17.242 -35.904 1.00 33.00 353 PRO A N 1
ATOM 2684 C CA . PRO A 1 353 ? -34.799 -18.206 -34.825 1.00 33.00 353 PRO A CA 1
ATOM 2685 C C . PRO A 1 353 ? -33.335 -18.346 -34.382 1.00 33.00 353 PRO A C 1
ATOM 2687 O O . PRO A 1 353 ? -32.403 -18.284 -35.181 1.00 33.00 353 PRO A O 1
ATOM 2690 N N . TRP A 1 354 ? -33.168 -18.601 -33.084 1.00 28.11 354 TRP A N 1
ATOM 2691 C CA . TRP A 1 354 ? -31.911 -18.930 -32.419 1.00 28.11 354 TRP A CA 1
ATOM 2692 C C . TRP A 1 354 ? -31.506 -20.380 -32.707 1.00 28.11 354 TRP A C 1
ATOM 2694 O O . TRP A 1 354 ? -32.264 -21.302 -32.409 1.00 28.11 354 TRP A O 1
ATOM 2704 N N . THR A 1 355 ? -30.291 -20.595 -33.214 1.00 28.78 355 THR A N 1
ATOM 2705 C CA . THR A 1 355 ? -29.658 -21.923 -33.259 1.00 28.78 355 THR A CA 1
ATOM 2706 C C . THR A 1 355 ? -28.332 -21.925 -32.511 1.00 28.78 355 THR A C 1
ATOM 2708 O O . THR A 1 355 ? -27.467 -21.076 -32.711 1.00 28.78 355 THR A O 1
ATOM 2711 N N . THR A 1 356 ? -28.227 -22.910 -31.628 1.00 29.53 356 THR A N 1
ATOM 2712 C CA . THR A 1 356 ? -27.124 -23.287 -30.749 1.00 29.53 356 THR A CA 1
ATOM 2713 C C . THR A 1 356 ? -25.887 -23.754 -31.524 1.00 29.53 356 THR A C 1
ATOM 2715 O O . THR A 1 356 ? -25.997 -24.503 -32.490 1.00 29.53 356 THR A O 1
ATOM 2718 N N . TYR A 1 357 ? -24.693 -23.361 -31.067 1.00 27.16 357 TYR A N 1
ATOM 2719 C CA . TYR A 1 357 ? -23.419 -23.904 -31.550 1.00 27.16 357 TYR A CA 1
ATOM 2720 C C . TYR A 1 357 ? -22.921 -25.015 -30.615 1.00 27.16 357 TYR A C 1
ATOM 2722 O O . TYR A 1 357 ? -22.673 -24.776 -29.435 1.00 27.16 357 TYR A O 1
ATOM 2730 N N . GLY A 1 358 ? -22.744 -26.216 -31.167 1.00 26.50 358 GLY A N 1
ATOM 2731 C CA . GLY A 1 358 ? -21.890 -27.281 -30.631 1.00 26.50 358 GLY A CA 1
ATOM 2732 C C . GLY A 1 358 ? -20.726 -27.556 -31.603 1.00 26.50 358 GLY A C 1
ATOM 2733 O O . GLY A 1 358 ? -20.861 -27.245 -32.789 1.00 26.50 358 GLY A O 1
ATOM 2734 N N . PRO A 1 359 ? -19.577 -28.097 -31.152 1.00 37.50 359 PRO A N 1
ATOM 2735 C CA . PRO A 1 359 ? -18.364 -28.142 -31.966 1.00 37.50 359 PRO A CA 1
ATOM 2736 C C . PRO A 1 359 ? -18.140 -29.513 -32.624 1.00 37.50 359 PRO A C 1
ATOM 2738 O O . PRO A 1 359 ? -18.174 -30.534 -31.942 1.00 37.50 359 PRO A O 1
ATOM 2741 N N . SER A 1 360 ? -17.793 -29.549 -33.918 1.00 26.83 360 SER A N 1
ATOM 2742 C CA . SER A 1 360 ? -17.027 -30.671 -34.491 1.00 26.83 360 SER A CA 1
ATOM 2743 C C . SER A 1 360 ? -16.383 -30.363 -35.854 1.00 26.83 360 SER A C 1
ATOM 2745 O O . SER A 1 360 ? -17.070 -30.102 -36.834 1.00 26.83 360 SER A O 1
ATOM 2747 N N . GLN A 1 361 ? -15.054 -30.495 -35.870 1.00 27.12 361 GLN A N 1
ATOM 2748 C CA . GLN A 1 361 ? -14.201 -31.180 -36.856 1.00 27.12 361 GLN A CA 1
ATOM 2749 C C . GLN A 1 361 ? -14.221 -30.818 -38.361 1.00 27.12 361 GLN A C 1
ATOM 2751 O O . GLN A 1 361 ? -15.155 -31.091 -39.102 1.00 27.12 361 GLN A O 1
ATOM 2756 N N . ALA A 1 362 ? -13.047 -30.341 -38.795 1.00 27.41 362 ALA A N 1
ATOM 2757 C CA . ALA A 1 362 ? -12.235 -30.767 -39.944 1.00 27.41 362 ALA A CA 1
ATOM 2758 C C . ALA A 1 362 ? -12.916 -31.330 -41.213 1.00 27.41 362 ALA A C 1
ATOM 2760 O O . ALA A 1 362 ? -13.401 -32.458 -41.213 1.00 27.41 362 ALA A O 1
ATOM 2761 N N . ARG A 1 363 ? -12.692 -30.655 -42.356 1.00 26.25 363 ARG A N 1
ATOM 2762 C CA . ARG A 1 363 ? -12.135 -31.280 -43.575 1.00 26.25 363 ARG A CA 1
ATOM 2763 C C . ARG A 1 363 ? -11.682 -30.264 -44.635 1.00 26.25 363 ARG A C 1
ATOM 2765 O O . ARG A 1 363 ? -12.205 -29.170 -44.776 1.00 26.25 363 ARG A O 1
ATOM 2772 N N . THR A 1 364 ? -10.661 -30.724 -45.342 1.00 26.97 364 THR A N 1
ATOM 2773 C CA . THR A 1 364 ? -9.914 -30.251 -46.515 1.00 26.97 364 THR A CA 1
ATOM 2774 C C . THR A 1 364 ? -10.742 -29.927 -47.769 1.00 26.97 364 THR A C 1
ATOM 2776 O O . THR A 1 364 ? -11.713 -30.633 -48.029 1.00 26.97 364 THR A O 1
ATOM 2779 N N . GLY A 1 365 ? -10.240 -29.030 -48.639 1.00 25.52 365 GLY A N 1
ATOM 2780 C CA . GLY A 1 365 ? -10.460 -29.139 -50.097 1.00 25.52 365 GLY A CA 1
ATOM 2781 C C . GLY A 1 365 ? -10.654 -27.846 -50.910 1.00 25.52 365 GLY A C 1
ATOM 2782 O O . GLY A 1 365 ? -11.762 -27.345 -51.002 1.00 25.52 365 GLY A O 1
ATOM 2783 N N . THR A 1 366 ? -9.571 -27.398 -51.562 1.00 27.30 366 THR A N 1
ATOM 2784 C CA . THR A 1 366 ? -9.464 -26.905 -52.965 1.00 27.30 366 THR A CA 1
ATOM 2785 C C . THR A 1 366 ? -10.370 -25.792 -53.543 1.00 27.30 366 THR A C 1
ATOM 2787 O O . THR A 1 366 ? -11.542 -26.003 -53.807 1.00 27.30 366 THR A O 1
ATOM 2790 N N . ALA A 1 367 ? -9.693 -24.687 -53.901 1.00 27.28 367 ALA A N 1
ATOM 2791 C CA . ALA A 1 367 ? -9.574 -24.029 -55.222 1.00 27.28 367 ALA A CA 1
ATOM 2792 C C . ALA A 1 367 ? -10.792 -23.500 -56.030 1.00 27.28 367 ALA A C 1
ATOM 2794 O O . ALA A 1 367 ? -11.812 -24.146 -56.194 1.00 27.28 367 ALA A O 1
ATOM 2795 N N . GLU A 1 368 ? -10.514 -22.351 -56.671 1.00 27.88 368 GLU A N 1
ATOM 2796 C CA . GLU A 1 368 ? -11.192 -21.680 -57.801 1.00 27.88 368 GLU A CA 1
ATOM 2797 C C . GLU A 1 368 ? -12.413 -20.781 -57.528 1.00 27.88 368 GLU A C 1
ATOM 2799 O O . GLU A 1 368 ? -13.550 -21.211 -57.392 1.00 27.88 368 GLU A O 1
ATOM 2804 N N . SER A 1 369 ? -12.225 -19.462 -57.653 1.00 27.72 369 SER A N 1
ATOM 2805 C CA . SER A 1 369 ? -12.438 -18.758 -58.934 1.00 27.72 369 SER A CA 1
ATOM 2806 C C . SER A 1 369 ? -12.461 -17.233 -58.738 1.00 27.72 369 SER A C 1
ATOM 2808 O O . SER A 1 369 ? -13.158 -16.674 -57.895 1.00 27.72 369 SER A O 1
ATOM 2810 N N . ARG A 1 370 ? -11.655 -16.533 -59.543 1.00 29.50 370 ARG A N 1
ATOM 2811 C CA . ARG A 1 370 ? -11.678 -15.072 -59.688 1.00 29.50 370 ARG A CA 1
ATOM 2812 C C . ARG A 1 370 ? -12.836 -14.681 -60.606 1.00 29.50 370 ARG A C 1
ATOM 2814 O O . ARG A 1 370 ? -12.901 -15.183 -61.726 1.00 29.50 370 ARG A O 1
ATOM 2821 N N . ARG A 1 371 ? -13.639 -13.683 -60.227 1.00 27.83 371 ARG A N 1
ATOM 2822 C CA . ARG A 1 371 ? -14.361 -12.849 -61.202 1.00 27.83 371 ARG A CA 1
ATOM 2823 C C . ARG A 1 371 ? -14.443 -11.395 -60.753 1.00 27.83 371 ARG A C 1
ATOM 2825 O O . ARG A 1 371 ? -14.796 -11.085 -59.623 1.00 27.83 371 ARG A O 1
ATOM 2832 N N . ALA A 1 372 ? -14.044 -10.535 -61.683 1.00 29.03 372 ALA A N 1
ATOM 2833 C CA . ALA A 1 372 ? -13.946 -9.093 -61.569 1.00 29.03 372 ALA A CA 1
ATOM 2834 C C . ALA A 1 372 ? -15.326 -8.423 -61.546 1.00 29.03 372 ALA A C 1
ATOM 2836 O O . ALA A 1 372 ? -16.220 -8.818 -62.295 1.00 29.03 372 ALA A O 1
ATOM 2837 N N . PHE A 1 373 ? -15.454 -7.361 -60.753 1.00 24.88 373 PHE A N 1
ATOM 2838 C CA . PHE A 1 373 ? -16.616 -6.478 -60.739 1.00 24.88 373 PHE A CA 1
ATOM 2839 C C . PHE A 1 373 ? -16.226 -5.129 -61.367 1.00 24.88 373 PHE A C 1
ATOM 2841 O O . PHE A 1 373 ? -15.309 -4.457 -60.898 1.00 24.88 373 PHE A O 1
ATOM 2848 N N . ARG A 1 374 ? -16.889 -4.763 -62.470 1.00 25.02 374 ARG A N 1
ATOM 2849 C CA . ARG A 1 374 ? -16.845 -3.429 -63.097 1.00 25.02 374 ARG A CA 1
ATOM 2850 C C . ARG A 1 374 ? -17.962 -2.572 -62.484 1.00 25.02 374 ARG A C 1
ATOM 2852 O O . ARG A 1 374 ? -19.084 -3.072 -62.433 1.00 25.02 374 ARG A O 1
ATOM 2859 N N . PRO A 1 375 ? -17.729 -1.304 -62.105 1.00 32.09 375 PRO A N 1
ATOM 2860 C CA . PRO A 1 375 ? -18.808 -0.429 -61.672 1.00 32.09 375 PRO A CA 1
ATOM 2861 C C . PRO A 1 375 ? -19.431 0.319 -62.859 1.00 32.09 375 PRO A C 1
ATOM 2863 O O . PRO A 1 375 ? -18.744 0.886 -63.711 1.00 32.09 375 PRO A O 1
ATOM 2866 N N . THR A 1 376 ? -20.759 0.300 -62.899 1.00 28.69 376 THR A N 1
ATOM 2867 C CA . THR A 1 376 ? -21.636 1.080 -63.774 1.00 28.69 376 THR A CA 1
ATOM 2868 C C . THR A 1 376 ? -21.686 2.541 -63.318 1.00 28.69 376 THR A C 1
ATOM 2870 O O . THR A 1 376 ? -21.953 2.838 -62.157 1.00 28.69 376 THR A O 1
ATOM 2873 N N . LEU A 1 377 ? -21.434 3.458 -64.254 1.00 28.28 377 LEU A N 1
ATOM 2874 C CA . LEU A 1 377 ? -21.536 4.910 -64.088 1.00 28.28 377 LEU A CA 1
ATOM 2875 C C . LEU A 1 377 ? -23.006 5.354 -64.058 1.00 28.28 377 LEU A C 1
ATOM 2877 O O . LEU A 1 377 ? -23.726 5.155 -65.036 1.00 28.28 377 LEU A O 1
ATOM 2881 N N . HIS A 1 378 ? -23.419 6.026 -62.981 1.00 28.09 378 HIS A N 1
ATOM 2882 C CA . HIS A 1 378 ? -24.637 6.836 -62.957 1.00 28.09 378 HIS A CA 1
ATOM 2883 C C . HIS A 1 378 ? -24.301 8.302 -63.257 1.00 28.09 378 HIS A C 1
ATOM 2885 O O . HIS A 1 378 ? -23.433 8.915 -62.641 1.00 28.09 378 HIS A O 1
ATOM 2891 N N . ARG A 1 379 ? -25.005 8.836 -64.252 1.00 27.91 379 ARG A N 1
ATOM 2892 C CA . ARG A 1 379 ? -24.936 10.198 -64.787 1.00 27.91 379 ARG A CA 1
ATOM 2893 C C . ARG A 1 379 ? -25.959 11.081 -64.056 1.00 27.91 379 ARG A C 1
ATOM 2895 O O . ARG A 1 379 ? -27.104 10.642 -63.957 1.00 27.91 379 ARG A O 1
ATOM 2902 N N . PRO A 1 380 ? -25.635 12.318 -63.642 1.00 33.41 380 PRO A N 1
ATOM 2903 C CA . PRO A 1 380 ? -26.648 13.315 -63.335 1.00 33.41 380 PRO A CA 1
ATOM 2904 C C . PRO A 1 380 ? -26.884 14.231 -64.541 1.00 33.41 380 PRO A C 1
ATOM 2906 O O . PRO A 1 380 ? -25.964 14.793 -65.135 1.00 33.41 380 PRO A O 1
ATOM 2909 N N . THR A 1 381 ? -28.152 14.356 -64.905 1.00 30.73 381 THR A N 1
ATOM 2910 C CA . THR A 1 381 ? -28.717 15.366 -65.799 1.00 30.73 381 THR A CA 1
ATOM 2911 C C . THR A 1 381 ? -28.812 16.715 -65.089 1.00 30.73 381 THR A C 1
ATOM 2913 O O . THR A 1 381 ? -29.412 16.808 -64.023 1.00 30.73 381 THR A O 1
ATOM 2916 N N . GLY A 1 382 ? -28.284 17.764 -65.717 1.00 30.03 382 GLY A N 1
ATOM 2917 C CA . GLY A 1 382 ? -28.475 19.159 -65.326 1.00 30.03 382 GLY A CA 1
ATOM 2918 C C . GLY A 1 382 ? -28.158 20.065 -66.510 1.00 30.03 382 GLY A C 1
ATOM 2919 O O . GLY A 1 382 ? -27.000 20.337 -66.802 1.00 30.03 382 GLY A O 1
ATOM 2920 N N . GLN A 1 383 ? -29.198 20.454 -67.239 1.00 29.95 383 GLN A N 1
ATOM 2921 C CA . GLN A 1 383 ? -29.159 21.300 -68.430 1.00 29.95 383 GLN A CA 1
ATOM 2922 C C . GLN A 1 383 ? -29.311 22.772 -68.011 1.00 29.95 383 GLN A C 1
ATOM 2924 O O . GLN A 1 383 ? -30.230 23.075 -67.255 1.00 29.95 383 GLN A O 1
ATOM 2929 N N . LYS A 1 384 ? -28.482 23.679 -68.545 1.00 28.27 384 LYS A N 1
ATOM 2930 C CA . LYS A 1 384 ? -28.851 25.070 -68.882 1.00 28.27 384 LYS A CA 1
ATOM 2931 C C . LYS A 1 384 ? -27.929 25.573 -69.999 1.00 28.27 384 LYS A C 1
ATOM 2933 O O . LYS A 1 384 ? -26.717 25.398 -69.937 1.00 28.27 384 LYS A O 1
ATOM 2938 N N . THR A 1 385 ? -28.541 26.122 -71.039 1.00 28.84 385 THR A N 1
ATOM 2939 C CA . THR A 1 385 ? -27.946 26.551 -72.310 1.00 28.84 385 THR A CA 1
ATOM 2940 C C . THR A 1 385 ? -27.577 28.038 -72.316 1.00 28.84 385 THR A C 1
ATOM 2942 O O . THR A 1 385 ? -28.398 28.860 -71.924 1.00 28.84 385 THR A O 1
ATOM 2945 N N . ASP A 1 386 ? -26.349 28.293 -72.773 1.00 31.56 386 ASP A N 1
ATOM 2946 C CA . ASP A 1 386 ? -25.802 29.319 -73.686 1.00 31.56 386 ASP A CA 1
ATOM 2947 C C . ASP A 1 386 ? -26.347 30.762 -73.738 1.00 31.56 386 ASP A C 1
ATOM 2949 O O . ASP A 1 386 ? -27.552 30.980 -73.831 1.00 31.56 386 ASP A O 1
ATOM 2953 N N . GLN A 1 387 ? -25.418 31.726 -73.844 1.00 29.75 387 GLN A N 1
ATOM 2954 C CA . GLN A 1 387 ? -25.513 32.846 -74.787 1.00 29.75 387 GLN A CA 1
ATOM 2955 C C . GLN A 1 387 ? -24.172 33.597 -74.934 1.00 29.75 387 GLN A C 1
ATOM 2957 O O . GLN A 1 387 ? -23.588 34.059 -73.957 1.00 29.75 387 GLN A O 1
ATOM 2962 N N . THR A 1 388 ? -23.795 33.817 -76.198 1.00 32.31 388 THR A N 1
ATOM 2963 C CA . THR A 1 388 ? -22.763 34.716 -76.762 1.00 32.31 388 THR A CA 1
ATOM 2964 C C . THR A 1 388 ? -21.345 34.154 -76.933 1.00 32.31 388 THR A C 1
ATOM 2966 O O . THR A 1 388 ? -20.573 33.976 -75.997 1.00 32.31 388 THR A O 1
ATOM 2969 N N . GLY A 1 389 ? -21.017 33.882 -78.201 1.00 31.02 389 GLY A N 1
ATOM 2970 C CA . GLY A 1 389 ? -19.716 33.418 -78.666 1.00 31.02 389 GLY A CA 1
ATOM 2971 C C . GLY A 1 389 ? -18.690 34.524 -78.935 1.00 31.02 389 GLY A C 1
ATOM 2972 O O . GLY A 1 389 ? -19.036 35.698 -79.063 1.00 31.02 389 GLY A O 1
ATOM 2973 N N . ASN A 1 390 ? -17.451 34.043 -79.128 1.00 27.52 390 ASN A N 1
ATOM 2974 C CA . ASN A 1 390 ? -16.190 34.706 -79.509 1.00 27.52 390 ASN A CA 1
ATOM 2975 C C . ASN A 1 390 ? -15.444 35.446 -78.369 1.00 27.52 390 ASN A C 1
ATOM 2977 O O . ASN A 1 390 ? -16.050 36.213 -77.641 1.00 27.52 390 ASN A O 1
ATOM 2981 N N . LEU A 1 391 ? -14.125 35.298 -78.134 1.00 27.50 391 LEU A N 1
ATOM 2982 C CA . LEU A 1 391 ? -12.994 34.816 -78.952 1.00 27.50 391 LEU A CA 1
ATOM 2983 C C . LEU A 1 391 ? -11.765 34.441 -78.069 1.00 27.50 391 LEU A C 1
ATOM 2985 O O . LEU A 1 391 ? -11.487 35.106 -77.078 1.00 27.50 391 LEU A O 1
ATOM 2989 N N . THR A 1 392 ? -11.014 33.419 -78.512 1.00 31.19 392 THR A N 1
ATOM 2990 C CA . THR A 1 392 ? -9.559 33.133 -78.342 1.00 31.19 392 THR A CA 1
ATOM 2991 C C . THR A 1 392 ? -8.844 33.339 -76.997 1.00 31.19 392 THR A C 1
ATOM 2993 O O . THR A 1 392 ? -8.530 34.468 -76.644 1.00 31.19 392 THR A O 1
ATOM 2996 N N . VAL A 1 393 ? -8.321 32.241 -76.420 1.00 29.84 393 VAL A N 1
ATOM 2997 C CA . VAL A 1 393 ? -6.981 32.221 -75.790 1.00 29.84 393 VAL A CA 1
ATOM 2998 C C . VAL A 1 393 ? -6.265 30.886 -76.071 1.00 29.84 393 VAL A C 1
ATOM 3000 O O . VAL A 1 393 ? -6.690 29.821 -75.639 1.00 29.84 393 VAL A O 1
ATOM 3003 N N . SER A 1 394 ? -5.186 31.000 -76.843 1.00 28.83 394 SER A N 1
ATOM 3004 C CA . SER A 1 394 ? -3.944 30.215 -76.915 1.00 28.83 394 SER A CA 1
ATOM 3005 C C . SER A 1 394 ? -3.897 28.786 -76.349 1.00 28.83 394 SER A C 1
ATOM 3007 O O . SER A 1 394 ? -3.868 28.565 -75.141 1.00 28.83 394 SER A O 1
ATOM 3009 N N . HIS A 1 395 ? -3.683 27.817 -77.246 1.00 33.91 395 HIS A N 1
ATOM 3010 C CA . HIS A 1 395 ? -3.129 26.507 -76.906 1.00 33.91 395 HIS A CA 1
ATOM 3011 C C . HIS A 1 395 ? -1.677 26.640 -76.420 1.00 33.91 395 HIS A C 1
ATOM 3013 O O . HIS A 1 395 ? -0.756 26.801 -77.219 1.00 33.91 395 HIS A O 1
ATOM 3019 N N . THR A 1 396 ? -1.452 26.475 -75.121 1.00 33.38 396 THR A N 1
ATOM 3020 C CA . THR A 1 396 ? -0.162 26.038 -74.574 1.00 33.38 396 THR A CA 1
ATOM 3021 C C . THR A 1 396 ? -0.330 24.626 -74.030 1.00 33.38 396 THR A C 1
ATOM 3023 O O . THR A 1 396 ? -0.979 24.391 -73.016 1.00 33.38 396 THR A O 1
ATOM 3026 N N . SER A 1 397 ? 0.240 23.654 -74.743 1.00 31.45 397 SER A N 1
ATOM 3027 C CA . SER A 1 397 ? 0.331 22.274 -74.260 1.00 31.45 397 SER A CA 1
ATOM 3028 C C . SER A 1 397 ? 1.192 22.237 -72.991 1.00 31.45 397 SER A C 1
ATOM 3030 O O . SER A 1 397 ? 2.338 22.697 -73.043 1.00 31.45 397 SER A O 1
ATOM 3032 N N . PRO A 1 398 ? 0.719 21.678 -71.862 1.00 34.66 398 PRO A N 1
ATOM 3033 C CA . PRO A 1 398 ? 1.590 21.427 -70.727 1.00 34.66 398 PRO A CA 1
ATOM 3034 C C . PRO A 1 398 ? 2.576 20.314 -71.099 1.00 34.66 398 PRO A C 1
ATOM 3036 O O . PRO A 1 398 ? 2.177 19.213 -71.481 1.00 34.66 398 PRO A O 1
ATOM 3039 N N . ARG A 1 399 ? 3.879 20.596 -70.979 1.00 35.72 399 ARG A N 1
ATOM 3040 C CA . ARG A 1 399 ? 4.929 19.566 -70.949 1.00 35.72 399 ARG A CA 1
ATOM 3041 C C . ARG A 1 399 ? 4.594 18.532 -69.863 1.00 35.72 399 ARG A C 1
ATOM 3043 O O . ARG A 1 399 ? 4.154 18.938 -68.786 1.00 35.72 399 ARG A O 1
ATOM 3050 N N . PRO A 1 400 ? 4.864 17.233 -70.077 1.00 38.56 400 PRO A N 1
ATOM 3051 C CA . PRO A 1 400 ? 4.684 16.235 -69.034 1.00 38.56 400 PRO A CA 1
ATOM 3052 C C . PRO A 1 400 ? 5.723 16.488 -67.937 1.00 38.56 400 PRO A C 1
ATOM 3054 O O . PRO A 1 400 ? 6.909 16.207 -68.110 1.00 38.56 400 PRO A O 1
ATOM 3057 N N . THR A 1 401 ? 5.300 17.055 -66.809 1.00 40.56 401 THR A N 1
ATOM 3058 C CA . THR A 1 401 ? 6.108 17.052 -65.590 1.00 40.56 401 THR A CA 1
ATOM 3059 C C . THR A 1 401 ? 6.043 15.651 -64.985 1.00 40.56 401 THR A C 1
ATOM 3061 O O . THR A 1 401 ? 4.996 15.006 -64.951 1.00 40.56 401 THR A O 1
ATOM 3064 N N . GLY A 1 402 ? 7.222 15.135 -64.637 1.00 38.34 402 GLY A N 1
ATOM 3065 C CA . GLY A 1 402 ? 7.474 13.723 -64.375 1.00 38.34 402 GLY A CA 1
ATOM 3066 C C . GLY A 1 402 ? 6.550 13.082 -63.341 1.00 38.34 402 GLY A C 1
ATOM 3067 O O . GLY A 1 402 ? 6.149 13.697 -62.355 1.00 38.34 402 GLY A O 1
ATOM 3068 N N . ARG A 1 403 ? 6.266 11.795 -63.567 1.00 36.62 403 ARG A N 1
ATOM 3069 C CA . ARG A 1 403 ? 5.642 10.894 -62.592 1.00 36.62 403 ARG A CA 1
ATOM 3070 C C . ARG A 1 403 ? 6.362 11.013 -61.246 1.00 36.62 403 ARG A C 1
ATOM 3072 O O . ARG A 1 403 ? 7.530 10.645 -61.142 1.00 36.62 403 ARG A O 1
ATOM 3079 N N . SER A 1 404 ? 5.656 11.457 -60.211 1.00 44.00 404 SER A N 1
ATOM 3080 C CA . SER A 1 404 ? 6.075 11.241 -58.830 1.00 44.00 404 SER A CA 1
ATOM 3081 C C . SER A 1 404 ? 5.915 9.752 -58.510 1.00 44.00 404 SER A C 1
ATOM 3083 O O . SER A 1 404 ? 4.812 9.240 -58.330 1.00 44.00 404 SER A O 1
ATOM 3085 N N . SER A 1 405 ? 7.024 9.016 -58.486 1.00 48.81 405 SER A N 1
ATOM 3086 C CA . SER A 1 405 ? 7.039 7.643 -57.985 1.00 48.81 405 SER A CA 1
ATOM 3087 C C . SER A 1 405 ? 6.836 7.667 -56.470 1.00 48.81 405 SER A C 1
ATOM 3089 O O . SER A 1 405 ? 7.711 8.122 -55.732 1.00 48.81 405 SER A O 1
ATOM 3091 N N . THR A 1 406 ? 5.700 7.175 -55.984 1.00 50.00 406 THR A N 1
ATOM 3092 C CA . THR A 1 406 ? 5.537 6.847 -54.563 1.00 50.00 406 THR A CA 1
ATOM 3093 C C . THR A 1 406 ? 6.527 5.731 -54.197 1.00 50.00 406 THR A C 1
ATOM 3095 O O . THR A 1 406 ? 6.550 4.719 -54.906 1.00 50.00 406 THR A O 1
ATOM 3098 N N . PRO A 1 407 ? 7.352 5.870 -53.140 1.00 58.28 407 PRO A N 1
ATOM 3099 C CA . PRO A 1 407 ? 8.320 4.840 -52.767 1.00 58.28 407 PRO A CA 1
ATOM 3100 C C . PRO A 1 407 ? 7.610 3.527 -52.430 1.00 58.28 407 PRO A C 1
ATOM 3102 O O . PRO A 1 407 ? 6.608 3.525 -51.718 1.00 58.28 407 PRO A O 1
ATOM 3105 N N . ASN A 1 408 ? 8.126 2.407 -52.936 1.00 66.56 408 ASN A N 1
ATOM 3106 C CA . ASN A 1 408 ? 7.585 1.086 -52.638 1.00 66.56 408 ASN A CA 1
ATOM 3107 C C . ASN A 1 408 ? 7.895 0.733 -51.167 1.00 66.56 408 ASN A C 1
ATOM 3109 O O . ASN A 1 408 ? 9.073 0.590 -50.831 1.00 66.56 408 ASN A O 1
ATOM 3113 N N . PRO A 1 409 ? 6.890 0.550 -50.291 1.00 61.81 409 PRO A N 1
ATOM 3114 C CA . PRO A 1 409 ? 7.112 0.294 -48.866 1.00 61.81 409 PRO A CA 1
ATOM 3115 C C . PRO A 1 409 ? 7.937 -0.974 -48.601 1.00 61.81 409 PRO A C 1
ATOM 3117 O O . PRO A 1 409 ? 8.647 -1.048 -47.601 1.00 61.81 409 PRO A O 1
ATOM 3120 N N . LYS A 1 410 ? 7.948 -1.933 -49.539 1.00 65.81 410 LYS A N 1
ATOM 3121 C CA . LYS A 1 410 ? 8.770 -3.153 -49.455 1.00 65.81 410 LYS A CA 1
ATOM 3122 C C . LYS A 1 410 ? 10.276 -2.907 -49.622 1.00 65.81 410 LYS A C 1
ATOM 3124 O O . LYS A 1 410 ? 11.062 -3.771 -49.256 1.00 65.81 410 LYS A O 1
ATOM 3129 N N . LEU A 1 411 ? 10.682 -1.757 -50.168 1.00 72.88 411 LEU A N 1
ATOM 3130 C CA . LEU A 1 411 ? 12.090 -1.366 -50.328 1.00 72.88 411 LEU A CA 1
ATOM 3131 C C . LEU A 1 411 ? 12.616 -0.533 -49.152 1.00 72.88 411 LEU A C 1
ATOM 3133 O O . LEU A 1 411 ? 13.823 -0.430 -48.980 1.00 72.88 411 LEU A O 1
ATOM 3137 N N . ILE A 1 412 ? 11.738 0.034 -48.321 1.00 73.56 412 ILE A N 1
ATOM 3138 C CA . ILE A 1 412 ? 12.146 0.918 -47.219 1.00 73.56 412 ILE A CA 1
ATOM 3139 C C . ILE A 1 412 ? 12.819 0.116 -46.100 1.00 73.56 412 ILE A C 1
ATOM 3141 O O . ILE A 1 412 ? 13.910 0.465 -45.660 1.00 73.56 412 ILE A O 1
ATOM 3145 N N . VAL A 1 413 ? 12.199 -0.990 -45.683 1.00 73.19 413 VAL A N 1
ATOM 3146 C CA . VAL A 1 413 ? 12.709 -1.853 -44.607 1.00 73.19 413 VAL A CA 1
ATOM 3147 C C . VAL A 1 413 ? 14.114 -2.405 -44.900 1.00 73.19 413 VAL A C 1
ATOM 3149 O O . VAL A 1 413 ? 14.990 -2.215 -44.058 1.00 73.19 413 VAL A O 1
ATOM 3152 N N . PRO A 1 414 ? 14.402 -3.021 -46.067 1.00 79.88 414 PRO A N 1
ATOM 3153 C CA . PRO A 1 414 ? 15.746 -3.531 -46.342 1.00 79.88 414 PRO A CA 1
ATOM 3154 C C . PRO A 1 414 ? 16.793 -2.418 -46.477 1.00 79.88 414 PRO A C 1
ATOM 3156 O O . PRO A 1 414 ? 17.940 -2.626 -46.096 1.00 79.88 414 PRO A O 1
ATOM 3159 N N . VAL A 1 415 ? 16.421 -1.229 -46.965 1.00 84.62 415 VAL A N 1
ATOM 3160 C CA . VAL A 1 415 ? 17.344 -0.084 -47.061 1.00 84.62 415 VAL A CA 1
ATOM 3161 C C . VAL A 1 415 ? 17.697 0.462 -45.678 1.00 84.62 415 VAL A C 1
ATOM 3163 O O . VAL A 1 415 ? 18.868 0.723 -45.412 1.00 84.62 415 VAL A O 1
ATOM 3166 N N . LEU A 1 416 ? 16.717 0.594 -44.780 1.00 76.94 416 LEU A N 1
ATOM 3167 C CA . LEU A 1 416 ? 16.964 1.026 -43.402 1.00 76.94 416 LEU A CA 1
ATOM 3168 C C . LEU A 1 416 ? 17.758 -0.020 -42.613 1.00 76.94 416 LEU A C 1
ATOM 3170 O O . LEU A 1 416 ? 18.676 0.343 -41.882 1.00 76.94 416 LEU A O 1
ATOM 3174 N N . ALA A 1 417 ? 17.462 -1.308 -42.804 1.00 76.75 417 ALA A N 1
ATOM 3175 C CA . ALA A 1 417 ? 18.232 -2.391 -42.200 1.00 76.75 417 ALA A CA 1
ATOM 3176 C C . ALA A 1 417 ? 19.692 -2.373 -42.682 1.00 76.75 417 ALA A C 1
ATOM 3178 O O . ALA A 1 417 ? 20.605 -2.425 -41.862 1.00 76.75 417 ALA A O 1
ATOM 3179 N N . LEU A 1 418 ? 19.926 -2.217 -43.991 1.00 88.00 418 LEU A N 1
ATOM 3180 C CA . LEU A 1 418 ? 21.273 -2.090 -44.549 1.00 88.00 418 LEU A CA 1
ATOM 3181 C C . LEU A 1 418 ? 22.005 -0.864 -43.991 1.00 88.00 418 LEU A C 1
ATOM 3183 O O . LEU A 1 418 ? 23.165 -0.979 -43.608 1.00 88.00 418 LEU A O 1
ATOM 3187 N N . ALA A 1 419 ? 21.336 0.288 -43.900 1.00 78.38 419 ALA A N 1
ATOM 3188 C CA . ALA A 1 419 ? 21.916 1.489 -43.305 1.00 78.38 419 ALA A CA 1
ATOM 3189 C C . ALA A 1 419 ? 22.306 1.265 -41.832 1.00 78.38 419 ALA A C 1
ATOM 3191 O O . ALA A 1 419 ? 23.406 1.642 -41.433 1.00 78.38 419 ALA A O 1
ATOM 3192 N N . GLY A 1 420 ? 21.460 0.585 -41.050 1.00 76.69 420 GLY A N 1
ATOM 3193 C CA . GLY A 1 420 ? 21.765 0.205 -39.669 1.00 76.69 420 GLY A CA 1
ATOM 3194 C C . GLY A 1 420 ? 22.978 -0.722 -39.557 1.00 76.69 420 GLY A C 1
ATOM 3195 O O . GLY A 1 420 ? 23.860 -0.483 -38.735 1.00 76.69 420 GLY A O 1
ATOM 3196 N N . VAL A 1 421 ? 23.080 -1.732 -40.431 1.00 84.44 421 VAL A N 1
ATOM 3197 C CA . VAL A 1 421 ? 24.249 -2.629 -40.477 1.00 84.44 421 VAL A CA 1
ATOM 3198 C C . VAL A 1 421 ? 25.519 -1.865 -40.852 1.00 84.44 421 VAL A C 1
ATOM 3200 O O . VAL A 1 421 ? 26.553 -2.065 -40.221 1.00 84.44 421 VAL A O 1
ATOM 3203 N N . VAL A 1 422 ? 25.457 -0.957 -41.830 1.00 86.69 422 VAL A N 1
ATOM 3204 C CA . VAL A 1 422 ? 26.612 -0.135 -42.226 1.00 86.69 422 VAL A CA 1
ATOM 3205 C C . VAL A 1 422 ? 27.096 0.725 -41.060 1.00 86.69 422 VAL A C 1
ATOM 3207 O O . VAL A 1 422 ? 28.295 0.748 -40.790 1.00 86.69 422 VAL A O 1
ATOM 3210 N N . VAL A 1 423 ? 26.188 1.373 -40.325 1.00 80.31 423 VAL A N 1
ATOM 3211 C CA . VAL A 1 423 ? 26.551 2.177 -39.146 1.00 80.31 423 VAL A CA 1
ATOM 3212 C C . VAL A 1 423 ? 27.188 1.309 -38.059 1.00 80.31 423 VAL A C 1
ATOM 3214 O O . VAL A 1 423 ? 28.235 1.679 -37.530 1.00 80.31 423 VAL A O 1
ATOM 3217 N N . ALA A 1 424 ? 26.629 0.128 -37.780 1.00 73.69 424 ALA A N 1
ATOM 3218 C CA . ALA A 1 424 ? 27.192 -0.802 -36.801 1.00 73.69 424 ALA A CA 1
ATOM 3219 C C . ALA A 1 424 ? 28.598 -1.297 -37.200 1.00 73.69 424 ALA A C 1
ATOM 3221 O O . ALA A 1 424 ? 29.498 -1.388 -36.360 1.00 73.69 424 ALA A O 1
ATOM 3222 N N . VAL A 1 425 ? 28.830 -1.560 -38.491 1.00 81.56 425 VAL A N 1
ATOM 3223 C CA . VAL A 1 425 ? 30.156 -1.927 -39.017 1.00 81.56 425 VAL A CA 1
ATOM 3224 C C . VAL A 1 425 ? 31.136 -0.750 -38.925 1.00 81.56 425 VAL A C 1
ATOM 3226 O O . VAL A 1 425 ? 32.277 -0.926 -38.505 1.00 81.56 425 VAL A O 1
ATOM 3229 N N . MET A 1 426 ? 30.706 0.473 -39.247 1.00 77.81 426 MET A N 1
ATOM 3230 C CA . MET A 1 426 ? 31.558 1.662 -39.123 1.00 77.81 426 MET A CA 1
ATOM 3231 C C . MET A 1 426 ? 31.920 1.969 -37.663 1.00 77.81 426 MET A C 1
ATOM 3233 O O . MET A 1 426 ? 33.066 2.319 -37.388 1.00 77.81 426 MET A O 1
ATOM 3237 N N . GLN A 1 427 ? 30.993 1.781 -36.717 1.00 68.62 427 GLN A N 1
ATOM 3238 C CA . GLN A 1 427 ? 31.272 1.943 -35.285 1.00 68.62 427 GLN A CA 1
ATOM 3239 C C . GLN A 1 427 ? 32.217 0.864 -34.740 1.00 68.62 427 GLN A C 1
ATOM 3241 O O . GLN A 1 427 ? 33.083 1.168 -33.922 1.00 68.62 427 GLN A O 1
ATOM 3246 N N . THR A 1 428 ? 32.114 -0.382 -35.208 1.00 74.25 428 THR A N 1
ATOM 3247 C CA . THR A 1 428 ? 33.000 -1.473 -34.757 1.00 74.25 428 THR A CA 1
ATOM 3248 C C . THR A 1 428 ? 34.425 -1.361 -35.304 1.00 74.25 428 THR A C 1
ATOM 3250 O O . THR A 1 428 ? 35.360 -1.823 -34.649 1.00 74.25 428 THR A O 1
ATOM 3253 N N . LEU A 1 429 ? 34.632 -0.670 -36.432 1.00 74.62 429 LEU A N 1
ATOM 3254 C CA . LEU A 1 429 ? 35.965 -0.358 -36.970 1.00 74.62 429 LEU A CA 1
ATOM 3255 C C . LEU A 1 429 ? 36.783 0.599 -36.086 1.00 74.62 429 LEU A C 1
ATOM 3257 O O . LEU A 1 429 ? 38.007 0.657 -36.224 1.00 74.62 429 LEU A O 1
ATOM 3261 N N . VAL A 1 430 ? 36.143 1.309 -35.151 1.00 68.31 430 VAL A N 1
ATOM 3262 C CA . VAL A 1 430 ? 36.837 2.181 -34.194 1.00 68.31 430 VAL A CA 1
ATOM 3263 C C . VAL A 1 430 ? 37.618 1.357 -33.165 1.00 68.31 430 VAL A C 1
ATOM 3265 O O . VAL A 1 430 ? 38.753 1.700 -32.856 1.00 68.31 430 VAL A O 1
ATOM 3268 N N . LEU A 1 431 ? 37.090 0.226 -32.686 1.00 69.00 431 LEU A N 1
ATOM 3269 C CA . LEU A 1 431 ? 37.743 -0.601 -31.658 1.00 69.00 431 LEU A CA 1
ATOM 3270 C C . LEU A 1 431 ? 39.200 -1.007 -31.991 1.00 69.00 431 LEU A C 1
ATOM 3272 O O . LEU A 1 431 ? 40.081 -0.788 -31.157 1.00 69.00 431 LEU A O 1
ATOM 3276 N N . PRO A 1 432 ? 39.508 -1.552 -33.186 1.00 74.06 432 PRO A N 1
ATOM 3277 C CA . PRO A 1 432 ? 40.875 -1.938 -33.539 1.00 74.06 432 PRO A CA 1
ATOM 3278 C C . PRO A 1 432 ? 41.797 -0.751 -33.865 1.00 74.06 432 PRO A C 1
ATOM 3280 O O . PRO A 1 432 ? 43.017 -0.933 -33.882 1.00 74.06 432 PRO A O 1
ATOM 3283 N N . ILE A 1 433 ? 41.260 0.453 -34.122 1.00 76.25 433 ILE A N 1
ATOM 3284 C CA . ILE A 1 433 ? 42.076 1.647 -34.400 1.00 76.25 433 ILE A CA 1
ATOM 3285 C C . ILE A 1 433 ? 42.527 2.354 -33.118 1.00 76.25 433 ILE A C 1
ATOM 3287 O O . ILE A 1 433 ? 43.600 2.961 -33.122 1.00 76.25 433 ILE A O 1
ATOM 3291 N N . VAL A 1 434 ? 41.779 2.212 -32.012 1.00 71.00 434 VAL A N 1
ATOM 3292 C CA . VAL A 1 434 ? 42.072 2.857 -30.715 1.00 71.00 434 VAL A CA 1
ATOM 3293 C C . VAL A 1 434 ? 43.531 2.686 -30.260 1.00 71.00 434 VAL A C 1
ATOM 3295 O O . VAL A 1 434 ? 44.149 3.692 -29.916 1.00 71.00 434 VAL A O 1
ATOM 3298 N N . PRO A 1 435 ? 44.161 1.493 -30.325 1.00 72.00 435 PRO A N 1
ATOM 3299 C CA . PRO A 1 435 ? 45.547 1.318 -29.877 1.00 72.00 435 PRO A CA 1
ATOM 3300 C C . PRO A 1 435 ? 46.585 2.022 -30.767 1.00 72.00 435 PRO A C 1
ATOM 3302 O O . PRO A 1 435 ? 47.734 2.195 -30.364 1.00 72.00 435 PRO A O 1
ATOM 3305 N N . ARG A 1 436 ? 46.209 2.398 -31.998 1.00 76.44 436 ARG A N 1
ATOM 3306 C CA . ARG A 1 436 ? 47.086 3.060 -32.979 1.00 76.44 436 ARG A CA 1
ATOM 3307 C C . ARG A 1 436 ? 46.928 4.580 -32.992 1.00 76.44 436 ARG A C 1
ATOM 3309 O O . ARG A 1 436 ? 47.854 5.261 -33.430 1.00 76.44 436 ARG A O 1
ATOM 3316 N N . LEU A 1 437 ? 45.813 5.109 -32.482 1.00 74.06 437 LEU A N 1
ATOM 3317 C CA . LEU A 1 437 ? 45.542 6.550 -32.410 1.00 74.06 437 LEU A CA 1
ATOM 3318 C C . LEU A 1 437 ? 46.642 7.364 -31.699 1.00 74.06 437 LEU A C 1
ATOM 3320 O O . LEU A 1 437 ? 47.002 8.406 -32.241 1.00 74.06 437 LEU A O 1
ATOM 3324 N N . PRO A 1 438 ? 47.263 6.904 -30.589 1.00 76.75 438 PRO A N 1
ATOM 3325 C CA . PRO A 1 438 ? 48.328 7.662 -29.924 1.00 76.75 438 PRO A CA 1
ATOM 3326 C C . PRO A 1 438 ? 49.545 7.924 -30.821 1.00 76.75 438 PRO A C 1
ATOM 3328 O O . PRO A 1 438 ? 50.134 8.997 -30.766 1.00 76.75 438 PRO A O 1
ATOM 3331 N N . ARG A 1 439 ? 49.894 6.966 -31.697 1.00 74.38 439 ARG A N 1
ATOM 3332 C CA . ARG A 1 439 ? 51.003 7.112 -32.659 1.00 74.38 439 ARG A CA 1
ATOM 3333 C C . ARG A 1 439 ? 50.631 7.945 -33.884 1.00 74.38 439 ARG A C 1
ATOM 3335 O O . ARG A 1 439 ? 51.514 8.531 -34.493 1.00 74.38 439 ARG A O 1
ATOM 3342 N N . LEU A 1 440 ? 49.356 7.953 -34.275 1.00 78.19 440 LEU A N 1
ATOM 3343 C CA . LEU A 1 440 ? 48.871 8.689 -35.449 1.00 78.19 440 LEU A CA 1
ATOM 3344 C C . LEU A 1 440 ? 48.615 10.172 -35.153 1.00 78.19 440 LEU A C 1
ATOM 3346 O O . LEU A 1 440 ? 48.715 10.990 -36.060 1.00 78.19 440 LEU A O 1
ATOM 3350 N N . LEU A 1 441 ? 48.272 10.500 -33.906 1.00 77.62 441 LEU A N 1
ATOM 3351 C CA . LEU A 1 441 ? 47.900 11.849 -33.470 1.00 77.62 441 LEU A CA 1
ATOM 3352 C C . LEU A 1 441 ? 48.931 12.492 -32.525 1.00 77.62 441 LEU A C 1
ATOM 3354 O O . LEU A 1 441 ? 48.673 13.578 -32.018 1.00 77.62 441 LEU A O 1
ATOM 3358 N N . ASP A 1 442 ? 50.064 11.821 -32.279 1.00 77.12 442 ASP A N 1
ATOM 3359 C CA . ASP A 1 442 ? 51.151 12.258 -31.384 1.00 77.12 442 ASP A CA 1
ATOM 3360 C C . ASP A 1 442 ? 50.638 12.744 -30.010 1.00 77.12 442 ASP A C 1
ATOM 3362 O O . ASP A 1 442 ? 50.961 13.828 -29.522 1.00 77.12 442 ASP A O 1
ATOM 3366 N N . THR A 1 443 ? 49.751 11.944 -29.410 1.00 78.44 443 THR A N 1
ATOM 3367 C CA . THR A 1 443 ? 49.003 12.289 -28.191 1.00 78.44 443 THR A CA 1
ATOM 3368 C C . THR A 1 443 ? 49.003 11.144 -27.179 1.00 78.44 443 THR A C 1
ATOM 3370 O O . THR A 1 443 ? 49.355 10.005 -27.498 1.00 78.44 443 THR A O 1
ATOM 3373 N N . SER A 1 444 ? 48.617 11.430 -25.934 1.00 78.12 444 SER A N 1
ATOM 3374 C CA . SER A 1 444 ? 48.564 10.426 -24.872 1.00 78.12 444 SER A CA 1
ATOM 3375 C C . SER A 1 444 ? 47.451 9.394 -25.122 1.00 78.12 444 SER A C 1
ATOM 3377 O O . SER A 1 444 ? 46.429 9.680 -25.749 1.00 78.12 444 SER A O 1
ATOM 3379 N N . SER A 1 445 ? 47.615 8.171 -24.605 1.00 72.00 445 SER A N 1
ATOM 3380 C CA . SER A 1 445 ? 46.585 7.121 -24.692 1.00 72.00 445 SER A CA 1
ATOM 3381 C C . SER A 1 445 ? 45.268 7.526 -24.021 1.00 72.00 445 SER A C 1
ATOM 3383 O O . SER A 1 445 ? 44.197 7.156 -24.500 1.00 72.00 445 SER A O 1
ATOM 3385 N N . SER A 1 446 ? 45.351 8.331 -22.958 1.00 71.94 446 SER A N 1
ATOM 3386 C CA . SER A 1 446 ? 44.202 8.923 -22.272 1.00 71.94 446 SER A CA 1
ATOM 3387 C C . SER A 1 446 ? 43.430 9.872 -23.194 1.00 71.94 446 SER A C 1
ATOM 3389 O O . SER A 1 446 ? 42.220 9.723 -23.350 1.00 71.94 446 SER A O 1
ATOM 3391 N N . ASP A 1 447 ? 44.109 10.797 -23.873 1.00 69.06 447 ASP A N 1
ATOM 3392 C CA . ASP A 1 447 ? 43.454 11.785 -24.744 1.00 69.06 447 ASP A CA 1
ATOM 3393 C C . ASP A 1 447 ? 42.890 11.144 -26.023 1.00 69.06 447 ASP A C 1
ATOM 3395 O O . ASP A 1 447 ? 41.801 11.495 -26.476 1.00 69.06 447 ASP A O 1
ATOM 3399 N N . ALA A 1 448 ? 43.574 10.132 -26.565 1.00 70.81 448 ALA A N 1
ATOM 3400 C CA . ALA A 1 448 ? 43.063 9.340 -27.683 1.00 70.81 448 ALA A CA 1
ATOM 3401 C C . ALA A 1 448 ? 41.795 8.545 -27.310 1.00 70.81 448 ALA A C 1
ATOM 3403 O O . ALA A 1 448 ? 40.887 8.415 -28.132 1.00 70.81 448 ALA A O 1
ATOM 3404 N N . SER A 1 449 ? 41.704 8.040 -26.072 1.00 71.38 449 SER A N 1
ATOM 3405 C CA . SER A 1 449 ? 40.509 7.331 -25.587 1.00 71.38 449 SER A CA 1
ATOM 3406 C C . SER A 1 449 ? 39.295 8.259 -25.438 1.00 71.38 449 SER A C 1
ATOM 3408 O O . SER A 1 449 ? 38.169 7.863 -25.751 1.00 71.38 449 SER A O 1
ATOM 3410 N N . TRP A 1 450 ? 39.523 9.529 -25.081 1.00 76.19 450 TRP A N 1
ATOM 3411 C CA . TRP A 1 450 ? 38.471 10.542 -24.978 1.00 76.19 450 TRP A CA 1
ATOM 3412 C C . TRP A 1 450 ? 37.807 10.878 -26.314 1.00 76.19 450 TRP A C 1
ATOM 3414 O O . TRP A 1 450 ? 36.626 11.214 -26.315 1.00 76.19 450 TRP A O 1
ATOM 3424 N N . ALA A 1 451 ? 38.493 10.739 -27.452 1.00 69.06 451 ALA A N 1
ATOM 3425 C CA . ALA A 1 451 ? 37.889 10.979 -28.766 1.00 69.06 451 ALA A CA 1
ATOM 3426 C C . ALA A 1 451 ? 36.719 10.016 -29.059 1.00 69.06 451 ALA A C 1
ATOM 3428 O O . ALA A 1 451 ? 35.697 10.416 -29.623 1.00 69.06 451 ALA A O 1
ATOM 3429 N N . VAL A 1 452 ? 36.831 8.757 -28.621 1.00 70.81 452 VAL A N 1
ATOM 3430 C CA . VAL A 1 452 ? 35.770 7.750 -28.778 1.00 70.81 452 VAL A CA 1
ATOM 3431 C C . VAL A 1 452 ? 34.614 8.051 -27.826 1.00 70.81 452 VAL A C 1
ATOM 3433 O O . VAL A 1 452 ? 33.466 8.146 -28.260 1.00 70.81 452 VAL A O 1
ATOM 3436 N N . THR A 1 453 ? 34.916 8.291 -26.550 1.00 76.12 453 THR A N 1
ATOM 3437 C CA . THR A 1 453 ? 33.915 8.616 -25.524 1.00 76.12 453 THR A CA 1
ATOM 3438 C C . THR A 1 453 ? 33.151 9.899 -25.853 1.00 76.12 453 THR A C 1
ATOM 3440 O O . THR A 1 453 ? 31.928 9.925 -25.753 1.00 76.12 453 THR A O 1
ATOM 3443 N N . ALA A 1 454 ? 33.835 10.944 -26.326 1.00 76.38 454 ALA A N 1
ATOM 3444 C CA . ALA A 1 454 ? 33.209 12.201 -26.729 1.00 76.38 454 ALA A CA 1
ATOM 3445 C C . ALA A 1 454 ? 32.275 12.018 -27.934 1.00 76.38 454 ALA A C 1
ATOM 3447 O O . ALA A 1 454 ? 31.196 12.608 -27.966 1.00 76.38 454 ALA A O 1
ATOM 3448 N N . THR A 1 455 ? 32.634 11.157 -28.891 1.00 73.19 455 THR A N 1
ATOM 3449 C CA . THR A 1 455 ? 31.786 10.853 -30.056 1.00 73.19 455 THR A CA 1
ATOM 3450 C C . THR A 1 455 ? 30.520 10.100 -29.636 1.00 73.19 455 THR A C 1
ATOM 3452 O O . THR A 1 455 ? 29.423 10.411 -30.110 1.00 73.19 455 THR A O 1
ATOM 3455 N N . LEU A 1 456 ? 30.647 9.149 -28.704 1.00 75.94 456 LEU A N 1
ATOM 3456 C CA . LEU A 1 456 ? 29.514 8.403 -28.152 1.00 75.94 456 LEU A CA 1
ATOM 3457 C C . LEU A 1 456 ? 28.588 9.300 -27.318 1.00 75.94 456 LEU A C 1
ATOM 3459 O O . LEU A 1 456 ? 27.379 9.282 -27.538 1.00 75.94 456 LEU A O 1
ATOM 3463 N N . LEU A 1 457 ? 29.144 10.140 -26.438 1.00 75.12 457 LEU A N 1
ATOM 3464 C CA . LEU A 1 457 ? 28.381 11.114 -25.648 1.00 75.12 457 LEU A CA 1
ATOM 3465 C C . LEU A 1 457 ? 27.652 12.123 -26.540 1.00 75.12 457 LEU A C 1
ATOM 3467 O O . LEU A 1 457 ? 26.464 12.372 -26.354 1.00 75.12 457 LEU A O 1
ATOM 3471 N N . THR A 1 458 ? 28.329 12.648 -27.562 1.00 80.06 458 THR A N 1
ATOM 3472 C CA . THR A 1 458 ? 27.709 13.570 -28.525 1.00 80.06 458 THR A CA 1
ATOM 3473 C C . THR A 1 458 ? 26.549 12.903 -29.258 1.00 80.06 458 THR A C 1
ATOM 3475 O O . THR A 1 458 ? 25.486 13.501 -29.405 1.00 80.06 458 THR A O 1
ATOM 3478 N N . SER A 1 459 ? 26.715 11.645 -29.674 1.00 72.19 459 SER A N 1
ATOM 3479 C CA . SER A 1 459 ? 25.663 10.891 -30.366 1.00 72.19 459 SER A CA 1
ATOM 3480 C C . SER A 1 459 ? 24.459 10.603 -29.460 1.00 72.19 459 SER A C 1
ATOM 3482 O O . SER A 1 459 ? 23.315 10.680 -29.917 1.00 72.19 459 SER A O 1
ATOM 3484 N N . ALA A 1 460 ? 24.705 10.323 -28.175 1.00 74.00 460 ALA A N 1
ATOM 3485 C CA . ALA A 1 460 ? 23.667 10.080 -27.176 1.00 74.00 460 ALA A CA 1
ATOM 3486 C C . ALA A 1 460 ? 22.805 11.325 -26.904 1.00 74.00 460 ALA A C 1
ATOM 3488 O O . ALA A 1 460 ? 21.607 11.190 -26.684 1.00 74.00 460 ALA A O 1
ATOM 3489 N N . VAL A 1 461 ? 23.383 12.529 -26.984 1.00 80.38 461 VAL A N 1
ATOM 3490 C CA . VAL A 1 461 ? 22.655 13.799 -26.802 1.00 80.38 461 VAL A CA 1
ATOM 3491 C C . VAL A 1 461 ? 22.021 14.296 -28.106 1.00 80.38 461 VAL A C 1
ATOM 3493 O O . VAL A 1 461 ? 20.892 14.782 -28.108 1.00 80.38 461 VAL A O 1
ATOM 3496 N N . ALA A 1 462 ? 22.709 14.157 -29.242 1.00 74.62 462 ALA A N 1
ATOM 3497 C CA . ALA A 1 462 ? 22.220 14.660 -30.525 1.00 74.62 462 ALA A CA 1
ATOM 3498 C C . ALA A 1 462 ? 20.971 13.912 -31.021 1.00 74.62 462 ALA A C 1
ATOM 3500 O O . ALA A 1 462 ? 20.110 14.518 -31.660 1.00 74.62 462 ALA A O 1
ATOM 3501 N N . THR A 1 463 ? 20.848 12.614 -30.720 1.00 75.19 463 THR A N 1
ATOM 3502 C CA . THR A 1 463 ? 19.744 11.777 -31.222 1.00 75.19 463 THR A CA 1
ATOM 3503 C C . THR A 1 463 ? 18.380 12.166 -30.622 1.00 75.19 463 THR A C 1
ATOM 3505 O O . THR A 1 463 ? 17.456 12.415 -31.402 1.00 75.19 463 THR A O 1
ATOM 3508 N N . PRO A 1 464 ? 18.221 12.316 -29.289 1.00 67.94 464 PRO A N 1
ATOM 3509 C CA . PRO A 1 464 ? 16.979 12.817 -28.692 1.00 67.94 464 PRO A CA 1
ATOM 3510 C C . PRO A 1 464 ? 16.634 14.245 -29.128 1.00 67.94 464 PRO A C 1
ATOM 3512 O O . PRO A 1 464 ? 15.481 14.525 -29.451 1.00 67.94 464 PRO A O 1
ATOM 3515 N N . VAL A 1 465 ? 17.632 15.134 -29.210 1.00 75.69 465 VAL A N 1
ATOM 3516 C CA . VAL A 1 465 ? 17.439 16.538 -29.620 1.00 75.69 465 VAL A CA 1
ATOM 3517 C C . VAL A 1 465 ? 16.955 16.631 -31.069 1.00 75.69 465 VAL A C 1
ATOM 3519 O O . VAL A 1 465 ? 16.000 17.348 -31.362 1.00 75.69 465 VAL A O 1
ATOM 3522 N N . ALA A 1 466 ? 17.561 15.874 -31.988 1.00 67.81 466 ALA A N 1
ATOM 3523 C CA . ALA A 1 466 ? 17.106 15.806 -33.375 1.00 67.81 466 ALA A CA 1
ATOM 3524 C C . ALA A 1 466 ? 15.699 15.192 -33.495 1.00 67.81 466 ALA A C 1
ATOM 3526 O O . ALA A 1 466 ? 14.921 15.622 -34.350 1.00 67.81 466 ALA A O 1
ATOM 3527 N N . GLY A 1 467 ? 15.360 14.231 -32.625 1.00 68.31 467 GLY A N 1
ATOM 3528 C CA . GLY A 1 467 ? 14.012 13.675 -32.489 1.00 68.31 467 GLY A CA 1
ATOM 3529 C C . GLY A 1 467 ? 12.985 14.742 -32.111 1.00 68.31 467 GLY A C 1
ATOM 3530 O O . GLY A 1 467 ? 12.050 14.979 -32.876 1.00 68.31 467 GLY A O 1
ATOM 3531 N N . GLN A 1 468 ? 13.227 15.468 -31.015 1.00 66.50 468 GLN A N 1
ATOM 3532 C CA . GLN A 1 468 ? 12.354 16.551 -30.545 1.00 66.50 468 GLN A CA 1
ATOM 3533 C C . GLN A 1 468 ? 12.208 17.682 -31.573 1.00 66.50 468 GLN A C 1
ATOM 3535 O O . GLN A 1 468 ? 11.099 18.139 -31.845 1.00 66.50 468 GLN A O 1
ATOM 3540 N N . LEU A 1 469 ? 13.300 18.102 -32.219 1.00 64.69 469 LEU A N 1
ATOM 3541 C CA . LEU A 1 469 ? 13.247 19.094 -33.301 1.00 64.69 469 LEU A CA 1
ATOM 3542 C C . LEU A 1 469 ? 12.459 18.577 -34.517 1.00 64.69 469 LEU A C 1
ATOM 3544 O O . LEU A 1 469 ? 11.773 19.345 -35.197 1.00 64.69 469 LEU A O 1
ATOM 3548 N N . GLY A 1 470 ? 12.538 17.277 -34.799 1.00 67.31 470 GLY A N 1
ATOM 3549 C CA . GLY A 1 470 ? 11.751 16.618 -35.837 1.00 67.31 470 GLY A CA 1
ATOM 3550 C C . GLY A 1 470 ? 10.255 16.598 -35.527 1.00 67.31 470 GLY A C 1
ATOM 3551 O O . GLY A 1 470 ? 9.450 16.763 -36.448 1.00 67.31 470 GLY A O 1
ATOM 3552 N N . ASP A 1 471 ? 9.891 16.445 -34.258 1.00 63.94 471 ASP A N 1
ATOM 3553 C CA . ASP A 1 471 ? 8.505 16.485 -33.787 1.00 63.94 471 ASP A CA 1
ATOM 3554 C C . ASP A 1 471 ? 7.945 17.920 -33.795 1.00 63.94 471 ASP A C 1
ATOM 3556 O O . ASP A 1 471 ? 6.843 18.139 -34.291 1.00 63.94 471 ASP A O 1
ATOM 3560 N N . MET A 1 472 ? 8.731 18.920 -33.375 1.00 70.00 472 MET A N 1
ATOM 3561 C CA . MET A 1 472 ? 8.314 20.333 -33.355 1.00 70.00 472 MET A CA 1
ATOM 3562 C C . MET A 1 472 ? 8.167 20.961 -34.751 1.00 70.00 472 MET A C 1
ATOM 3564 O O . MET A 1 472 ? 7.236 21.726 -34.999 1.00 70.00 472 MET A O 1
ATOM 3568 N N . TYR A 1 473 ? 9.093 20.676 -35.676 1.00 65.06 473 TYR A N 1
ATOM 3569 C CA . TYR A 1 473 ? 9.175 21.367 -36.977 1.00 65.06 473 TYR A CA 1
ATOM 3570 C C . TYR A 1 473 ? 8.784 20.491 -38.180 1.00 65.06 473 TYR A C 1
ATOM 3572 O O . TYR A 1 473 ? 8.773 20.953 -39.329 1.00 65.06 473 TYR A O 1
ATOM 3580 N N . GLY A 1 474 ? 8.434 19.228 -37.928 1.00 66.94 474 GLY A N 1
ATOM 3581 C CA . GLY A 1 474 ? 8.027 18.246 -38.924 1.00 66.94 474 GLY A CA 1
ATOM 3582 C C . GLY A 1 474 ? 9.204 17.480 -39.542 1.00 66.94 474 GLY A C 1
ATOM 3583 O O . GLY A 1 474 ? 10.010 18.023 -40.307 1.00 66.94 474 GLY A O 1
ATOM 3584 N N . LYS A 1 475 ? 9.226 16.161 -39.310 1.00 61.62 475 LYS A N 1
ATOM 3585 C CA . LYS A 1 475 ? 10.297 15.210 -39.684 1.00 61.62 475 LYS A CA 1
ATOM 3586 C C . LYS A 1 475 ? 10.757 15.315 -41.144 1.00 61.62 475 LYS A C 1
ATOM 3588 O O . LYS A 1 475 ? 11.953 15.304 -41.429 1.00 61.62 475 LYS A O 1
ATOM 3593 N N . ARG A 1 476 ? 9.824 15.492 -42.093 1.00 54.72 476 ARG A N 1
ATOM 3594 C CA . ARG A 1 476 ? 10.144 15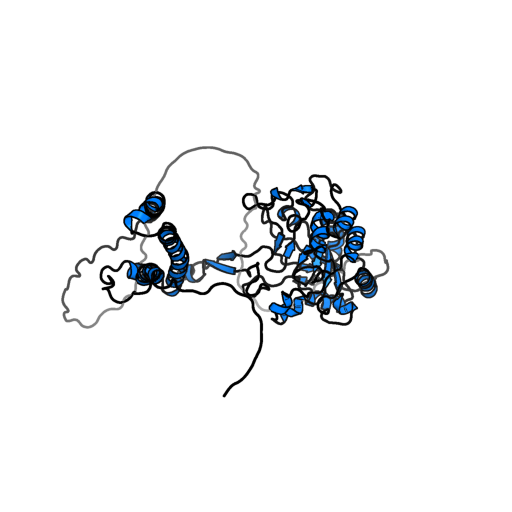.632 -43.532 1.00 54.72 476 ARG A CA 1
ATOM 3595 C C . ARG A 1 476 ? 10.862 16.937 -43.881 1.00 54.72 476 ARG A C 1
ATOM 3597 O O . ARG A 1 476 ? 11.636 16.952 -44.834 1.00 54.72 476 ARG A O 1
ATOM 3604 N N . ARG A 1 477 ? 10.599 18.032 -43.160 1.00 60.75 477 ARG A N 1
ATOM 3605 C CA . ARG A 1 477 ? 11.245 19.332 -43.413 1.00 60.75 477 ARG A CA 1
ATOM 3606 C C . ARG A 1 477 ? 12.660 19.344 -42.848 1.00 60.75 477 ARG A C 1
ATOM 3608 O O . ARG A 1 477 ? 13.569 19.816 -43.524 1.00 60.75 477 ARG A O 1
ATOM 3615 N N . LEU A 1 478 ? 12.835 18.758 -41.663 1.00 67.94 478 LEU A N 1
ATOM 3616 C CA . LEU A 1 478 ? 14.131 18.620 -41.006 1.00 67.94 478 LEU A CA 1
ATOM 3617 C C . LEU A 1 478 ? 15.088 17.749 -41.838 1.00 67.94 478 LEU A C 1
ATOM 3619 O O . LEU A 1 478 ? 16.158 18.210 -42.224 1.00 67.94 478 LEU A O 1
ATOM 3623 N N . ALA A 1 479 ? 14.660 16.540 -42.224 1.00 61.03 479 ALA A N 1
ATOM 3624 C CA . ALA A 1 479 ? 15.477 15.629 -43.032 1.00 61.03 479 ALA A CA 1
ATOM 3625 C C . ALA A 1 479 ? 15.870 16.232 -44.394 1.00 61.03 479 ALA A C 1
ATOM 3627 O O . ALA A 1 479 ? 16.997 16.066 -44.853 1.00 61.03 479 ALA A O 1
ATOM 3628 N N . ARG A 1 480 ? 14.966 16.993 -45.027 1.00 59.09 480 ARG A N 1
ATOM 3629 C CA . ARG A 1 480 ? 15.238 17.660 -46.309 1.00 59.09 480 ARG A CA 1
ATOM 3630 C C . ARG A 1 480 ? 16.237 18.814 -46.180 1.00 59.09 480 ARG A C 1
ATOM 3632 O O . ARG A 1 480 ? 16.960 19.064 -47.134 1.00 59.09 480 ARG A O 1
ATOM 3639 N N . ARG A 1 481 ? 16.298 19.489 -45.026 1.00 61.88 481 ARG A N 1
ATOM 3640 C CA . ARG A 1 481 ? 17.315 20.516 -44.736 1.00 61.88 481 ARG A CA 1
ATOM 3641 C C . ARG A 1 481 ? 18.691 19.906 -44.471 1.00 61.88 481 ARG A C 1
ATOM 3643 O O . ARG A 1 481 ? 19.669 20.436 -44.974 1.00 61.88 481 ARG A O 1
ATOM 3650 N N . PHE A 1 482 ? 18.757 18.778 -43.762 1.00 55.31 482 PHE A N 1
ATOM 3651 C CA . PHE A 1 482 ? 20.018 18.062 -43.518 1.00 55.31 482 PHE A CA 1
ATOM 3652 C C . PHE A 1 482 ? 20.592 17.372 -44.769 1.00 55.31 482 PHE A C 1
ATOM 3654 O O . PHE A 1 482 ? 21.799 17.180 -44.850 1.00 55.31 482 PHE A O 1
ATOM 3661 N N . MET A 1 483 ? 19.751 17.014 -45.749 1.00 49.47 483 MET A N 1
ATOM 3662 C CA . MET A 1 483 ? 20.169 16.358 -47.002 1.00 49.47 483 MET A CA 1
ATOM 3663 C C . MET A 1 483 ? 20.271 17.300 -48.227 1.00 49.47 483 MET A C 1
ATOM 3665 O O . MET A 1 483 ? 20.576 16.827 -49.316 1.00 49.47 483 MET A O 1
ATOM 3669 N N . ASP A 1 484 ? 20.009 18.603 -48.052 1.00 44.81 484 ASP A N 1
ATOM 3670 C CA . ASP A 1 484 ? 20.191 19.752 -48.970 1.00 44.81 484 ASP A CA 1
ATOM 3671 C C . ASP A 1 484 ? 21.620 19.995 -49.509 1.00 44.81 484 ASP A C 1
ATOM 3673 O O . ASP A 1 484 ? 22.322 20.743 -48.832 1.00 44.81 484 ASP A O 1
ATOM 3677 N N . PRO A 1 485 ? 22.102 19.529 -50.686 1.00 45.72 485 PRO A N 1
ATOM 3678 C CA . PRO A 1 485 ? 23.483 19.818 -51.106 1.00 45.72 485 PRO A CA 1
ATOM 3679 C C . PRO A 1 485 ? 23.728 21.308 -51.397 1.00 45.72 485 PRO A C 1
ATOM 3681 O O . PRO A 1 485 ? 24.864 21.770 -51.352 1.00 45.72 485 PRO A O 1
ATOM 3684 N N . ARG A 1 486 ? 22.668 22.082 -51.687 1.00 45.97 486 ARG A N 1
ATOM 3685 C CA . ARG A 1 486 ? 22.739 23.544 -51.887 1.00 45.97 486 ARG A CA 1
ATOM 3686 C C . ARG A 1 486 ? 22.770 24.338 -50.584 1.00 45.97 486 ARG A C 1
ATOM 3688 O O . ARG A 1 486 ? 23.088 25.520 -50.607 1.00 45.97 486 ARG A O 1
ATOM 3695 N N . HIS A 1 487 ? 22.477 23.671 -49.473 1.00 46.06 487 HIS A N 1
ATOM 3696 C CA . HIS A 1 487 ? 22.758 24.130 -48.118 1.00 46.06 487 HIS A CA 1
ATOM 3697 C C . HIS A 1 487 ? 23.974 23.387 -47.558 1.00 46.06 487 HIS A C 1
ATOM 3699 O O . HIS A 1 487 ? 24.077 23.199 -46.347 1.00 46.06 487 HIS A O 1
ATOM 3705 N N . GLY A 1 488 ? 24.903 22.973 -48.436 1.00 38.56 488 GLY A N 1
ATOM 3706 C CA . GLY A 1 488 ? 26.284 22.751 -48.045 1.00 38.56 488 GLY A CA 1
ATOM 3707 C C . GLY A 1 488 ? 26.732 24.008 -47.320 1.00 38.56 488 GLY A C 1
ATOM 3708 O O . GLY A 1 488 ? 26.943 25.044 -47.946 1.00 38.56 488 GLY A O 1
ATOM 3709 N N . MET A 1 489 ? 26.728 23.918 -45.992 1.00 37.22 489 MET A N 1
ATOM 3710 C CA . MET A 1 489 ? 27.121 24.965 -45.072 1.00 37.22 489 MET A CA 1
ATOM 3711 C C . MET A 1 489 ? 28.527 25.379 -45.475 1.00 37.22 489 MET A C 1
ATOM 3713 O O . MET A 1 489 ? 29.506 24.704 -45.163 1.00 37.22 489 MET A O 1
ATOM 3717 N N . ALA A 1 490 ? 28.601 26.454 -46.251 1.00 28.88 490 ALA A N 1
ATOM 3718 C CA . ALA A 1 490 ? 29.823 27.168 -46.508 1.00 28.88 490 ALA A CA 1
ATOM 3719 C C . ALA A 1 490 ? 30.345 27.620 -45.143 1.00 28.88 490 ALA A C 1
ATOM 3721 O O . ALA A 1 490 ? 29.740 28.477 -44.512 1.00 28.88 490 ALA A O 1
ATOM 3722 N N . ASN A 1 491 ? 31.382 26.928 -44.682 1.00 33.22 491 ASN A N 1
ATOM 3723 C CA . ASN A 1 491 ? 32.495 27.323 -43.819 1.00 33.22 491 ASN A CA 1
ATOM 3724 C C . ASN A 1 491 ? 32.328 28.227 -42.574 1.00 33.22 491 ASN A C 1
ATOM 3726 O O . ASN A 1 491 ? 33.271 28.235 -41.801 1.00 33.22 491 ASN A O 1
ATOM 3730 N N . ASP A 1 492 ? 31.213 28.913 -42.293 1.00 29.02 492 ASP A N 1
ATOM 3731 C CA . ASP A 1 492 ? 31.194 29.999 -41.289 1.00 29.02 492 ASP A CA 1
ATOM 3732 C C . ASP A 1 492 ? 29.977 30.019 -40.338 1.00 29.02 492 ASP A C 1
ATOM 3734 O O . ASP A 1 492 ? 29.687 31.034 -39.708 1.00 29.02 492 ASP A O 1
ATOM 3738 N N . SER A 1 493 ? 29.221 28.927 -40.167 1.00 31.31 493 SER A N 1
ATOM 3739 C CA . SER A 1 493 ? 28.100 28.921 -39.195 1.00 31.31 493 SER A CA 1
ATOM 3740 C C . SER A 1 493 ? 27.838 27.575 -38.513 1.00 31.31 493 SER A C 1
ATOM 3742 O O . SER A 1 493 ? 26.694 27.182 -38.323 1.00 31.31 493 SER A O 1
ATOM 3744 N N . PHE A 1 494 ? 28.901 26.871 -38.115 1.00 28.20 494 PHE A N 1
ATOM 3745 C CA . PHE A 1 494 ? 28.873 25.927 -36.986 1.00 28.20 494 PHE A CA 1
ATOM 3746 C C . PHE A 1 494 ? 30.266 25.817 -36.313 1.00 28.20 494 PHE A C 1
ATOM 3748 O O . PHE A 1 494 ? 30.823 24.723 -36.236 1.00 28.20 494 PHE A O 1
ATOM 3755 N N . PRO A 1 495 ? 30.885 26.908 -35.814 1.00 31.75 495 PRO A N 1
ATOM 3756 C CA . PRO A 1 495 ? 32.134 26.800 -35.072 1.00 31.75 495 PRO A CA 1
ATOM 3757 C C . PRO A 1 495 ? 31.822 26.598 -33.585 1.00 31.75 495 PRO A C 1
ATOM 3759 O O . PRO A 1 495 ? 31.993 27.512 -32.791 1.00 31.75 495 PRO A O 1
ATOM 3762 N N . LEU A 1 496 ? 31.295 25.436 -33.185 1.00 34.81 496 LEU A N 1
ATOM 3763 C CA . LEU A 1 496 ? 31.181 25.130 -31.746 1.00 34.81 496 LEU A CA 1
ATOM 3764 C C . LEU A 1 496 ? 31.523 23.698 -31.332 1.00 34.81 496 LEU A C 1
ATOM 3766 O O . LEU A 1 496 ? 31.674 23.462 -30.139 1.00 34.81 496 LEU A O 1
ATOM 3770 N N . PHE A 1 497 ? 31.721 22.748 -32.253 1.00 37.88 497 PHE A N 1
ATOM 3771 C CA . PHE A 1 497 ? 31.934 21.351 -31.833 1.00 37.88 497 PHE A CA 1
ATOM 3772 C C . PHE A 1 497 ? 33.175 20.658 -32.401 1.00 37.88 497 PHE A C 1
ATOM 3774 O O . PHE A 1 497 ? 33.656 19.708 -31.790 1.00 37.88 497 PHE A O 1
ATOM 3781 N N . THR A 1 498 ? 33.782 21.175 -33.469 1.00 32.03 498 THR A N 1
ATOM 3782 C CA . THR A 1 498 ? 35.107 20.732 -33.944 1.00 32.03 498 THR A CA 1
ATOM 3783 C C . THR A 1 498 ? 36.255 21.557 -33.353 1.00 32.03 498 THR A C 1
ATOM 3785 O O . THR A 1 498 ? 37.306 20.997 -33.047 1.00 32.03 498 THR A O 1
ATOM 3788 N N . ASP A 1 499 ? 36.043 22.847 -33.064 1.00 30.53 499 ASP A N 1
ATOM 3789 C CA . ASP A 1 499 ? 37.058 23.698 -32.415 1.00 30.53 499 ASP A CA 1
ATOM 3790 C C . ASP A 1 499 ? 37.286 23.342 -30.939 1.00 30.53 499 ASP A C 1
ATOM 3792 O O . ASP A 1 499 ? 38.399 23.461 -30.428 1.00 30.53 499 ASP A O 1
ATOM 3796 N N . ALA A 1 500 ? 36.267 22.819 -30.251 1.00 39.56 500 ALA A N 1
ATOM 3797 C CA . ALA A 1 500 ? 36.409 22.322 -28.882 1.00 39.56 500 ALA A CA 1
ATOM 3798 C C . ALA A 1 500 ? 37.339 21.095 -28.810 1.00 39.56 500 ALA A C 1
ATOM 3800 O O . ALA A 1 500 ? 38.110 20.963 -27.861 1.00 39.56 500 ALA A O 1
ATOM 3801 N N . GLN A 1 501 ? 37.327 20.240 -29.840 1.00 36.88 501 GLN A N 1
ATOM 3802 C CA . GLN A 1 501 ? 38.192 19.059 -29.920 1.00 36.88 501 GLN A CA 1
ATOM 3803 C C . GLN A 1 501 ? 39.657 19.430 -30.204 1.00 36.88 501 GLN A C 1
ATOM 3805 O O . GLN A 1 501 ? 40.556 18.796 -29.657 1.00 36.88 501 GLN A O 1
ATOM 3810 N N . TYR A 1 502 ? 39.913 20.495 -30.973 1.00 34.91 502 TYR A N 1
ATOM 3811 C CA . TYR A 1 502 ? 41.273 20.994 -31.231 1.00 34.91 502 TYR A CA 1
ATOM 3812 C C . TYR A 1 502 ? 41.817 21.855 -30.068 1.00 34.91 502 TYR A C 1
ATOM 3814 O O . TYR A 1 502 ? 42.998 21.780 -29.720 1.00 34.91 502 TYR A O 1
ATOM 3822 N N . THR A 1 503 ? 40.947 22.623 -29.398 1.00 38.12 503 THR A N 1
ATOM 3823 C CA . THR A 1 503 ? 41.308 23.531 -28.290 1.00 38.12 503 THR A CA 1
ATOM 3824 C C . THR A 1 503 ? 41.522 22.793 -26.962 1.00 38.12 503 THR A C 1
ATOM 3826 O O . THR A 1 503 ? 42.398 23.174 -26.182 1.00 38.12 503 THR A O 1
ATOM 3829 N N . ALA A 1 504 ? 40.789 21.701 -26.706 1.00 43.41 504 ALA A N 1
ATOM 3830 C CA . ALA A 1 504 ? 40.971 20.877 -25.505 1.00 43.41 504 ALA A CA 1
ATOM 3831 C C . ALA A 1 504 ? 42.322 20.135 -25.488 1.00 43.41 504 ALA A C 1
ATOM 3833 O O . ALA A 1 504 ? 42.916 19.967 -24.423 1.00 43.41 504 ALA A O 1
ATOM 3834 N N . VAL A 1 505 ? 42.842 19.757 -26.663 1.00 42.72 505 VAL A N 1
ATOM 3835 C CA . VAL A 1 505 ? 44.151 19.095 -26.815 1.00 42.72 505 VAL A CA 1
ATOM 3836 C C . VAL A 1 505 ? 45.314 20.098 -26.707 1.00 42.72 505 VAL A C 1
ATOM 3838 O O . VAL A 1 505 ? 46.367 19.767 -26.168 1.00 42.72 505 VAL A O 1
ATOM 3841 N N . GLN A 1 506 ? 45.125 21.355 -27.127 1.00 36.62 506 GLN A N 1
ATOM 3842 C CA . GLN A 1 506 ? 46.144 22.414 -27.022 1.00 36.62 506 GLN A CA 1
ATOM 3843 C C . GLN A 1 506 ? 46.239 23.040 -25.616 1.00 36.62 506 GLN A C 1
ATOM 3845 O O . GLN A 1 506 ? 47.336 23.377 -25.169 1.00 36.62 506 GLN A O 1
ATOM 3850 N N . ARG A 1 507 ? 45.130 23.148 -24.865 1.00 37.34 507 ARG A N 1
ATOM 3851 C CA . ARG A 1 507 ? 45.126 23.774 -23.523 1.00 37.34 507 ARG A CA 1
ATOM 3852 C C . ARG A 1 507 ? 45.850 22.979 -22.427 1.00 37.34 507 ARG A C 1
ATOM 3854 O O . ARG A 1 507 ? 46.186 23.562 -21.405 1.00 37.34 507 ARG A O 1
ATOM 3861 N N . ARG A 1 508 ? 46.165 21.691 -22.626 1.00 39.22 508 ARG A N 1
ATOM 3862 C CA . ARG A 1 508 ? 46.963 20.897 -21.662 1.00 39.22 508 ARG A CA 1
ATOM 3863 C C . ARG A 1 508 ? 48.483 21.031 -21.813 1.00 39.22 508 ARG A C 1
ATOM 3865 O O . ARG A 1 508 ? 49.208 20.508 -20.975 1.00 39.22 508 ARG A O 1
ATOM 3872 N N . ARG A 1 509 ? 48.985 21.741 -22.833 1.00 38.91 509 ARG A N 1
ATOM 3873 C CA . ARG A 1 509 ? 50.426 22.043 -22.970 1.00 38.91 509 ARG A CA 1
ATOM 3874 C C . ARG A 1 509 ? 50.880 23.292 -22.192 1.00 38.91 509 ARG A C 1
ATOM 3876 O O . ARG A 1 509 ? 52.077 23.552 -22.170 1.00 38.91 509 ARG A O 1
ATOM 3883 N N . GLY A 1 510 ? 49.961 24.051 -21.582 1.00 37.44 510 GLY A N 1
ATOM 3884 C CA . GLY A 1 510 ? 50.249 25.375 -21.008 1.00 37.44 510 GLY A CA 1
ATOM 3885 C C . GLY A 1 510 ? 50.430 25.453 -19.490 1.00 37.44 510 GLY A C 1
ATOM 3886 O O . GLY A 1 510 ? 51.328 26.157 -19.049 1.00 37.44 510 GLY A O 1
ATOM 3887 N N . ASP A 1 511 ? 49.647 24.726 -18.687 1.00 31.50 511 ASP A N 1
ATOM 3888 C CA . ASP A 1 511 ? 49.587 24.992 -17.241 1.00 31.50 511 ASP A CA 1
ATOM 3889 C C . ASP A 1 511 ? 50.009 23.782 -16.403 1.00 31.50 511 ASP A C 1
ATOM 3891 O O . ASP A 1 511 ? 49.210 22.948 -15.979 1.00 31.50 511 ASP A O 1
ATOM 3895 N N . LEU A 1 512 ? 51.316 23.719 -16.153 1.00 33.75 512 LEU A N 1
ATOM 3896 C CA . LEU A 1 512 ? 51.942 22.923 -15.101 1.00 33.75 512 LEU A CA 1
ATOM 3897 C C . LEU A 1 512 ? 52.796 23.869 -14.245 1.00 33.75 512 LEU A C 1
ATOM 3899 O O . LEU A 1 512 ? 54.020 23.809 -14.268 1.00 33.75 512 LEU A O 1
ATOM 3903 N N . VAL A 1 513 ? 52.150 24.771 -13.497 1.00 29.61 513 VAL A N 1
ATOM 3904 C CA . VAL A 1 513 ? 52.785 25.489 -12.380 1.00 29.61 513 VAL A CA 1
ATOM 3905 C C . VAL A 1 513 ? 51.799 25.594 -11.207 1.00 29.61 513 VAL A C 1
ATOM 3907 O O . VAL A 1 513 ? 50.861 26.378 -11.226 1.00 29.61 513 VAL A O 1
ATOM 3910 N N . SER A 1 514 ? 52.058 24.747 -10.204 1.00 29.08 514 SER A N 1
ATOM 3911 C CA . SER A 1 514 ? 51.735 24.856 -8.770 1.00 29.08 514 SER A CA 1
ATOM 3912 C C . SER A 1 514 ? 50.309 25.213 -8.321 1.00 29.08 514 SER A C 1
ATOM 3914 O O . SER A 1 514 ? 49.942 26.376 -8.374 1.00 29.08 514 SER A O 1
ATOM 3916 N N . VAL A 1 515 ? 49.632 24.277 -7.637 1.00 26.92 515 VAL A N 1
ATOM 3917 C CA . VAL A 1 515 ? 49.200 24.469 -6.233 1.00 26.92 515 VAL A CA 1
ATOM 3918 C C . VAL A 1 515 ? 49.220 23.104 -5.533 1.00 26.92 515 VAL A C 1
ATOM 3920 O O . VAL A 1 515 ? 48.479 22.193 -5.894 1.00 26.92 515 VAL A O 1
ATOM 3923 N N . GLY A 1 516 ? 50.124 22.959 -4.564 1.00 26.36 516 GLY A N 1
ATOM 3924 C CA . GLY A 1 516 ? 50.222 21.810 -3.670 1.00 26.36 516 GLY A CA 1
ATOM 3925 C C . GLY A 1 516 ? 49.342 21.960 -2.425 1.00 26.36 516 GLY A C 1
ATOM 3926 O O . GLY A 1 516 ? 48.966 23.061 -2.034 1.00 26.36 516 GLY A O 1
ATOM 3927 N N . LEU A 1 517 ? 49.047 20.811 -1.818 1.00 28.92 517 LEU A N 1
ATOM 3928 C CA . LEU A 1 517 ? 48.414 20.614 -0.511 1.00 28.92 517 LEU A CA 1
ATOM 3929 C C . LEU A 1 517 ? 49.092 21.408 0.624 1.00 28.92 517 LEU A C 1
ATOM 3931 O O . LEU A 1 517 ? 50.319 21.456 0.689 1.00 28.92 517 LEU A O 1
ATOM 3935 N N . GLY A 1 518 ? 48.301 21.893 1.590 1.00 24.17 518 GLY A N 1
ATOM 3936 C CA . GLY A 1 518 ? 48.797 22.297 2.913 1.00 24.17 518 GLY A CA 1
ATOM 3937 C C . GLY A 1 518 ? 47.734 22.930 3.822 1.00 24.17 518 GLY A C 1
ATOM 3938 O O . GLY A 1 518 ? 47.285 24.041 3.563 1.00 24.17 518 GLY A O 1
ATOM 3939 N N . TYR A 1 519 ? 47.350 22.231 4.897 1.00 24.83 519 TYR A N 1
ATOM 3940 C CA . TYR A 1 519 ? 46.626 22.789 6.059 1.00 24.83 519 TYR A CA 1
ATOM 3941 C C . TYR A 1 519 ? 47.567 23.691 6.923 1.00 24.83 519 TYR A C 1
ATOM 3943 O O . TYR A 1 519 ? 48.783 23.638 6.730 1.00 24.83 519 TYR A O 1
ATOM 3951 N N . PRO A 1 520 ? 47.032 24.525 7.850 1.00 42.22 520 PRO A N 1
ATOM 3952 C CA . PRO A 1 520 ? 47.567 25.820 8.323 1.00 42.22 520 PRO A CA 1
ATOM 3953 C C . PRO A 1 520 ? 48.383 25.680 9.645 1.00 42.22 520 PRO A C 1
ATOM 3955 O O . PRO A 1 520 ? 48.530 24.541 10.094 1.00 42.22 520 PRO A O 1
ATOM 3958 N N . PRO A 1 521 ? 48.942 26.743 10.297 1.00 38.19 521 PRO A N 1
ATOM 3959 C CA . PRO A 1 521 ? 48.183 27.800 11.016 1.00 38.19 521 PRO A CA 1
ATOM 3960 C C . PRO A 1 521 ? 48.841 29.213 11.075 1.00 38.19 521 PRO A C 1
ATOM 3962 O O . PRO A 1 521 ? 50.024 29.384 10.808 1.00 38.19 521 PRO A O 1
ATOM 3965 N N . GLY A 1 522 ? 48.087 30.213 11.563 1.00 25.73 522 GLY A N 1
ATOM 3966 C CA . GLY A 1 522 ? 48.638 31.244 12.465 1.00 25.73 522 GLY A CA 1
ATOM 3967 C C . GLY A 1 522 ? 48.799 32.691 11.962 1.00 25.73 522 GLY A C 1
ATOM 3968 O O . GLY A 1 522 ? 49.766 33.014 11.292 1.00 25.73 522 GLY A O 1
ATOM 3969 N N . GLY A 1 523 ? 47.925 33.579 12.459 1.00 26.08 523 GLY A N 1
ATOM 3970 C CA . GLY A 1 523 ? 48.335 34.756 13.248 1.00 26.08 523 GLY A CA 1
ATOM 3971 C C . GLY A 1 523 ? 48.791 36.053 12.553 1.00 26.08 523 GLY A C 1
ATOM 3972 O O . GLY A 1 523 ? 49.890 36.127 12.025 1.00 26.08 523 GLY A O 1
ATOM 3973 N N . GLY A 1 524 ? 48.008 37.124 12.771 1.00 27.39 524 GLY A N 1
ATOM 3974 C CA . GLY A 1 524 ? 48.430 38.541 12.742 1.00 27.39 524 GLY A CA 1
ATOM 3975 C C . GLY A 1 524 ? 48.478 39.161 11.338 1.00 27.39 524 GLY A C 1
ATOM 3976 O O . GLY A 1 524 ? 49.223 38.716 10.487 1.00 27.39 524 GLY A O 1
ATOM 3977 N N . GLY A 1 525 ? 47.711 40.184 10.968 1.00 27.31 525 GLY A N 1
ATOM 3978 C CA . GLY A 1 525 ? 47.308 41.355 11.734 1.00 27.31 525 GLY A CA 1
ATOM 3979 C C . GLY A 1 525 ? 48.170 42.555 11.330 1.00 27.31 525 GLY A C 1
ATOM 3980 O O . GLY A 1 525 ? 49.203 42.769 11.952 1.00 27.31 525 GLY A O 1
ATOM 3981 N N . ARG A 1 526 ? 47.729 43.323 10.319 1.00 28.97 526 ARG A N 1
ATOM 3982 C CA . ARG A 1 526 ? 47.683 44.806 10.247 1.00 28.97 526 ARG A CA 1
ATOM 3983 C C . ARG A 1 526 ? 47.699 45.324 8.801 1.00 28.97 526 ARG A C 1
ATOM 3985 O O . ARG A 1 526 ? 48.582 45.004 8.016 1.00 28.97 526 ARG A O 1
ATOM 3992 N N . THR A 1 527 ? 46.697 46.152 8.534 1.00 29.02 527 THR A N 1
ATOM 3993 C CA . THR A 1 527 ? 46.512 47.110 7.433 1.00 29.02 527 THR A CA 1
ATOM 3994 C C . THR A 1 527 ? 47.478 48.309 7.576 1.00 29.02 527 THR A C 1
ATOM 3996 O O . THR A 1 527 ? 48.182 48.397 8.592 1.00 29.02 527 THR A O 1
ATOM 3999 N N . PRO A 1 528 ? 47.587 49.207 6.577 1.00 51.41 528 PRO A N 1
ATOM 4000 C CA . PRO A 1 528 ? 46.506 50.138 6.204 1.00 51.41 528 PRO A CA 1
ATOM 4001 C C . PRO A 1 528 ? 45.768 49.783 4.914 1.00 51.41 528 PRO A C 1
ATOM 4003 O O . PRO A 1 528 ? 46.443 49.370 3.946 1.00 51.41 528 PRO A O 1
#

Secondary structure (DSSP, 8-state):
-------TTHHHHHHT--TTTT-TT--SGGGGG--HHHHHHHHTT-SS--EEE-B---STTSS--TT-SSPPPEEEEEE-HHHH--STT-----EEEEE--TTSSSEEE-TTS--BTTEEGGGEEGGGEETTTEESSS-GGGTTTT-EEEEEEEEHHHHHT-SSPPTT-EE-HHHHHHHHHHHT----TT-EEEEE-STHHHHHTT-HHHHTSS---EE-TTHHHHHHHTT-SEEEESSSSSS-SS-SSTT-SSHHHIIIIIII--EEEESB--HHHHHHHHHH---EEEEE------TT-SEEE---EEEEPPS------------PPPPPPP--PPP------PPPPPP----------------------PPPPPPPP---------------PPP-PPP--PPPHHHHHHHHHHHHHHHHHHHHTHHHHGGGHHHHTT--HHHHHHHHHHHHHHHHHHHHHHHHHHHHHTHHHHHHHHT-GGG---SSS-TTSSHHHHHHHHGGGT------------------

pLDDT: mean 75.49, std 27.41, range [24.17, 98.94]

InterPro domains:
  IPR007325 Kynurenine formamidase/cyclase-like [PF04199] (80-243)
  IPR036259 MFS transporter superfamily [SSF103473] (398-478)
  IPR037175 Kynurenine formamidase superfamily [G3DSA:3.50.30.50] (35-312)
  IPR037175 Kynurenine formamidase superfamily [SSF102198] (50-311)

Sequence (528 aa):
MSDSTTLPHHPLGKELSNWGRWGDDDEIGTLNFITPAKRVASARLVRTGKTFDLGMAFGKEGPATAGSFRENPQHVMTLPPSDTAGFPDGPISSDDMVVMSLQAATQWDGLGHMGYDGHFYNNVPAAAINNFAGVSRNSFDKAAGRLISRGVLLDIAALKGVDRLDESYEITVADLLAAEERQGVRVESGDILCIRTGWHQWFAEGDRDHYMSEVEPGPGMDTLPWLHEREVAALALDNWAVEVSPSPVDGAYAPFHQIAIRDMGLTLGEMWDFEALAADCAQDGVWEFLLCASGLKVTASAGSPITPIALKQQPGSRYGSRPNTWSTPPLPHAARRPTGYRSACGIRPYDGPWTTYGPSQARTGTAESRRAFRPTLHRPTGQKTDQTGNLTVSHTSPRPTGRSSTPNPKLIVPVLALAGVVVAVMQTLVLPIVPRLPRLLDTSSSDASWAVTATLLTSAVATPVAGQLGDMYGKRRLARRFMDPRHGMANDSFPLFTDAQYTAVQRRRGDLVSVGLGYPPGGGGRTP